Protein AF-A0A2H6B998-F1 (afdb_monomer)

Solvent-accessible surface area (backbone atoms only — not comparable to full-atom values): 20610 Å² total; per-residue (Å²): 111,71,68,60,53,53,51,51,49,53,51,48,51,50,48,50,50,51,50,50,50,49,50,50,45,48,50,32,36,52,25,66,80,46,68,79,71,64,92,59,79,67,43,81,77,55,51,51,23,58,42,34,49,34,35,50,32,19,48,56,44,14,73,77,26,48,59,55,26,72,35,83,89,30,49,46,47,63,36,36,53,64,56,79,66,90,78,82,59,69,59,28,34,14,46,64,38,34,29,26,21,12,24,4,51,52,40,44,52,52,51,52,50,54,51,58,69,49,44,63,41,66,48,50,66,59,60,56,42,70,65,42,77,79,54,94,76,56,73,68,62,48,52,60,48,46,56,54,45,51,53,51,49,52,38,49,47,47,34,49,52,51,50,58,47,17,53,63,24,53,49,68,79,37,62,90,56,33,49,59,29,51,49,35,48,51,48,53,51,64,66,66,77,85,64,79,79,69,74,74,72,96,58,65,62,68,60,50,52,51,51,52,50,50,52,54,47,54,49,54,50,48,71,52,49,36,54,51,49,16,50,53,33,30,52,53,15,52,50,28,45,74,72,71,33,32,71,60,9,31,53,32,7,50,53,12,30,72,51,27,78,86,51,63,63,21,39,57,48,28,20,53,20,28,44,75,69,66,37,51,73,58,16,51,51,37,30,52,51,36,28,73,74,34,74,65,37,39,66,32,25,38,52,38,12,57,57,28,53,38,93,96,50,46,28,68,57,11,38,54,31,19,49,54,16,35,63,37,20,71,73,39,63,67,36,54,52,50,38,54,52,20,51,51,52,40,51,53,45,34,52,55,43,53,52,49,53,57,50,55,74,71,53,90,66,98,79,85,90,83,78,72,67,75,84,39,59,61,36,54,55,52,46,54,55,50,52,64,45,68,76,75,109

Mean predicted aligned error: 12.58 Å

Sequence (393 aa):
MALCAGLGLALAVKAGAVTGVIEQRVDELVSERAPQPAEGASRLVATSSTRSAYWREAVELFRERPLLGWGADSFEIVRLRHRHGPLGARHAHGFFAQQLADLGLAGVLVALAAFAASLPALVAPLRRRAVRASAVGGLRDRLASEDAIAARAALALVVAAFGVQSLLDWTWYVPALALPALFAAGFLAGAREPRRHHRVAGGRAPLLAAACATLATLFSVWTLLEPASALHTSERARAALADAQPHTALRLARRAADHDPLALDPLLVAARAQAALGATTAARRTLVAAVERHPQDPRAWIALARFEAGPGLRPDRALAAVRAALWLDPEGREAKHLYLAARARLRIACALAGGSAASENGARRPTDRAGTSANLRWATRACAHGAAKAARD

Radius of gyration: 31.56 Å; Cα contacts (8 Å, |Δi|>4): 393; chains: 1; bounding box: 101×48×96 Å

pLDDT: mean 79.15, std 18.44, range [35.0, 98.5]

Secondary structure (DSSP, 8-state):
-HHHHHHHHHHHHHHHHHHHHHHHHHHHHH-TTPPPPPSSGGGGG----THHHHHHHHHHHHHHSTTT-S-TT-HHHHGGGT--SS---SS-SSHHHHHHHHHHHHHHHHHHHHHHHHHHHHHHHHHHHHHHTTS---HHHHHHHHHHHHHHHHHHHHHHHHHHHHHHSGGGG-HHHHHHHHHHHHHHHH-----------SSSHHHHHHHHHHHHHHHHHHHHHHHHHHHHHHHHHHHHHHTT-HHHHHHHHHHHHHH-TT-HHHHHHHHHHHHHTT-HHHHHHHHHHHHHH-TT-HHHHHHHHHHHTSTTS-HHHHHHHHHHHHHH-TT-HHHHHHHHHHHHHHHHHHHHHHHHHHHHHH---SS--SSSSGGGHHHHHHHHHHHHHHTT-

Structure (mmCIF, N/CA/C/O backbone):
data_AF-A0A2H6B998-F1
#
_entry.id   AF-A0A2H6B998-F1
#
loop_
_atom_site.group_PDB
_atom_site.id
_atom_site.type_symbol
_atom_site.label_atom_id
_atom_site.label_alt_id
_atom_site.label_comp_id
_atom_site.label_asym_id
_atom_site.label_entity_id
_atom_site.label_seq_id
_atom_site.pdbx_PDB_ins_code
_atom_site.Cartn_x
_atom_site.Cartn_y
_atom_site.Cartn_z
_atom_site.occupancy
_atom_site.B_iso_or_equiv
_atom_site.auth_seq_id
_atom_site.auth_comp_id
_atom_site.auth_asym_id
_atom_site.auth_atom_id
_atom_site.pdbx_PDB_model_num
ATOM 1 N N . MET A 1 1 ? 62.491 -22.373 -10.911 1.00 45.62 1 MET A N 1
ATOM 2 C CA . MET A 1 1 ? 61.306 -23.068 -10.350 1.00 45.62 1 MET A CA 1
ATOM 3 C C . MET A 1 1 ? 60.804 -22.466 -9.034 1.00 45.62 1 MET A C 1
ATOM 5 O O . MET A 1 1 ? 59.608 -22.228 -8.944 1.00 45.62 1 MET A O 1
ATOM 9 N N . ALA A 1 2 ? 61.661 -22.129 -8.059 1.00 41.03 2 ALA A N 1
ATOM 10 C CA . ALA A 1 2 ? 61.227 -21.531 -6.782 1.00 41.03 2 ALA A CA 1
ATOM 11 C C . ALA A 1 2 ? 60.492 -20.173 -6.913 1.00 41.03 2 ALA A C 1
ATOM 13 O O . ALA A 1 2 ? 59.512 -19.937 -6.213 1.00 41.03 2 ALA A O 1
ATOM 14 N N . LEU A 1 3 ? 60.893 -19.313 -7.860 1.00 35.00 3 LEU A N 1
ATOM 15 C CA . LEU A 1 3 ? 60.235 -18.017 -8.096 1.00 35.00 3 LEU A CA 1
ATOM 16 C C . LEU A 1 3 ? 58.812 -18.153 -8.674 1.00 35.00 3 LEU A C 1
ATOM 18 O O . LEU A 1 3 ? 57.919 -17.399 -8.302 1.00 35.00 3 LEU A O 1
ATOM 22 N N . CYS A 1 4 ? 58.581 -19.135 -9.552 1.00 37.38 4 CYS A N 1
ATOM 23 C CA . CYS A 1 4 ? 57.263 -19.395 -10.142 1.00 37.38 4 CYS A CA 1
ATOM 24 C C . CYS A 1 4 ? 56.299 -20.026 -9.127 1.00 37.38 4 CYS A C 1
ATOM 26 O O . CYS A 1 4 ? 55.119 -19.689 -9.118 1.00 37.38 4 CYS A O 1
ATOM 28 N N . ALA A 1 5 ? 56.811 -20.882 -8.235 1.00 41.09 5 ALA A N 1
ATOM 29 C CA . ALA A 1 5 ? 56.039 -21.439 -7.126 1.00 41.09 5 ALA A CA 1
ATOM 30 C C . ALA A 1 5 ? 55.654 -20.358 -6.096 1.00 41.09 5 ALA A C 1
ATOM 32 O O . ALA A 1 5 ? 54.512 -20.323 -5.644 1.00 41.09 5 ALA A O 1
ATOM 33 N N . GLY A 1 6 ? 56.565 -19.424 -5.791 1.00 35.25 6 GLY A N 1
ATOM 34 C CA . GLY A 1 6 ? 56.285 -18.278 -4.918 1.00 35.25 6 GLY A CA 1
ATOM 35 C C . GLY A 1 6 ? 55.263 -17.297 -5.504 1.00 35.25 6 GLY A C 1
ATOM 36 O O . GLY A 1 6 ? 54.385 -16.825 -4.784 1.00 35.25 6 GLY A O 1
ATOM 37 N N . LEU A 1 7 ? 55.314 -17.039 -6.817 1.00 39.91 7 LEU A N 1
ATOM 38 C CA . LEU A 1 7 ? 54.329 -16.194 -7.503 1.00 39.91 7 LEU A CA 1
ATOM 39 C C . LEU A 1 7 ? 52.948 -16.865 -7.562 1.00 39.91 7 LEU A C 1
ATOM 41 O O . LEU A 1 7 ? 51.939 -16.210 -7.314 1.00 39.91 7 LEU A O 1
ATOM 45 N N . GLY A 1 8 ? 52.905 -18.175 -7.831 1.00 39.28 8 GLY A N 1
ATOM 46 C CA . GLY A 1 8 ? 51.674 -18.968 -7.829 1.00 39.28 8 GLY A CA 1
ATOM 47 C C . GLY A 1 8 ? 51.014 -19.026 -6.451 1.00 39.28 8 GLY A C 1
ATOM 48 O O . GLY A 1 8 ? 49.805 -18.835 -6.349 1.00 39.28 8 GLY A O 1
ATOM 49 N N . LEU A 1 9 ? 51.804 -19.184 -5.385 1.00 46.41 9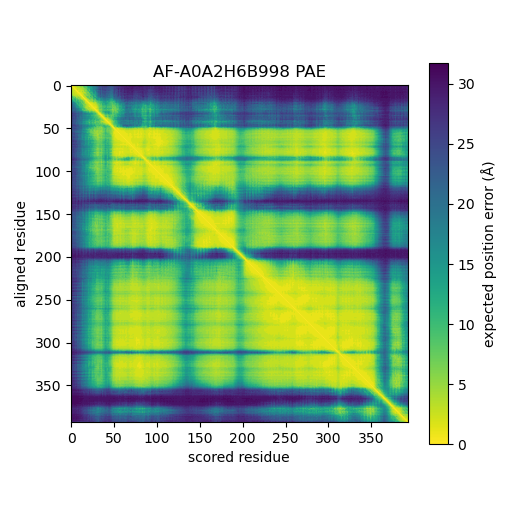 LEU A N 1
ATOM 50 C CA . LEU A 1 9 ? 51.310 -19.143 -4.009 1.00 46.41 9 LEU A CA 1
ATOM 51 C C . LEU A 1 9 ? 50.828 -17.737 -3.621 1.00 46.41 9 LEU A C 1
ATOM 53 O O . LEU A 1 9 ? 49.773 -17.612 -3.016 1.00 46.41 9 LEU A O 1
ATOM 57 N N . ALA A 1 10 ? 51.527 -16.670 -4.020 1.00 46.75 10 ALA A N 1
ATOM 58 C CA . ALA A 1 10 ? 51.095 -15.295 -3.756 1.00 46.75 10 ALA A CA 1
ATOM 59 C C . ALA A 1 10 ? 49.809 -14.912 -4.516 1.00 46.75 10 ALA A C 1
ATOM 61 O O . ALA A 1 10 ? 48.962 -14.206 -3.968 1.00 46.75 10 ALA A O 1
ATOM 62 N N . LEU A 1 11 ? 49.636 -15.389 -5.755 1.00 43.12 11 LEU A N 1
ATOM 63 C CA . LEU A 1 11 ? 48.398 -15.232 -6.526 1.00 43.12 11 LEU A CA 1
ATOM 64 C C . LEU A 1 11 ? 47.255 -16.073 -5.952 1.00 43.12 11 LEU A C 1
ATOM 66 O O . LEU A 1 11 ? 46.142 -15.569 -5.878 1.00 43.12 11 LEU A O 1
ATOM 70 N N . ALA A 1 12 ? 47.518 -17.300 -5.500 1.00 52.69 12 ALA A N 1
ATOM 71 C CA . ALA A 1 12 ? 46.521 -18.150 -4.854 1.00 52.69 12 ALA A CA 1
ATOM 72 C C . ALA A 1 12 ? 46.114 -17.620 -3.469 1.00 52.69 12 ALA A C 1
ATOM 74 O O . ALA A 1 12 ? 44.936 -17.641 -3.137 1.00 52.69 12 ALA A O 1
ATOM 75 N N . VAL A 1 13 ? 47.052 -17.069 -2.691 1.00 57.22 13 VAL A N 1
ATOM 76 C CA . VAL A 1 13 ? 46.778 -16.397 -1.409 1.00 57.22 13 VAL A CA 1
ATOM 77 C C . VAL A 1 13 ? 46.024 -15.086 -1.633 1.00 57.22 13 VAL A C 1
ATOM 79 O O . VAL A 1 13 ? 45.087 -14.805 -0.896 1.00 57.22 13 VAL A O 1
ATOM 82 N N . LYS A 1 14 ? 46.349 -14.305 -2.676 1.00 52.28 14 LYS A N 1
ATOM 83 C CA . LYS A 1 14 ? 45.549 -13.128 -3.063 1.00 52.28 14 LYS A CA 1
ATOM 84 C C . LYS A 1 14 ? 44.164 -13.508 -3.572 1.00 52.28 14 LYS A C 1
ATOM 86 O O . LYS A 1 14 ? 43.210 -12.837 -3.214 1.00 52.28 14 LYS A O 1
ATOM 91 N N . ALA A 1 15 ? 44.040 -14.563 -4.374 1.00 52.25 15 ALA A N 1
ATOM 92 C CA . ALA A 1 15 ? 42.753 -15.060 -4.844 1.00 52.25 15 ALA A CA 1
ATOM 93 C C . ALA A 1 15 ? 41.912 -15.579 -3.674 1.00 52.25 15 ALA A C 1
ATOM 95 O O . ALA A 1 15 ? 40.766 -15.176 -3.566 1.00 52.25 15 ALA A O 1
ATOM 96 N N . GLY A 1 16 ? 42.511 -16.352 -2.761 1.00 52.41 16 GLY A N 1
ATOM 97 C CA . GLY A 1 16 ? 41.908 -16.846 -1.521 1.00 52.41 16 GLY A CA 1
ATOM 98 C C . GLY A 1 16 ? 41.497 -15.731 -0.556 1.00 52.41 16 GLY A C 1
ATOM 99 O O . GLY A 1 16 ? 40.428 -15.790 0.041 1.00 52.41 16 GLY A O 1
ATOM 100 N N . ALA A 1 17 ? 42.307 -14.675 -0.442 1.00 57.59 17 ALA A N 1
ATOM 101 C CA . ALA A 1 17 ? 41.978 -13.484 0.336 1.00 57.59 17 ALA A CA 1
ATOM 102 C C . ALA A 1 17 ? 40.868 -12.653 -0.327 1.00 57.59 17 ALA A C 1
ATOM 104 O O . ALA A 1 17 ? 40.004 -12.130 0.365 1.00 57.59 17 ALA A O 1
ATOM 105 N N . VAL A 1 18 ? 40.850 -12.551 -1.659 1.00 57.03 18 VAL A N 1
ATOM 106 C CA . VAL A 1 18 ? 39.777 -11.880 -2.407 1.00 57.03 18 VAL A CA 1
ATOM 107 C C . VAL A 1 18 ? 38.477 -12.678 -2.320 1.00 57.03 18 VAL A C 1
ATOM 109 O O . VAL A 1 18 ? 37.441 -12.077 -2.064 1.00 57.03 18 VAL A O 1
ATOM 112 N N . THR A 1 19 ? 38.506 -14.005 -2.456 1.00 62.38 19 THR A N 1
ATOM 113 C CA . THR A 1 19 ? 37.322 -14.855 -2.272 1.00 62.38 19 THR A CA 1
ATOM 114 C C . THR A 1 19 ? 36.840 -14.837 -0.831 1.00 62.38 19 THR A C 1
ATOM 116 O O . THR A 1 19 ? 35.649 -14.670 -0.630 1.00 62.38 19 THR A O 1
ATOM 119 N N . GLY A 1 20 ? 37.734 -14.887 0.162 1.00 59.28 20 GLY A N 1
ATOM 120 C CA . GLY A 1 20 ? 37.357 -14.787 1.576 1.00 59.28 20 GLY A CA 1
ATOM 121 C C . GLY A 1 20 ? 36.761 -13.424 1.940 1.00 59.28 20 GLY A C 1
ATOM 122 O O . GLY A 1 20 ? 35.782 -13.355 2.673 1.00 59.28 20 GLY A O 1
ATOM 123 N N . VAL A 1 21 ? 37.281 -12.329 1.370 1.00 64.94 21 VAL A N 1
ATOM 124 C CA . VAL A 1 21 ? 36.669 -10.998 1.506 1.00 64.94 21 VAL A CA 1
ATOM 125 C C . VAL A 1 21 ? 35.313 -10.953 0.803 1.00 64.94 21 VAL A C 1
ATOM 127 O O . VAL A 1 21 ? 34.374 -10.412 1.371 1.00 64.94 21 VAL A O 1
ATOM 130 N N . ILE A 1 22 ? 35.173 -11.519 -0.400 1.00 61.53 22 ILE A N 1
ATOM 131 C CA . ILE A 1 22 ? 33.889 -11.575 -1.116 1.00 61.53 22 ILE A CA 1
ATOM 132 C C . ILE A 1 22 ? 32.864 -12.397 -0.330 1.00 61.53 22 ILE A C 1
ATOM 134 O O . ILE A 1 22 ? 31.753 -11.919 -0.148 1.00 61.53 22 ILE A O 1
ATOM 138 N N . GLU A 1 23 ? 33.227 -13.576 0.172 1.00 64.81 23 GLU A N 1
ATOM 139 C CA . GLU A 1 23 ? 32.370 -14.427 1.006 1.00 64.81 23 GLU A CA 1
ATOM 140 C C . GLU A 1 23 ? 31.960 -13.702 2.284 1.00 64.81 23 GLU A C 1
ATOM 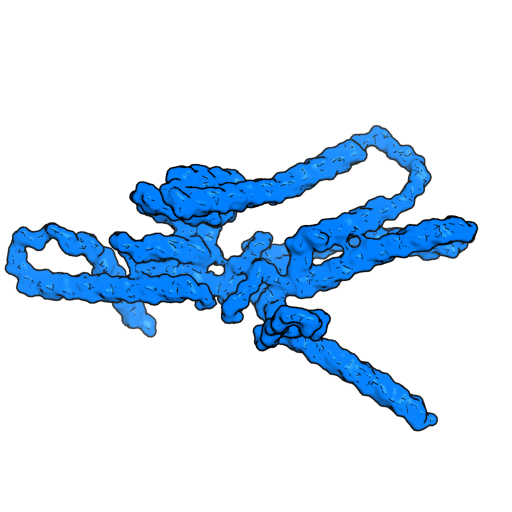142 O O . GLU A 1 23 ? 30.771 -13.581 2.552 1.00 64.81 23 GLU A O 1
ATOM 147 N N . GLN A 1 24 ? 32.908 -13.093 3.000 1.00 61.84 24 GLN A N 1
ATOM 148 C CA . GLN A 1 24 ? 32.601 -12.293 4.183 1.00 61.84 24 GLN A CA 1
ATOM 149 C C . GLN A 1 24 ? 31.682 -11.106 3.852 1.00 61.84 24 GLN A C 1
ATOM 151 O O . GLN A 1 24 ? 30.760 -10.806 4.607 1.00 61.84 24 GLN A O 1
ATOM 156 N N . ARG A 1 25 ? 31.891 -10.421 2.718 1.00 64.12 25 ARG A N 1
ATOM 157 C CA . ARG A 1 25 ? 31.006 -9.329 2.283 1.00 64.12 25 ARG A CA 1
ATOM 158 C C . ARG A 1 25 ? 29.623 -9.837 1.903 1.00 64.12 25 ARG A C 1
ATOM 160 O O . ARG A 1 25 ? 28.651 -9.147 2.192 1.00 64.12 25 ARG A O 1
ATOM 167 N N . VAL A 1 26 ? 29.526 -11.007 1.276 1.00 64.44 26 VAL A N 1
ATOM 168 C CA . VAL A 1 26 ? 28.257 -11.671 0.963 1.00 64.44 26 VAL A CA 1
ATOM 169 C C . VAL A 1 26 ? 27.536 -12.045 2.255 1.00 64.44 26 VAL A C 1
ATOM 171 O O . VAL A 1 26 ? 26.371 -11.689 2.392 1.00 64.44 26 VAL A O 1
ATOM 174 N N . ASP A 1 27 ? 28.224 -12.644 3.227 1.00 63.97 27 ASP A N 1
ATOM 175 C CA . ASP A 1 27 ? 27.679 -12.994 4.542 1.00 63.97 27 ASP A CA 1
ATOM 176 C C . ASP A 1 27 ? 27.204 -11.756 5.316 1.00 63.97 27 ASP A C 1
ATOM 178 O O . ASP A 1 27 ? 26.121 -11.757 5.898 1.00 63.97 27 ASP A O 1
ATOM 182 N N . GLU A 1 28 ? 27.959 -10.656 5.276 1.00 62.53 28 GLU A N 1
ATOM 183 C CA . GLU A 1 28 ? 27.558 -9.366 5.854 1.00 62.53 28 GLU A CA 1
ATOM 184 C C . GLU A 1 28 ? 26.343 -8.748 5.133 1.00 62.53 28 GLU A C 1
ATOM 186 O O . GLU A 1 28 ? 25.472 -8.168 5.790 1.00 62.53 28 GLU A O 1
ATOM 191 N N . LEU A 1 29 ? 26.258 -8.903 3.806 1.00 62.00 29 LEU A N 1
ATOM 192 C CA . LEU A 1 29 ? 25.132 -8.466 2.970 1.00 62.00 29 LEU A CA 1
ATOM 193 C C . LEU A 1 29 ? 23.856 -9.273 3.238 1.00 62.00 29 LEU A C 1
ATOM 195 O O . LEU A 1 29 ? 22.760 -8.719 3.134 1.00 62.00 29 LEU A O 1
ATOM 199 N N . VAL A 1 30 ? 23.987 -10.562 3.568 1.00 63.47 30 VAL A N 1
ATOM 200 C CA . VAL A 1 30 ? 22.850 -11.450 3.850 1.00 63.47 30 VAL A CA 1
ATOM 201 C C . VAL A 1 30 ? 22.595 -11.666 5.345 1.00 63.47 30 VAL A C 1
ATOM 203 O O . VAL A 1 30 ? 21.675 -12.394 5.722 1.00 63.47 30 VAL A O 1
ATOM 206 N N . SER A 1 31 ? 23.341 -11.004 6.229 1.00 57.69 31 SER A N 1
ATOM 207 C CA . SER A 1 31 ? 23.168 -11.139 7.676 1.00 57.69 31 SER A CA 1
ATOM 208 C C . SER A 1 31 ? 21.974 -10.341 8.194 1.00 57.69 31 SER A C 1
ATOM 210 O O . SER A 1 31 ? 21.965 -9.116 8.231 1.00 57.69 31 SER A O 1
ATOM 212 N N . GLU A 1 32 ? 20.982 -11.047 8.725 1.00 60.16 32 GLU A N 1
ATOM 213 C CA . GLU A 1 32 ? 19.778 -10.435 9.298 1.00 60.16 32 GLU A CA 1
ATOM 214 C C . GLU A 1 32 ? 19.996 -9.771 10.668 1.00 60.16 32 GLU A C 1
ATOM 216 O O . GLU A 1 32 ? 19.098 -9.111 11.188 1.00 60.16 32 GLU A O 1
ATOM 221 N N . ARG A 1 33 ? 21.166 -9.978 11.285 1.00 55.25 33 ARG A N 1
ATOM 222 C CA . ARG A 1 33 ? 21.489 -9.513 12.648 1.00 55.25 33 ARG A CA 1
ATOM 223 C C . ARG A 1 33 ? 22.577 -8.447 12.672 1.00 55.25 33 ARG A C 1
ATOM 225 O O . ARG A 1 33 ? 23.018 -8.055 13.752 1.00 55.25 33 ARG A O 1
ATOM 232 N N . ALA A 1 34 ? 23.048 -8.010 11.508 1.00 57.16 34 ALA A N 1
ATOM 233 C CA . ALA A 1 34 ? 24.142 -7.062 11.449 1.00 57.16 34 ALA A CA 1
ATOM 234 C C . ALA A 1 34 ? 23.683 -5.680 11.968 1.00 57.16 34 ALA A C 1
ATOM 236 O O . ALA A 1 34 ? 22.621 -5.197 11.559 1.00 57.16 34 ALA A O 1
ATOM 237 N N . PRO A 1 35 ? 24.451 -5.029 12.866 1.00 57.56 35 PRO A N 1
ATOM 238 C CA . PRO A 1 35 ? 24.143 -3.680 13.319 1.00 57.56 35 PRO A CA 1
ATOM 239 C C . PRO A 1 35 ? 24.050 -2.728 12.126 1.00 57.56 35 PRO A C 1
ATOM 241 O O . PRO A 1 35 ? 24.892 -2.764 11.219 1.00 57.56 35 PRO A O 1
ATOM 244 N N . GLN A 1 36 ? 23.036 -1.862 12.136 1.00 60.09 36 GLN A N 1
ATOM 245 C CA . GLN A 1 36 ? 22.952 -0.784 11.158 1.00 60.09 36 GLN A CA 1
ATOM 246 C C . GLN A 1 36 ? 24.168 0.136 11.340 1.00 60.09 36 GLN A C 1
ATOM 248 O O . GLN A 1 36 ? 24.466 0.517 12.478 1.00 60.09 36 GLN A O 1
ATOM 253 N N . PRO A 1 37 ? 24.886 0.488 10.263 1.00 58.69 37 PRO A N 1
ATOM 254 C CA . PRO A 1 37 ? 26.021 1.394 10.362 1.00 58.69 37 PRO A CA 1
ATOM 255 C C . PRO A 1 37 ? 25.562 2.753 10.892 1.00 58.69 37 PRO A C 1
ATOM 257 O O . PRO A 1 37 ? 24.529 3.269 10.464 1.00 58.69 37 PRO A O 1
ATOM 260 N N . ALA A 1 38 ? 26.341 3.353 11.793 1.00 58.91 38 ALA A N 1
ATOM 261 C CA . ALA A 1 38 ? 26.131 4.745 12.174 1.00 58.91 38 ALA A CA 1
ATOM 262 C C . ALA A 1 38 ? 26.300 5.664 10.947 1.00 58.91 38 ALA A C 1
ATOM 264 O O . ALA A 1 38 ? 27.115 5.388 10.063 1.00 58.91 38 ALA A O 1
ATOM 265 N N . GLU A 1 39 ? 25.534 6.755 10.894 1.00 58.53 39 GLU A N 1
ATOM 266 C CA . GLU A 1 39 ? 25.657 7.758 9.831 1.00 58.53 39 GLU A CA 1
ATOM 267 C C . GLU A 1 39 ? 27.069 8.374 9.826 1.00 58.53 39 GLU A C 1
ATOM 269 O O . GLU A 1 39 ? 27.600 8.733 10.878 1.00 58.53 39 GLU A O 1
ATOM 274 N N . GLY A 1 40 ? 27.693 8.491 8.647 1.00 65.94 40 GLY A N 1
ATOM 275 C CA . GLY A 1 40 ? 29.043 9.046 8.492 1.00 65.94 40 GLY A CA 1
ATOM 276 C C . GLY A 1 40 ? 29.882 8.372 7.402 1.00 65.94 40 GLY A C 1
ATOM 277 O O . GLY A 1 40 ? 29.398 7.533 6.646 1.00 65.94 40 GLY A O 1
ATOM 278 N N . ALA A 1 41 ? 31.170 8.730 7.323 1.00 62.66 41 ALA A N 1
ATOM 279 C CA . ALA A 1 41 ? 32.104 8.209 6.314 1.00 62.66 41 ALA A CA 1
ATOM 280 C C . ALA A 1 41 ? 32.286 6.679 6.381 1.00 62.66 41 ALA A C 1
ATOM 282 O O . ALA A 1 41 ? 32.508 6.035 5.358 1.00 62.66 41 ALA A O 1
ATOM 283 N N . SER A 1 42 ? 32.117 6.086 7.567 1.00 56.75 42 SER A N 1
ATOM 284 C CA . SER A 1 42 ? 32.114 4.633 7.779 1.00 56.75 42 SER A CA 1
ATOM 285 C C . SER A 1 42 ? 30.997 3.916 7.012 1.00 56.75 42 SER A C 1
ATOM 287 O O . SER A 1 42 ? 31.144 2.740 6.691 1.00 56.75 42 SER A O 1
ATOM 289 N N . ARG A 1 43 ? 29.915 4.617 6.646 1.00 62.66 43 ARG A N 1
ATOM 290 C CA . ARG A 1 43 ? 28.818 4.070 5.840 1.00 62.66 43 ARG A CA 1
ATOM 291 C C . ARG A 1 43 ? 29.226 3.768 4.396 1.00 62.66 43 ARG A C 1
ATOM 293 O O . ARG A 1 43 ? 28.652 2.872 3.792 1.00 62.66 43 ARG A O 1
ATOM 300 N N . LEU A 1 44 ? 30.236 4.458 3.856 1.00 57.69 44 LEU A N 1
ATOM 301 C CA . LEU A 1 44 ? 30.732 4.244 2.484 1.00 57.69 44 LEU A CA 1
ATOM 302 C C . LEU A 1 44 ? 31.420 2.884 2.299 1.00 57.69 44 LEU A C 1
ATOM 304 O O . LEU A 1 44 ? 31.531 2.393 1.180 1.00 57.69 44 LEU A O 1
ATOM 308 N N . VAL A 1 45 ? 31.882 2.286 3.397 1.00 60.81 45 VAL A N 1
ATOM 309 C CA . VAL A 1 45 ? 32.560 0.981 3.438 1.00 60.81 45 VAL A CA 1
ATOM 310 C C . VAL A 1 45 ? 31.768 -0.062 4.229 1.00 60.81 45 VAL A C 1
ATOM 312 O O . VAL A 1 45 ? 32.244 -1.181 4.428 1.00 60.81 45 VAL A O 1
ATOM 315 N N . ALA A 1 46 ? 30.556 0.286 4.670 1.00 56.28 46 ALA A N 1
ATOM 316 C CA . ALA A 1 46 ? 29.693 -0.621 5.400 1.00 56.28 46 ALA A CA 1
ATOM 317 C C . ALA A 1 46 ? 28.867 -1.491 4.446 1.00 56.28 46 ALA A C 1
ATOM 319 O O . ALA A 1 46 ? 28.155 -1.001 3.571 1.00 56.28 46 ALA A O 1
ATOM 320 N N . THR A 1 47 ? 28.946 -2.797 4.662 1.00 54.56 47 THR A N 1
ATOM 321 C CA . THR A 1 47 ? 28.245 -3.845 3.904 1.00 54.56 47 THR A CA 1
ATOM 322 C C . THR A 1 47 ? 27.154 -4.528 4.719 1.00 54.56 47 THR A C 1
ATOM 324 O O . THR A 1 47 ? 26.359 -5.266 4.141 1.00 54.56 47 THR A O 1
ATOM 327 N N . SER A 1 48 ? 27.072 -4.258 6.032 1.00 52.16 48 SER A N 1
ATOM 328 C CA . SER A 1 48 ? 26.010 -4.790 6.885 1.00 52.16 48 SER A CA 1
ATOM 329 C C . SER A 1 48 ? 24.641 -4.349 6.382 1.00 52.16 48 SER A C 1
ATOM 331 O O . SER A 1 48 ? 24.400 -3.170 6.104 1.00 52.16 48 SER A O 1
ATOM 333 N N . SER A 1 49 ? 23.732 -5.311 6.235 1.00 64.75 49 SER A N 1
ATOM 334 C CA . SER A 1 49 ? 22.440 -5.045 5.627 1.00 64.75 49 SER A CA 1
ATOM 335 C C . SER A 1 49 ? 21.325 -5.900 6.201 1.00 64.75 49 SER A C 1
ATOM 337 O O . SER A 1 49 ? 21.407 -7.116 6.214 1.00 64.75 49 SER A O 1
ATOM 339 N N . THR A 1 50 ? 20.206 -5.273 6.559 1.00 69.88 50 THR A N 1
ATOM 340 C CA . THR A 1 50 ? 18.965 -5.990 6.895 1.00 69.88 50 THR A CA 1
ATOM 341 C C . THR A 1 50 ? 18.196 -6.471 5.657 1.00 69.88 50 THR A C 1
ATOM 343 O O . THR A 1 50 ? 17.058 -6.915 5.786 1.00 69.88 50 THR A O 1
ATOM 346 N N . ARG A 1 51 ? 18.775 -6.367 4.449 1.00 76.88 51 ARG A N 1
ATOM 347 C CA . ARG A 1 51 ? 18.121 -6.729 3.177 1.00 76.88 51 ARG A CA 1
ATOM 348 C C . ARG A 1 51 ? 17.703 -8.191 3.127 1.00 76.88 51 ARG A C 1
ATOM 350 O O . ARG A 1 51 ? 16.606 -8.476 2.661 1.00 76.88 51 ARG A O 1
ATOM 357 N N . SER A 1 52 ? 18.514 -9.101 3.661 1.00 79.81 52 SER A N 1
ATOM 358 C CA . SER A 1 52 ? 18.159 -10.523 3.731 1.00 79.81 52 SER A CA 1
ATOM 359 C C . SER A 1 52 ? 16.868 -10.784 4.491 1.00 79.81 52 SER A C 1
ATOM 361 O O . SER A 1 52 ? 16.078 -11.619 4.055 1.00 79.81 52 SER A O 1
ATOM 363 N N . ALA A 1 53 ? 16.603 -10.028 5.562 1.00 83.62 53 ALA A N 1
ATOM 364 C CA . ALA A 1 53 ? 15.349 -10.145 6.291 1.00 83.62 53 ALA A CA 1
ATOM 365 C C . ALA A 1 53 ? 14.166 -9.808 5.372 1.00 83.62 53 ALA A C 1
ATOM 367 O O . ALA A 1 53 ? 13.194 -10.558 5.325 1.00 83.62 53 ALA A O 1
ATOM 368 N N . TYR A 1 54 ? 14.285 -8.743 4.575 1.00 87.69 54 TYR A N 1
ATOM 369 C CA . TYR A 1 54 ? 13.259 -8.331 3.619 1.00 87.69 54 TYR A CA 1
ATOM 370 C C . TYR A 1 54 ? 13.117 -9.306 2.444 1.00 87.69 54 TYR A C 1
ATOM 372 O O . TYR A 1 54 ? 11.994 -9.597 2.037 1.00 87.69 54 TYR A O 1
ATOM 380 N N . TRP A 1 55 ? 14.217 -9.867 1.935 1.00 90.19 55 TRP A N 1
ATOM 381 C CA . TRP A 1 55 ? 14.188 -10.890 0.884 1.00 90.19 55 TRP A CA 1
ATOM 382 C C . TRP A 1 55 ? 13.533 -12.180 1.353 1.00 90.19 55 TRP A C 1
ATOM 384 O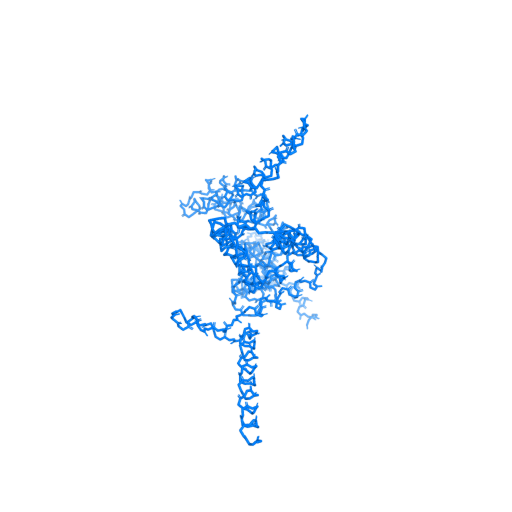 O . TRP A 1 55 ? 12.696 -12.728 0.642 1.00 90.19 55 TRP A O 1
ATOM 394 N N . ARG A 1 56 ? 13.858 -12.652 2.559 1.00 90.31 56 ARG A N 1
ATOM 395 C CA . ARG A 1 56 ? 13.189 -13.811 3.153 1.00 90.31 56 ARG A CA 1
ATOM 396 C C . ARG A 1 56 ? 11.692 -13.562 3.273 1.00 90.31 56 ARG A C 1
ATOM 398 O O . ARG A 1 56 ? 10.902 -14.408 2.875 1.00 90.31 56 ARG A O 1
ATOM 405 N N . GLU A 1 57 ? 11.300 -12.403 3.789 1.00 92.94 57 GLU A N 1
ATOM 406 C CA . GLU A 1 57 ? 9.885 -12.059 3.920 1.00 92.94 57 GLU A CA 1
ATOM 407 C C . GLU A 1 57 ? 9.187 -11.981 2.554 1.00 92.94 57 GLU A C 1
ATOM 409 O O . GLU A 1 57 ? 8.074 -12.478 2.412 1.00 92.94 57 GLU A O 1
ATOM 414 N N . ALA A 1 58 ? 9.858 -11.460 1.522 1.00 94.56 58 ALA A N 1
ATOM 415 C CA . ALA A 1 58 ? 9.364 -11.498 0.147 1.00 94.56 58 ALA A CA 1
ATOM 416 C C . ALA A 1 58 ? 9.187 -12.931 -0.383 1.00 94.56 58 ALA A C 1
ATOM 418 O O . ALA A 1 58 ? 8.204 -13.220 -1.065 1.00 94.56 58 ALA A O 1
ATOM 419 N N . VAL A 1 59 ? 10.107 -13.840 -0.048 1.00 94.56 59 VAL A N 1
ATOM 420 C CA . VAL A 1 59 ? 10.009 -15.261 -0.407 1.00 94.56 59 VAL A CA 1
ATOM 421 C C . VAL A 1 59 ? 8.827 -15.933 0.291 1.00 94.56 59 VAL A C 1
ATOM 423 O O . VAL A 1 59 ? 8.116 -16.695 -0.363 1.00 94.56 59 VAL A O 1
ATOM 426 N N . GLU A 1 60 ? 8.568 -15.648 1.571 1.00 95.81 60 GLU A N 1
ATOM 427 C CA . GLU A 1 60 ? 7.376 -16.177 2.255 1.00 95.81 60 GLU A CA 1
ATOM 428 C C . GLU A 1 60 ? 6.086 -15.683 1.587 1.00 95.81 60 GLU A C 1
ATOM 430 O O . GLU A 1 60 ? 5.204 -16.479 1.267 1.00 95.81 60 GLU A O 1
ATOM 435 N N . LEU A 1 61 ? 6.013 -14.391 1.253 1.00 96.38 61 LEU A N 1
ATOM 436 C CA . LEU A 1 61 ? 4.874 -13.827 0.525 1.00 96.38 61 LEU A CA 1
ATOM 437 C C . LEU A 1 61 ? 4.679 -14.470 -0.854 1.00 96.38 61 LEU A C 1
ATOM 439 O O . LEU A 1 61 ? 3.547 -14.784 -1.233 1.00 96.38 61 LEU A O 1
ATOM 443 N N . PHE A 1 62 ? 5.770 -14.703 -1.587 1.00 96.94 62 PHE A N 1
ATOM 444 C CA . PHE A 1 62 ? 5.747 -15.383 -2.880 1.00 96.94 62 PHE A CA 1
ATOM 445 C C . PHE A 1 62 ? 5.237 -16.824 -2.767 1.00 96.94 62 PHE A C 1
ATOM 447 O O . PHE A 1 62 ? 4.408 -17.240 -3.574 1.00 96.94 62 PHE A O 1
ATOM 454 N N . ARG A 1 63 ? 5.681 -17.585 -1.756 1.00 97.31 63 ARG A N 1
ATOM 455 C CA . ARG A 1 63 ? 5.230 -18.972 -1.534 1.00 97.31 63 ARG A CA 1
ATOM 456 C C . ARG A 1 63 ? 3.723 -19.069 -1.321 1.00 97.31 63 ARG A C 1
ATOM 458 O O . ARG A 1 63 ? 3.117 -20.064 -1.707 1.00 97.31 63 ARG A O 1
ATOM 465 N N . GLU A 1 64 ? 3.114 -18.041 -0.744 1.00 96.69 64 GLU A N 1
ATOM 466 C CA . GLU A 1 64 ? 1.672 -18.003 -0.496 1.00 96.69 64 GLU A CA 1
ATOM 467 C C . GLU A 1 64 ? 0.848 -17.677 -1.741 1.00 96.69 64 GLU A C 1
ATOM 469 O O . GLU A 1 64 ? -0.271 -18.171 -1.886 1.00 96.69 64 GLU A O 1
ATOM 474 N N . ARG A 1 65 ? 1.377 -16.834 -2.638 1.00 97.00 65 ARG A N 1
ATOM 475 C CA . ARG A 1 65 ? 0.693 -16.404 -3.868 1.00 97.00 65 ARG A CA 1
ATOM 476 C C . ARG A 1 65 ? 1.644 -16.393 -5.073 1.00 97.00 65 ARG A C 1
ATOM 478 O O . ARG A 1 65 ? 1.885 -15.338 -5.657 1.00 97.00 65 ARG A O 1
ATOM 485 N N . PRO A 1 66 ? 2.142 -17.558 -5.522 1.00 97.38 66 PRO A N 1
ATOM 486 C CA . PRO A 1 66 ? 3.262 -17.618 -6.464 1.00 97.38 66 PRO A CA 1
ATOM 487 C C . PRO A 1 66 ? 2.937 -17.085 -7.860 1.00 97.38 66 PRO A C 1
ATOM 489 O O . PRO A 1 66 ? 3.823 -16.612 -8.564 1.00 97.38 66 PRO A O 1
ATOM 492 N N . LEU A 1 67 ? 1.679 -17.150 -8.297 1.00 97.31 67 LEU A N 1
ATOM 493 C CA . LEU A 1 67 ? 1.321 -16.750 -9.659 1.00 97.31 67 LEU A CA 1
ATOM 494 C C . LEU A 1 67 ? 1.168 -15.234 -9.807 1.00 97.31 67 LEU A C 1
ATOM 496 O O . LEU A 1 67 ? 1.735 -14.662 -10.735 1.00 97.31 67 LEU A O 1
ATOM 500 N N . LEU A 1 68 ? 0.409 -14.610 -8.901 1.00 96.25 68 LEU A N 1
ATOM 501 C CA . LEU A 1 68 ? -0.046 -13.218 -9.024 1.00 96.25 68 LEU A CA 1
ATOM 502 C C . LEU A 1 68 ? 0.412 -12.307 -7.879 1.00 96.25 68 LEU A C 1
ATOM 504 O O . LEU A 1 68 ? 0.166 -11.108 -7.947 1.00 96.25 68 LEU A O 1
ATOM 508 N N . GLY A 1 69 ? 1.048 -12.852 -6.839 1.00 96.75 69 GLY A N 1
ATOM 509 C CA . GLY A 1 69 ? 1.476 -12.088 -5.670 1.00 96.75 69 GLY A CA 1
ATOM 510 C C . GLY A 1 69 ? 0.320 -11.483 -4.867 1.00 96.75 69 GLY A C 1
ATOM 511 O O . GLY A 1 69 ? -0.828 -11.946 -4.916 1.00 96.75 69 GLY A O 1
ATOM 512 N N . TRP A 1 70 ? 0.648 -10.463 -4.078 1.00 95.88 70 TRP A N 1
ATOM 513 C CA . TRP A 1 70 ? -0.261 -9.774 -3.156 1.00 95.88 70 TRP A CA 1
ATOM 514 C C . TRP A 1 70 ? -0.864 -8.470 -3.699 1.00 95.88 70 TRP A C 1
ATOM 516 O O . TRP A 1 70 ? -1.733 -7.882 -3.055 1.00 95.88 70 TRP A O 1
ATOM 526 N N . GLY A 1 71 ? -0.474 -8.068 -4.906 1.00 93.94 71 GLY A N 1
ATOM 527 C CA . GLY A 1 71 ? -0.796 -6.789 -5.527 1.00 93.94 71 GLY A CA 1
ATOM 528 C C . GLY A 1 71 ? 0.424 -5.869 -5.583 1.00 93.94 71 GLY A C 1
ATOM 529 O O . GLY A 1 71 ? 1.317 -5.942 -4.738 1.00 93.94 71 GLY A O 1
ATOM 530 N N . ALA A 1 72 ? 0.456 -4.993 -6.589 1.00 91.19 72 ALA A N 1
ATOM 531 C CA . ALA A 1 72 ? 1.510 -3.991 -6.730 1.00 91.19 72 ALA A CA 1
ATOM 532 C C . ALA A 1 72 ? 1.583 -3.091 -5.487 1.00 91.19 72 ALA A C 1
ATOM 534 O O . ALA A 1 72 ? 0.547 -2.623 -5.017 1.00 91.19 72 ALA A O 1
ATOM 535 N N . ASP A 1 73 ? 2.799 -2.842 -4.995 1.00 88.94 73 ASP A N 1
ATOM 536 C CA . ASP A 1 73 ? 3.076 -1.976 -3.841 1.00 88.94 73 ASP A CA 1
ATOM 537 C C . ASP A 1 73 ? 2.425 -2.453 -2.526 1.00 88.94 73 ASP A C 1
ATOM 539 O O . ASP A 1 73 ? 2.133 -1.674 -1.621 1.00 88.94 73 ASP A O 1
ATOM 543 N N . SER A 1 74 ? 2.185 -3.763 -2.399 1.00 93.19 74 SER A N 1
ATOM 544 C CA . SER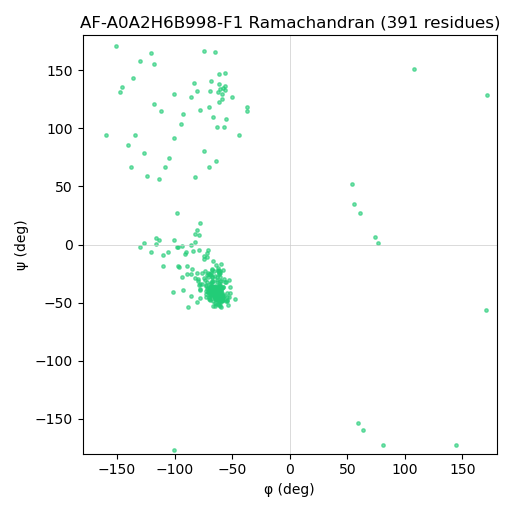 A 1 74 ? 1.568 -4.348 -1.200 1.00 93.19 74 SER A CA 1
ATOM 545 C C . SER A 1 74 ? 2.586 -4.747 -0.131 1.00 93.19 74 SER A C 1
ATOM 547 O O . SER A 1 74 ? 2.210 -4.908 1.037 1.00 93.19 74 SER A O 1
ATOM 549 N N . PHE A 1 75 ? 3.865 -4.887 -0.505 1.00 94.69 75 PHE A N 1
ATOM 550 C CA . PHE A 1 75 ? 4.929 -5.409 0.353 1.00 94.69 75 PHE A CA 1
ATOM 551 C C . PHE A 1 75 ? 4.976 -4.784 1.753 1.00 94.69 75 PHE A C 1
ATOM 553 O O . PHE A 1 75 ? 5.039 -5.533 2.725 1.00 94.69 75 PHE A O 1
ATOM 560 N N . GLU A 1 76 ? 4.898 -3.450 1.882 1.00 93.94 76 GLU A N 1
ATOM 561 C CA . GLU A 1 76 ? 4.925 -2.738 3.177 1.00 93.94 76 GLU A CA 1
ATOM 562 C C . GLU A 1 76 ? 3.893 -3.287 4.172 1.00 93.94 76 GLU A C 1
ATOM 564 O O . GLU A 1 76 ? 4.154 -3.361 5.374 1.00 93.94 76 GLU A O 1
ATOM 569 N N . ILE A 1 77 ? 2.726 -3.682 3.662 1.00 94.38 77 ILE A N 1
ATOM 570 C CA . ILE A 1 77 ? 1.571 -4.096 4.451 1.00 94.38 77 ILE A CA 1
ATOM 571 C C . ILE A 1 77 ? 1.646 -5.591 4.751 1.00 94.38 77 ILE A C 1
ATOM 573 O O . ILE A 1 77 ? 1.575 -6.003 5.908 1.00 94.38 77 ILE A O 1
ATOM 577 N N . VAL A 1 78 ? 1.803 -6.419 3.717 1.00 95.56 78 VAL A N 1
ATOM 578 C CA . VAL A 1 78 ? 1.684 -7.877 3.870 1.00 95.56 78 VAL A CA 1
ATOM 579 C C . VAL A 1 78 ? 2.914 -8.507 4.524 1.00 95.56 78 VAL A C 1
ATOM 581 O O . VAL A 1 78 ? 2.791 -9.536 5.189 1.00 95.56 78 VAL A O 1
ATOM 584 N N . ARG A 1 79 ? 4.089 -7.863 4.436 1.00 94.31 79 ARG A N 1
ATOM 585 C CA . ARG A 1 79 ? 5.309 -8.328 5.117 1.00 94.31 79 ARG A CA 1
ATOM 586 C C . ARG A 1 79 ? 5.169 -8.366 6.636 1.00 94.31 79 ARG A C 1
ATOM 588 O O . ARG A 1 79 ? 5.888 -9.108 7.295 1.00 94.31 79 ARG A O 1
ATOM 595 N N . LEU A 1 80 ? 4.275 -7.552 7.210 1.00 94.69 80 LEU A N 1
ATOM 596 C CA . LEU A 1 80 ? 4.211 -7.333 8.658 1.00 94.69 80 LEU A CA 1
ATOM 597 C C . LEU A 1 80 ? 3.927 -8.621 9.435 1.00 94.69 80 LEU A C 1
ATOM 599 O O . LEU A 1 80 ? 4.352 -8.741 10.581 1.00 94.69 80 LEU A O 1
ATOM 603 N N . ARG A 1 81 ? 3.294 -9.609 8.798 1.00 93.50 81 ARG A N 1
ATOM 604 C CA . ARG A 1 81 ? 3.046 -10.919 9.404 1.00 93.50 81 ARG A CA 1
ATOM 605 C C . ARG A 1 81 ? 4.319 -11.750 9.568 1.00 93.50 81 ARG A C 1
ATOM 607 O O . ARG A 1 81 ? 4.394 -12.586 10.462 1.00 93.50 81 ARG A O 1
ATOM 614 N N . HIS A 1 82 ? 5.302 -11.516 8.704 1.00 92.19 82 HIS A N 1
ATOM 615 C CA . HIS A 1 82 ? 6.545 -12.285 8.602 1.00 92.19 82 HIS A CA 1
ATOM 616 C C . HIS A 1 82 ? 7.758 -11.545 9.167 1.00 92.19 82 HIS A C 1
ATOM 618 O O . HIS A 1 82 ? 8.853 -12.112 9.252 1.00 92.19 82 HIS A O 1
ATOM 624 N N . ARG A 1 83 ? 7.590 -10.276 9.557 1.00 89.50 83 ARG A N 1
ATOM 625 C CA . ARG A 1 83 ? 8.683 -9.475 10.102 1.00 89.50 83 ARG A CA 1
ATOM 626 C C . ARG A 1 83 ? 9.115 -9.986 11.467 1.00 89.50 83 ARG A C 1
ATOM 628 O O . ARG A 1 83 ? 8.296 -10.303 12.326 1.00 89.50 83 ARG A O 1
ATOM 635 N N . HIS A 1 84 ? 10.423 -9.971 11.678 1.00 84.62 84 HIS A N 1
ATOM 636 C CA . HIS A 1 84 ? 11.029 -10.264 12.967 1.00 84.62 84 HIS A CA 1
ATOM 637 C C . HIS A 1 84 ? 11.651 -8.980 13.515 1.00 84.62 84 HIS A C 1
ATOM 639 O O . HIS A 1 84 ? 12.583 -8.422 12.936 1.00 84.62 84 HIS A O 1
ATOM 645 N N . GLY A 1 85 ? 11.115 -8.497 14.633 1.00 76.56 85 GLY A N 1
ATOM 646 C CA . GLY A 1 85 ? 11.558 -7.256 15.261 1.00 76.56 85 GLY A CA 1
ATOM 647 C C . GLY A 1 85 ? 10.984 -5.979 14.627 1.00 76.56 85 GLY A C 1
ATOM 648 O O . GLY A 1 85 ? 10.092 -6.020 13.778 1.00 76.56 85 GLY A O 1
ATOM 649 N N . PRO A 1 86 ? 11.469 -4.803 15.062 1.00 70.75 86 PRO A N 1
ATOM 650 C CA . PRO A 1 86 ? 10.842 -3.515 14.764 1.00 70.75 86 PRO A CA 1
ATOM 651 C C . PRO A 1 86 ? 11.217 -2.937 13.390 1.00 70.75 86 PRO A C 1
ATOM 653 O O . PRO A 1 86 ? 10.913 -1.774 13.127 1.00 70.75 86 PRO A O 1
ATOM 656 N N . LEU A 1 87 ? 11.900 -3.704 12.532 1.00 71.19 87 LEU A N 1
ATOM 657 C CA . LEU A 1 87 ? 12.369 -3.229 11.233 1.00 71.19 87 LEU A CA 1
ATOM 658 C C . LEU A 1 87 ? 11.183 -2.813 10.351 1.00 71.19 87 LEU A C 1
ATOM 660 O O . LEU A 1 87 ? 10.260 -3.592 10.089 1.00 71.19 87 LEU A O 1
ATOM 664 N N . GLY A 1 88 ? 11.217 -1.558 9.908 1.00 76.56 88 GLY A N 1
ATOM 665 C CA . GLY A 1 88 ? 10.278 -0.999 8.946 1.00 76.56 88 GLY A CA 1
ATOM 666 C C . GLY A 1 88 ? 10.912 -0.956 7.563 1.00 76.56 88 GLY A C 1
ATOM 667 O O . GLY A 1 88 ? 12.014 -0.434 7.410 1.00 76.56 88 GLY A O 1
ATOM 668 N N . ALA A 1 89 ? 10.205 -1.473 6.563 1.00 85.50 89 ALA A N 1
ATOM 669 C CA . ALA A 1 89 ? 10.589 -1.358 5.165 1.00 85.50 89 ALA A CA 1
ATOM 670 C C . ALA A 1 89 ? 9.345 -1.253 4.296 1.00 85.50 89 ALA A C 1
ATOM 672 O O . ALA A 1 89 ? 8.393 -2.009 4.482 1.00 85.50 89 ALA A O 1
ATOM 673 N N . ARG A 1 90 ? 9.380 -0.323 3.341 1.00 88.88 90 ARG A N 1
ATOM 674 C CA . ARG A 1 90 ? 8.321 -0.182 2.335 1.00 88.88 90 ARG A CA 1
ATOM 675 C C . ARG A 1 90 ? 8.488 -1.151 1.172 1.00 88.88 90 ARG A C 1
ATOM 677 O O . ARG A 1 90 ? 7.513 -1.594 0.582 1.00 88.88 90 ARG A O 1
ATOM 684 N N . HIS A 1 91 ? 9.733 -1.516 0.889 1.00 92.25 91 HIS A N 1
ATOM 685 C CA . HIS A 1 91 ? 10.106 -2.338 -0.252 1.00 92.25 91 HIS A CA 1
ATOM 686 C C . HIS A 1 91 ? 11.006 -3.488 0.193 1.00 92.25 91 HIS A C 1
ATOM 688 O O . HIS A 1 91 ? 11.682 -3.397 1.216 1.00 92.25 91 HIS A O 1
ATOM 694 N N . ALA A 1 92 ? 11.059 -4.552 -0.600 1.00 90.06 92 ALA A N 1
ATOM 695 C CA . ALA A 1 92 ? 11.872 -5.734 -0.348 1.00 90.06 92 ALA A CA 1
ATOM 696 C C . ALA A 1 92 ? 13.378 -5.487 -0.536 1.00 90.06 92 ALA A C 1
ATOM 698 O O . ALA A 1 92 ? 14.170 -6.380 -0.267 1.00 90.06 92 ALA A O 1
ATOM 699 N N . HIS A 1 93 ? 13.784 -4.290 -0.982 1.00 89.38 93 HIS A N 1
ATOM 700 C CA . HIS A 1 93 ? 15.173 -3.942 -1.302 1.00 89.38 93 HIS A CA 1
ATOM 701 C C . HIS A 1 93 ? 15.810 -4.914 -2.309 1.00 89.38 93 HIS A C 1
ATOM 703 O O . HIS A 1 93 ? 16.873 -5.474 -2.073 1.00 89.38 93 HIS A O 1
ATOM 709 N N . GLY A 1 94 ? 15.142 -5.139 -3.433 1.00 89.50 94 GLY A N 1
ATOM 710 C CA . GLY A 1 94 ? 15.669 -5.911 -4.553 1.00 89.50 94 GLY A CA 1
ATOM 711 C C . GLY A 1 94 ? 14.566 -6.154 -5.568 1.00 89.50 94 GLY A C 1
ATOM 712 O O . GLY A 1 94 ? 13.482 -6.605 -5.196 1.00 89.50 94 GLY A O 1
ATOM 713 N N . PHE A 1 95 ? 14.820 -5.835 -6.837 1.00 91.31 95 PHE A N 1
ATOM 714 C CA . PHE A 1 95 ? 13.788 -5.829 -7.875 1.00 91.31 95 PHE A CA 1
ATOM 715 C C . PHE A 1 95 ? 13.021 -7.153 -7.948 1.00 91.31 95 PHE A C 1
ATOM 717 O O . PHE A 1 95 ? 11.802 -7.162 -7.843 1.00 91.31 95 PHE A O 1
ATOM 724 N N . PHE A 1 96 ? 13.709 -8.293 -8.053 1.00 91.44 96 PHE A N 1
ATOM 725 C CA . PHE A 1 96 ? 13.020 -9.582 -8.164 1.00 91.44 96 PHE A CA 1
ATOM 726 C C . PHE A 1 96 ? 12.310 -9.999 -6.878 1.00 91.44 96 PHE A C 1
ATOM 728 O O . PHE A 1 96 ? 11.207 -10.527 -6.960 1.00 91.44 96 PHE A O 1
ATOM 735 N N . ALA A 1 97 ? 12.893 -9.728 -5.708 1.00 93.19 97 ALA A N 1
ATOM 736 C CA . ALA A 1 97 ? 12.227 -9.991 -4.435 1.00 93.19 97 ALA A CA 1
ATOM 737 C C . ALA A 1 97 ? 10.905 -9.209 -4.350 1.00 93.19 97 ALA A C 1
ATOM 739 O O . ALA A 1 97 ? 9.864 -9.785 -4.039 1.00 93.19 97 ALA A O 1
ATOM 740 N N . GLN A 1 98 ? 10.928 -7.929 -4.730 1.00 94.94 98 GLN A N 1
ATOM 741 C CA . GLN A 1 98 ? 9.731 -7.097 -4.799 1.00 94.94 98 GLN A CA 1
ATOM 742 C C . GLN A 1 98 ? 8.711 -7.654 -5.800 1.00 94.94 98 GLN A C 1
ATOM 744 O O . GLN A 1 98 ? 7.563 -7.880 -5.432 1.00 94.94 98 GLN A O 1
ATOM 749 N N . GLN A 1 99 ? 9.127 -7.924 -7.044 1.00 95.19 99 GLN A N 1
ATOM 750 C CA . GLN A 1 99 ? 8.223 -8.414 -8.089 1.00 95.19 99 GLN A CA 1
ATOM 751 C C . GLN A 1 99 ? 7.577 -9.751 -7.713 1.00 95.19 99 GLN A C 1
ATOM 753 O O . GLN A 1 99 ? 6.401 -9.953 -7.998 1.00 95.19 99 GLN A O 1
ATOM 758 N N . LEU A 1 100 ? 8.317 -10.651 -7.061 1.00 95.50 100 LEU A N 1
ATOM 759 C CA . LEU A 1 100 ? 7.793 -11.936 -6.598 1.00 95.50 100 LEU A CA 1
ATOM 760 C C . LEU A 1 100 ? 6.755 -11.766 -5.481 1.00 95.50 100 LEU A C 1
ATOM 762 O O . LEU A 1 100 ? 5.724 -12.434 -5.518 1.00 95.50 100 LEU A O 1
ATOM 766 N N . ALA A 1 101 ? 6.995 -10.873 -4.519 1.00 96.62 101 ALA A N 1
ATOM 767 C CA . ALA A 1 101 ? 6.045 -10.616 -3.438 1.00 96.62 101 ALA A CA 1
ATOM 768 C C . ALA A 1 101 ? 4.769 -9.918 -3.941 1.00 96.62 101 ALA A C 1
ATOM 770 O O . ALA A 1 101 ? 3.655 -10.344 -3.624 1.00 96.62 101 ALA A O 1
ATOM 771 N N . ASP A 1 102 ? 4.927 -8.878 -4.759 1.00 96.25 102 ASP A N 1
ATOM 772 C CA . ASP A 1 102 ? 3.818 -8.048 -5.224 1.00 96.25 102 ASP A CA 1
ATOM 773 C C . ASP A 1 102 ? 3.025 -8.714 -6.353 1.00 96.25 102 ASP A C 1
ATOM 775 O O . ASP A 1 102 ? 1.799 -8.723 -6.328 1.00 96.25 102 ASP A O 1
ATOM 779 N N . LEU A 1 103 ? 3.704 -9.276 -7.354 1.00 97.19 103 LEU A N 1
ATOM 780 C CA . LEU A 1 103 ? 3.089 -9.691 -8.622 1.00 97.19 103 LEU A CA 1
ATOM 781 C C . LEU A 1 103 ? 3.362 -11.156 -8.996 1.00 97.19 103 LEU A C 1
ATOM 783 O O . LEU A 1 103 ? 2.924 -11.614 -10.056 1.00 97.19 103 LEU A O 1
ATOM 787 N N . GLY A 1 104 ? 4.086 -11.897 -8.155 1.00 97.19 104 GLY A N 1
ATOM 788 C CA . GLY A 1 104 ? 4.433 -13.293 -8.394 1.00 97.19 104 GLY A CA 1
ATOM 789 C C . GLY A 1 104 ? 5.227 -13.513 -9.685 1.00 97.19 104 GLY A C 1
ATOM 790 O O . GLY A 1 104 ? 5.918 -12.631 -10.205 1.00 97.19 104 GLY A O 1
ATOM 791 N N . LEU A 1 105 ? 5.108 -14.722 -10.232 1.00 97.69 105 LEU A N 1
ATOM 792 C CA . LEU A 1 105 ? 5.727 -15.093 -11.502 1.00 97.69 105 LEU A CA 1
ATOM 793 C C . LEU A 1 105 ? 5.217 -14.236 -12.662 1.00 97.69 105 LEU A C 1
ATOM 795 O O . LEU A 1 105 ? 5.999 -13.927 -13.557 1.00 97.69 105 LEU A O 1
ATOM 799 N N . ALA A 1 106 ? 3.948 -13.816 -12.651 1.00 96.88 106 ALA A N 1
ATOM 800 C CA . ALA A 1 106 ? 3.401 -12.968 -13.707 1.00 96.88 106 ALA A CA 1
ATOM 801 C C . ALA A 1 106 ? 4.178 -11.647 -13.827 1.00 96.88 106 ALA A C 1
ATOM 803 O O . ALA A 1 106 ? 4.609 -11.283 -14.923 1.00 96.88 106 ALA A O 1
ATOM 804 N N . GLY A 1 107 ? 4.434 -10.965 -12.706 1.00 93.50 107 GLY A N 1
ATOM 805 C CA . GLY A 1 107 ? 5.213 -9.725 -12.701 1.00 93.50 107 GLY A CA 1
ATOM 806 C C . GLY A 1 107 ? 6.659 -9.915 -13.149 1.00 93.50 107 GLY A C 1
ATOM 807 O O . GLY A 1 107 ? 7.185 -9.088 -13.898 1.00 93.50 107 GLY A O 1
ATOM 808 N N . VAL A 1 108 ? 7.297 -11.015 -12.739 1.00 93.94 108 VAL A N 1
ATOM 809 C CA . VAL A 1 108 ? 8.661 -11.352 -13.178 1.00 93.94 108 VAL A CA 1
ATOM 810 C C . VAL A 1 108 ? 8.701 -11.624 -14.680 1.00 93.94 108 VAL A C 1
ATOM 812 O O . VAL A 1 108 ? 9.559 -11.083 -15.371 1.00 93.94 108 VAL A O 1
ATOM 815 N N . LEU A 1 109 ? 7.760 -12.405 -15.213 1.00 95.38 109 LEU A N 1
ATOM 816 C CA . LEU A 1 109 ? 7.693 -12.718 -16.641 1.00 95.38 109 LEU A CA 1
ATOM 817 C C . LEU A 1 109 ? 7.450 -11.467 -17.489 1.00 95.38 109 LEU A C 1
ATOM 819 O O . LEU A 1 109 ? 8.104 -11.301 -18.515 1.00 95.38 109 LEU A O 1
ATOM 823 N N . VAL A 1 110 ? 6.570 -10.563 -17.049 1.00 93.00 110 VAL A N 1
ATOM 824 C CA . VAL A 1 110 ? 6.347 -9.274 -17.725 1.00 93.00 11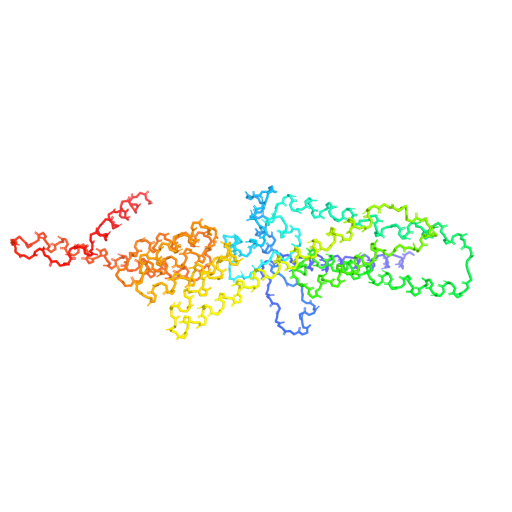0 VAL A CA 1
ATOM 825 C C . VAL A 1 110 ? 7.617 -8.425 -17.711 1.00 93.00 110 VAL A C 1
ATOM 827 O O . VAL A 1 110 ? 8.001 -7.889 -18.750 1.00 93.00 110 VAL A O 1
ATOM 830 N N . ALA A 1 111 ? 8.310 -8.339 -16.572 1.00 88.44 111 ALA A N 1
ATOM 831 C CA . ALA A 1 111 ? 9.565 -7.599 -16.471 1.00 88.44 111 ALA A CA 1
ATOM 832 C C . ALA A 1 111 ? 10.658 -8.190 -17.378 1.00 88.44 111 ALA A C 1
ATOM 834 O O . ALA A 1 111 ? 11.331 -7.453 -18.101 1.00 88.44 111 ALA A O 1
ATOM 835 N N . LEU A 1 112 ? 10.801 -9.518 -17.399 1.00 88.88 112 LEU A N 1
ATOM 836 C CA . LEU A 1 112 ? 11.748 -10.217 -18.269 1.00 88.88 112 LEU A CA 1
ATOM 837 C C . LEU A 1 112 ? 11.393 -10.058 -19.750 1.00 88.88 112 LEU A C 1
ATOM 839 O O . LEU A 1 112 ? 12.290 -9.864 -20.565 1.00 88.88 112 LEU A O 1
ATOM 843 N N . ALA A 1 113 ? 10.108 -10.089 -20.109 1.00 87.38 113 ALA A N 1
ATOM 844 C CA . ALA A 1 113 ? 9.653 -9.856 -21.475 1.00 87.38 113 ALA A CA 1
ATOM 845 C C . ALA A 1 113 ? 9.935 -8.415 -21.926 1.00 87.38 113 ALA A C 1
ATOM 847 O O . ALA A 1 113 ? 10.444 -8.208 -23.027 1.00 87.38 113 ALA A O 1
ATOM 848 N N . ALA A 1 114 ? 9.674 -7.423 -21.067 1.00 82.38 114 ALA A N 1
ATOM 849 C CA . ALA A 1 114 ? 10.003 -6.024 -21.333 1.00 82.38 114 ALA A CA 1
ATOM 850 C C . ALA A 1 114 ? 11.519 -5.827 -21.498 1.00 82.38 114 ALA A C 1
ATOM 852 O O . ALA A 1 114 ? 11.969 -5.179 -22.448 1.00 82.38 114 ALA A O 1
ATOM 853 N N . PHE A 1 115 ? 12.316 -6.453 -20.629 1.00 81.12 115 PHE A N 1
ATOM 854 C CA . PHE A 1 115 ? 13.770 -6.455 -20.745 1.00 81.12 115 PHE A CA 1
ATOM 855 C C . PHE A 1 115 ? 14.234 -7.106 -22.056 1.00 81.12 115 PHE A C 1
ATOM 857 O O . PHE A 1 115 ? 14.978 -6.490 -22.819 1.00 81.12 115 PHE A O 1
ATOM 864 N N . ALA A 1 116 ? 13.739 -8.301 -22.383 1.00 78.62 116 ALA A N 1
ATOM 865 C CA . ALA A 1 116 ? 14.075 -9.012 -23.613 1.00 78.62 116 ALA A CA 1
ATOM 866 C C . ALA A 1 116 ? 13.695 -8.213 -24.871 1.00 78.62 116 ALA A C 1
ATOM 868 O O . ALA A 1 116 ? 14.477 -8.152 -25.819 1.00 78.62 116 ALA A O 1
ATOM 869 N N . ALA A 1 117 ? 12.543 -7.536 -24.865 1.00 74.06 117 ALA A N 1
ATOM 870 C CA . ALA A 1 117 ? 12.113 -6.661 -25.955 1.00 74.06 117 ALA A CA 1
ATOM 871 C C . ALA A 1 117 ? 13.032 -5.438 -26.141 1.00 74.06 117 ALA A C 1
ATOM 873 O O . ALA A 1 117 ? 13.155 -4.925 -27.256 1.00 74.06 117 ALA A O 1
ATOM 874 N N . SER A 1 118 ? 13.710 -4.986 -25.080 1.00 68.12 118 SER A N 1
ATOM 875 C CA . SER A 1 118 ? 14.661 -3.868 -25.138 1.00 68.12 118 SER A CA 1
ATOM 876 C C . SER A 1 118 ? 16.051 -4.263 -25.666 1.00 68.12 118 SER A C 1
ATOM 878 O O . SER A 1 118 ? 16.747 -3.428 -26.252 1.00 68.12 118 SER A O 1
ATOM 880 N N . LEU A 1 119 ? 16.445 -5.541 -25.546 1.00 70.94 119 LEU A N 1
ATOM 881 C CA . LEU A 1 119 ? 17.779 -6.022 -25.931 1.00 70.94 119 LEU A CA 1
ATOM 882 C C . LEU A 1 119 ? 18.155 -5.705 -27.388 1.00 70.94 119 LEU A C 1
ATOM 884 O O . LEU A 1 119 ? 19.238 -5.155 -27.590 1.00 70.94 119 LEU A O 1
ATOM 888 N N . PRO A 1 120 ? 17.320 -5.957 -28.421 1.00 67.06 120 PRO A N 1
ATOM 889 C CA . PRO A 1 120 ? 17.686 -5.678 -29.812 1.00 67.06 120 PRO A CA 1
ATOM 890 C C . PRO A 1 120 ? 18.087 -4.222 -30.060 1.00 67.06 120 PRO A C 1
ATOM 892 O O . PRO A 1 120 ? 18.947 -3.957 -30.902 1.00 67.06 120 PRO A O 1
ATOM 895 N N . ALA A 1 121 ? 17.488 -3.283 -29.326 1.00 63.81 121 ALA A N 1
ATOM 896 C CA . ALA A 1 121 ? 17.808 -1.868 -29.424 1.00 63.81 121 ALA A CA 1
ATOM 897 C C . ALA A 1 121 ? 19.188 -1.551 -28.812 1.00 63.81 121 ALA A C 1
ATOM 899 O O . ALA A 1 121 ? 19.915 -0.717 -29.348 1.00 63.81 121 ALA A O 1
ATOM 900 N N . LEU A 1 122 ? 19.587 -2.290 -27.772 1.00 63.72 122 LEU A N 1
ATOM 901 C CA . LEU A 1 122 ? 20.887 -2.176 -27.112 1.00 63.72 122 LEU A CA 1
ATOM 902 C C . LEU A 1 122 ? 22.030 -2.849 -27.903 1.00 63.72 122 LEU A C 1
ATOM 904 O O . LEU A 1 122 ? 23.128 -2.302 -27.975 1.00 63.72 122 LEU A O 1
ATOM 908 N N . VAL A 1 123 ? 21.790 -4.007 -28.543 1.00 64.94 123 VAL A N 1
ATOM 909 C CA . VAL A 1 123 ? 22.841 -4.767 -29.269 1.00 64.94 123 VAL A CA 1
ATOM 910 C C . VAL A 1 123 ? 23.008 -4.376 -30.742 1.00 64.94 123 VAL A C 1
ATOM 912 O O . VAL A 1 123 ? 24.086 -4.564 -31.317 1.00 64.94 123 VAL A O 1
ATOM 915 N N . ALA A 1 124 ? 21.972 -3.836 -31.395 1.00 60.88 124 ALA A N 1
ATOM 916 C CA . ALA A 1 124 ? 22.032 -3.469 -32.815 1.00 60.88 124 ALA A CA 1
ATOM 917 C C . ALA A 1 124 ? 23.143 -2.457 -33.182 1.00 60.88 124 ALA A C 1
ATOM 919 O O . ALA A 1 124 ? 23.724 -2.613 -34.263 1.00 60.88 124 ALA A O 1
ATOM 920 N N . PRO A 1 125 ? 23.479 -1.452 -32.349 1.00 57.81 125 PRO A N 1
ATOM 921 C CA . PRO A 1 125 ? 24.597 -0.545 -32.613 1.00 57.81 125 PRO A CA 1
ATOM 922 C C . PRO A 1 125 ? 25.960 -1.255 -32.590 1.00 57.81 125 PRO A C 1
ATOM 924 O O . PRO A 1 125 ? 26.817 -0.958 -33.421 1.00 57.81 125 PRO A O 1
ATOM 927 N N . LEU A 1 126 ? 26.141 -2.232 -31.692 1.00 61.56 126 LEU A N 1
ATOM 928 C CA . LEU A 1 126 ? 27.392 -2.985 -31.534 1.00 61.56 126 LEU A CA 1
ATOM 929 C C . LEU A 1 126 ? 27.650 -3.915 -32.732 1.00 61.56 126 LEU A C 1
ATOM 931 O O . LEU A 1 126 ? 28.743 -3.903 -33.299 1.00 61.56 126 LEU A O 1
ATOM 935 N N . ARG A 1 127 ? 26.628 -4.650 -33.201 1.00 57.81 127 ARG A N 1
ATOM 936 C CA . ARG A 1 127 ? 26.762 -5.551 -34.370 1.00 57.81 127 ARG A CA 1
ATOM 937 C C . ARG A 1 127 ? 27.047 -4.803 -35.674 1.00 57.81 127 ARG A C 1
ATOM 939 O O . ARG A 1 127 ? 27.827 -5.277 -36.492 1.00 57.81 127 ARG A O 1
ATOM 946 N N . ARG A 1 128 ? 26.440 -3.629 -35.885 1.00 55.25 128 ARG A N 1
ATOM 947 C CA . ARG A 1 128 ? 26.644 -2.831 -37.114 1.00 55.25 128 ARG A CA 1
ATOM 948 C C . ARG A 1 128 ? 28.037 -2.202 -37.185 1.00 55.25 128 ARG A C 1
ATOM 950 O O . ARG A 1 128 ? 28.526 -1.941 -38.281 1.00 55.25 128 ARG A O 1
ATOM 957 N N . ARG A 1 129 ? 28.683 -1.984 -36.036 1.00 52.88 129 ARG A N 1
ATOM 958 C CA . ARG A 1 129 ? 30.030 -1.412 -35.950 1.00 52.88 129 ARG A CA 1
ATOM 959 C C . ARG A 1 129 ? 31.124 -2.428 -36.268 1.00 52.88 129 ARG A C 1
ATOM 961 O O . ARG A 1 129 ? 32.042 -2.078 -36.999 1.00 52.88 129 ARG A O 1
ATOM 968 N N . ALA A 1 130 ? 30.982 -3.678 -35.820 1.00 55.72 130 ALA A N 1
ATOM 969 C CA . ALA A 1 130 ? 31.885 -4.769 -36.207 1.00 55.72 130 ALA A CA 1
ATOM 970 C C . ALA A 1 130 ? 31.967 -4.939 -37.737 1.00 55.72 130 ALA A C 1
ATOM 972 O O . ALA A 1 130 ? 33.024 -5.242 -38.271 1.00 55.72 130 ALA A O 1
ATOM 973 N N . VAL A 1 131 ? 30.866 -4.657 -38.442 1.00 55.50 131 VAL A N 1
ATOM 974 C CA . VAL A 1 131 ? 30.789 -4.713 -39.911 1.00 55.50 131 VAL A CA 1
ATOM 975 C C . VAL A 1 131 ? 31.395 -3.473 -40.592 1.00 55.50 131 VAL A C 1
ATOM 977 O O . VAL A 1 131 ? 31.899 -3.572 -41.704 1.00 55.50 131 VAL A O 1
ATOM 980 N N . ARG A 1 132 ? 31.361 -2.293 -39.953 1.00 51.62 132 ARG A N 1
ATOM 981 C CA . ARG A 1 132 ? 31.859 -1.029 -40.536 1.00 51.62 132 ARG A CA 1
ATOM 982 C C . ARG A 1 132 ? 33.280 -0.642 -40.147 1.00 51.62 132 ARG A C 1
ATOM 984 O O . ARG A 1 132 ? 33.874 0.145 -40.869 1.00 51.62 132 ARG A O 1
ATOM 991 N N . ALA A 1 133 ? 33.842 -1.182 -39.067 1.00 51.75 133 ALA A N 1
ATOM 992 C CA . ALA A 1 133 ? 35.263 -1.005 -38.747 1.00 51.75 133 ALA A CA 1
ATOM 993 C C . ALA A 1 133 ? 36.186 -1.546 -39.864 1.00 51.75 133 ALA A C 1
ATOM 995 O O . ALA A 1 133 ? 37.347 -1.163 -39.946 1.00 51.75 133 ALA A O 1
ATOM 996 N N . SER A 1 134 ? 35.645 -2.373 -40.763 1.00 51.97 134 SER A N 1
ATOM 997 C CA . SER A 1 134 ? 36.280 -2.834 -42.000 1.00 51.97 134 SER A CA 1
ATOM 998 C C . SER A 1 134 ? 36.248 -1.814 -43.156 1.00 51.97 134 SER A C 1
ATOM 1000 O O . SER A 1 134 ? 36.819 -2.091 -44.206 1.00 51.97 134 SER A O 1
ATOM 1002 N N . ALA A 1 135 ? 35.593 -0.654 -43.006 1.00 54.91 135 ALA A N 1
ATOM 1003 C CA . ALA A 1 135 ? 35.478 0.382 -44.036 1.00 54.91 135 ALA A CA 1
ATOM 1004 C C . ALA A 1 135 ? 36.139 1.697 -43.576 1.00 54.91 135 ALA A C 1
ATOM 1006 O O . ALA A 1 135 ? 35.787 2.277 -42.549 1.00 54.91 135 ALA A O 1
ATOM 1007 N N . VAL A 1 136 ? 37.129 2.153 -44.344 1.00 50.59 136 VAL A N 1
ATOM 1008 C CA . VAL A 1 136 ? 38.046 3.257 -44.022 1.00 50.59 136 VAL A CA 1
ATOM 1009 C C . VAL A 1 136 ? 37.333 4.620 -44.049 1.00 50.59 136 VAL A C 1
ATOM 1011 O O . VAL A 1 136 ? 36.866 5.051 -45.097 1.00 50.59 136 VAL A O 1
ATOM 1014 N N . GLY A 1 137 ? 37.298 5.320 -42.908 1.00 55.31 137 GLY A N 1
ATOM 1015 C CA . GLY A 1 137 ? 36.899 6.735 -42.783 1.00 55.31 137 GLY A CA 1
ATOM 1016 C C . GLY A 1 137 ? 38.043 7.625 -42.261 1.00 55.31 137 GLY A C 1
ATOM 1017 O O . GLY A 1 137 ? 38.967 7.124 -41.606 1.00 55.31 137 GLY A O 1
ATOM 1018 N N . GLY A 1 138 ? 38.008 8.929 -42.570 1.00 56.44 138 GLY A N 1
ATOM 1019 C CA . GLY A 1 138 ? 39.054 9.920 -42.244 1.00 56.44 138 GLY A CA 1
ATOM 1020 C C . GLY A 1 138 ? 39.112 10.352 -40.765 1.00 56.44 138 GLY A C 1
ATOM 1021 O O . GLY A 1 138 ? 38.195 10.089 -39.997 1.00 56.44 138 GLY A O 1
ATOM 1022 N N . LEU A 1 139 ? 40.195 11.030 -40.349 1.00 51.19 139 LEU A N 1
ATOM 1023 C CA . LEU A 1 139 ? 40.507 11.354 -38.938 1.00 51.19 139 LEU A CA 1
ATOM 1024 C C . LEU A 1 139 ? 39.431 12.199 -38.217 1.00 51.19 139 LEU A C 1
ATOM 1026 O O . LEU A 1 139 ? 39.141 11.951 -37.051 1.00 51.19 139 LEU A O 1
ATOM 1030 N N . ARG A 1 140 ? 38.803 13.164 -38.904 1.00 50.03 140 ARG A N 1
ATOM 1031 C CA . ARG A 1 140 ? 37.706 13.985 -38.346 1.00 50.03 140 ARG A CA 1
ATOM 1032 C C . ARG A 1 140 ? 36.428 13.179 -38.098 1.00 50.03 140 ARG A C 1
ATOM 1034 O O . ARG A 1 140 ? 35.806 13.345 -37.054 1.00 50.03 140 ARG A O 1
ATOM 1041 N N . ASP A 1 141 ? 36.087 12.274 -39.014 1.00 57.69 141 ASP A N 1
ATOM 1042 C CA . ASP A 1 141 ? 34.964 11.349 -38.832 1.00 57.69 141 ASP A CA 1
ATOM 1043 C C . ASP A 1 141 ? 35.254 10.347 -37.713 1.00 57.69 141 ASP A C 1
ATOM 1045 O O . ASP A 1 141 ? 34.343 9.967 -36.982 1.00 57.69 141 ASP A O 1
ATOM 1049 N N . ARG A 1 142 ? 36.524 9.957 -37.524 1.00 55.94 142 ARG A N 1
ATOM 1050 C CA . ARG A 1 142 ? 36.942 9.116 -36.394 1.00 55.94 142 ARG A CA 1
ATOM 1051 C C . ARG A 1 142 ? 36.737 9.826 -35.060 1.00 55.94 142 ARG A C 1
ATOM 1053 O O . ARG A 1 142 ? 36.038 9.263 -34.229 1.00 55.94 142 ARG A O 1
ATOM 1060 N N . LEU A 1 143 ? 37.224 11.057 -34.891 1.00 52.66 143 LEU A N 1
ATOM 1061 C CA . LEU A 1 143 ? 37.076 11.824 -33.642 1.00 52.66 143 LEU A CA 1
ATOM 1062 C C . LEU A 1 143 ? 35.604 12.123 -33.303 1.00 52.66 143 LEU A C 1
ATOM 1064 O O . LEU A 1 143 ? 35.155 11.836 -32.198 1.00 52.66 143 LEU A O 1
ATOM 1068 N N . ALA A 1 144 ? 34.805 12.581 -34.276 1.00 58.19 144 ALA A N 1
ATOM 1069 C CA . ALA A 1 144 ? 33.363 12.771 -34.080 1.00 58.19 144 ALA A CA 1
ATOM 1070 C C . ALA A 1 144 ? 32.633 11.445 -33.779 1.00 58.19 144 ALA A C 1
ATOM 1072 O O . ALA A 1 144 ? 31.638 11.415 -33.050 1.00 58.19 144 ALA A O 1
ATOM 1073 N N . SER A 1 145 ? 33.131 10.324 -34.316 1.00 64.88 145 SER A N 1
ATOM 1074 C CA . SER A 1 145 ? 32.622 8.998 -33.969 1.00 64.88 145 SER A CA 1
ATOM 1075 C C . SER A 1 145 ? 33.056 8.535 -32.578 1.00 64.88 145 SER A C 1
ATOM 1077 O O . SER A 1 145 ? 32.299 7.789 -31.964 1.00 64.88 145 SER A O 1
ATOM 1079 N N . GLU A 1 146 ? 34.226 8.947 -32.088 1.00 67.94 146 GLU A N 1
ATOM 1080 C CA . GLU A 1 146 ? 34.779 8.587 -30.777 1.00 67.94 146 GLU A CA 1
ATOM 1081 C C . GLU A 1 146 ? 34.040 9.300 -29.645 1.00 67.94 146 GLU A C 1
ATOM 1083 O O . GLU A 1 146 ? 33.592 8.626 -28.718 1.00 67.94 146 GLU A O 1
ATOM 1088 N N . ASP A 1 147 ? 33.765 10.601 -29.770 1.00 73.62 147 ASP A N 1
ATOM 1089 C CA . ASP A 1 147 ? 32.937 11.334 -28.799 1.00 73.62 147 ASP A CA 1
ATOM 1090 C C . ASP A 1 147 ? 31.516 10.754 -28.725 1.00 73.62 147 ASP A C 1
ATOM 1092 O O . ASP A 1 147 ? 30.954 10.542 -27.647 1.00 73.62 147 ASP A O 1
ATOM 1096 N N . ALA A 1 148 ? 30.942 10.399 -29.879 1.00 73.38 148 ALA A N 1
ATOM 1097 C CA . ALA A 1 148 ? 29.638 9.747 -29.945 1.00 73.38 148 ALA A CA 1
ATOM 1098 C C . ALA A 1 148 ? 29.648 8.321 -29.357 1.00 73.38 148 ALA A C 1
ATOM 1100 O O . ALA A 1 148 ? 28.633 7.879 -28.810 1.00 73.38 148 ALA A O 1
ATOM 1101 N N . ILE A 1 149 ? 30.764 7.582 -29.453 1.00 73.12 149 ILE A N 1
ATOM 1102 C CA . ILE A 1 149 ? 30.937 6.301 -28.746 1.00 73.12 149 ILE A CA 1
ATOM 1103 C C . ILE A 1 149 ? 30.979 6.546 -27.253 1.00 73.12 149 ILE A C 1
ATOM 1105 O O . ILE A 1 149 ? 30.239 5.886 -26.531 1.00 73.12 149 ILE A O 1
ATOM 1109 N N . ALA A 1 150 ? 31.846 7.452 -26.802 1.00 79.06 150 ALA A N 1
ATOM 1110 C CA . ALA A 1 150 ? 32.073 7.715 -25.392 1.00 79.06 150 ALA A CA 1
ATOM 1111 C C . ALA A 1 150 ? 30.765 8.138 -24.717 1.00 79.06 150 ALA A C 1
ATOM 1113 O O . ALA A 1 150 ? 30.395 7.570 -23.692 1.00 79.06 150 ALA A O 1
ATOM 1114 N N . ALA A 1 151 ? 29.992 9.023 -25.354 1.00 82.12 151 ALA A N 1
ATOM 1115 C CA . ALA A 1 151 ? 28.673 9.426 -24.875 1.00 82.12 151 ALA A CA 1
ATOM 1116 C C . ALA A 1 151 ? 27.685 8.246 -24.788 1.00 82.12 151 ALA A C 1
ATOM 1118 O O . ALA A 1 151 ? 27.006 8.074 -23.777 1.00 82.12 151 ALA A O 1
ATOM 1119 N N . ARG A 1 152 ? 27.612 7.386 -25.814 1.00 81.06 152 ARG A N 1
ATOM 1120 C CA . ARG A 1 152 ? 26.732 6.199 -25.789 1.00 81.06 152 ARG A CA 1
ATOM 1121 C C . ARG A 1 152 ? 27.176 5.164 -24.759 1.00 81.06 152 ARG A C 1
ATOM 1123 O O . ARG A 1 152 ? 26.327 4.558 -24.115 1.00 81.06 152 ARG A O 1
ATOM 1130 N N . ALA A 1 153 ? 28.481 4.963 -24.604 1.00 80.94 153 ALA A N 1
ATOM 1131 C CA . ALA A 1 153 ? 29.055 4.069 -23.609 1.00 80.94 153 ALA A CA 1
ATOM 1132 C C . ALA A 1 153 ? 28.769 4.578 -22.191 1.00 80.94 153 ALA A C 1
ATOM 1134 O O . ALA A 1 153 ? 28.348 3.795 -21.345 1.00 80.94 153 ALA A O 1
ATOM 1135 N N . ALA A 1 154 ? 28.898 5.886 -21.955 1.00 86.25 154 ALA A N 1
ATOM 1136 C CA . ALA A 1 154 ? 28.536 6.514 -20.690 1.00 86.25 154 ALA A CA 1
ATOM 1137 C C . ALA A 1 154 ? 27.043 6.329 -20.374 1.00 86.25 154 ALA A C 1
ATOM 1139 O O . ALA A 1 154 ? 26.699 5.885 -19.282 1.00 86.25 154 ALA A O 1
ATOM 1140 N N . LEU A 1 155 ? 26.148 6.575 -21.338 1.00 86.88 155 LEU A N 1
ATOM 1141 C CA . LEU A 1 155 ? 24.711 6.330 -21.160 1.00 86.88 155 LEU A CA 1
ATOM 1142 C C . LEU A 1 155 ? 24.404 4.847 -20.901 1.00 86.88 155 LEU A C 1
ATOM 1144 O O . LEU A 1 155 ? 23.572 4.533 -20.053 1.00 86.88 155 LEU A O 1
ATOM 1148 N N . ALA A 1 156 ? 25.083 3.926 -21.591 1.00 83.88 156 ALA A N 1
ATOM 1149 C CA . ALA A 1 156 ? 24.909 2.492 -21.368 1.00 83.88 156 ALA A CA 1
ATOM 1150 C C . ALA A 1 156 ? 25.389 2.079 -19.969 1.00 83.88 156 ALA A C 1
ATOM 1152 O O . ALA A 1 156 ? 24.738 1.265 -19.315 1.00 83.88 156 ALA A O 1
ATOM 1153 N N . LEU A 1 157 ? 26.482 2.678 -19.485 1.00 86.12 157 LEU A N 1
ATOM 1154 C CA . LEU A 1 157 ? 26.983 2.472 -18.131 1.00 86.12 157 LEU A CA 1
ATOM 1155 C C . LEU A 1 157 ? 25.992 2.980 -17.079 1.00 86.12 157 LEU A C 1
ATOM 1157 O O . LEU A 1 157 ? 25.780 2.290 -16.090 1.00 86.12 157 LEU A O 1
ATOM 1161 N N . VAL A 1 158 ? 25.337 4.126 -17.304 1.00 89.69 158 VAL A N 1
ATOM 1162 C CA . VAL A 1 158 ? 24.268 4.627 -16.418 1.00 89.69 158 VAL A CA 1
ATOM 1163 C C . VAL A 1 158 ? 23.129 3.611 -16.311 1.00 89.69 158 VAL A C 1
ATOM 1165 O O . VAL A 1 158 ? 22.713 3.273 -15.205 1.00 89.69 158 VAL A O 1
ATOM 1168 N N . VAL A 1 159 ? 22.658 3.076 -17.443 1.00 88.00 159 VAL A N 1
ATOM 1169 C CA . VAL A 1 159 ? 21.595 2.056 -17.467 1.00 88.00 159 VAL A CA 1
ATOM 1170 C C . VAL A 1 159 ? 22.037 0.782 -16.743 1.00 88.00 159 VAL A C 1
ATOM 1172 O O . VAL A 1 159 ? 21.284 0.245 -15.932 1.00 88.00 159 VAL A O 1
ATOM 1175 N N . ALA A 1 160 ? 23.258 0.310 -17.004 1.00 85.50 160 ALA A N 1
ATOM 1176 C CA . ALA A 1 160 ? 23.798 -0.893 -16.379 1.00 85.50 160 ALA A CA 1
ATOM 1177 C C . ALA A 1 160 ? 23.971 -0.723 -14.862 1.00 85.50 160 ALA A C 1
ATOM 1179 O O . ALA A 1 160 ? 23.527 -1.579 -14.100 1.00 85.50 160 ALA A O 1
ATOM 1180 N N . ALA A 1 161 ? 24.556 0.392 -14.420 1.00 88.81 161 ALA A N 1
ATOM 1181 C CA . ALA A 1 161 ? 24.750 0.703 -13.008 1.00 88.81 161 ALA A CA 1
ATOM 1182 C C . ALA A 1 161 ? 23.410 0.804 -12.269 1.00 88.81 161 ALA A C 1
ATOM 1184 O O . ALA A 1 161 ? 23.245 0.206 -11.208 1.00 88.81 161 ALA A O 1
ATOM 1185 N N . PHE A 1 162 ? 22.427 1.490 -12.858 1.00 91.25 162 PHE A N 1
ATOM 1186 C CA . PHE A 1 162 ? 21.078 1.572 -12.305 1.00 91.25 162 PHE A CA 1
ATOM 1187 C C . PHE A 1 162 ? 20.395 0.200 -12.223 1.00 91.25 162 PHE A C 1
ATOM 1189 O O . PHE A 1 162 ? 19.771 -0.114 -11.209 1.00 91.25 162 PHE A O 1
ATOM 1196 N N . GLY A 1 163 ? 20.539 -0.633 -13.259 1.00 88.50 163 GLY A N 1
ATOM 1197 C CA . GLY A 1 163 ? 20.011 -1.995 -13.278 1.00 88.50 163 GLY A CA 1
ATOM 1198 C C . GLY A 1 163 ? 20.611 -2.854 -12.168 1.00 88.50 163 GLY A C 1
ATOM 1199 O O . GLY A 1 163 ? 19.869 -3.404 -11.360 1.00 88.50 163 GLY A O 1
ATOM 1200 N N . VAL A 1 164 ? 21.943 -2.908 -12.073 1.00 87.56 164 VAL A N 1
ATOM 1201 C CA . VAL A 1 164 ? 22.658 -3.662 -11.026 1.00 87.56 164 VAL A CA 1
ATOM 1202 C C . VAL A 1 164 ? 22.257 -3.183 -9.634 1.00 87.56 164 VAL A C 1
ATOM 1204 O O . VAL A 1 164 ? 21.926 -4.002 -8.780 1.00 87.56 164 VAL A O 1
ATOM 1207 N N . GLN A 1 165 ? 22.208 -1.869 -9.413 1.00 89.25 165 GLN A N 1
ATOM 1208 C CA . GLN A 1 165 ? 21.783 -1.316 -8.131 1.00 89.25 165 GLN A CA 1
ATOM 1209 C C . GLN A 1 165 ? 20.328 -1.690 -7.803 1.00 89.25 165 GLN A C 1
ATOM 1211 O O . GLN A 1 165 ? 20.030 -2.057 -6.670 1.00 89.25 165 GLN A O 1
ATOM 1216 N N . SER A 1 166 ? 19.426 -1.663 -8.788 1.00 90.75 166 SER A N 1
ATOM 1217 C CA . SER A 1 166 ? 18.012 -2.024 -8.600 1.00 90.75 166 SER A CA 1
ATOM 1218 C C . SER A 1 166 ? 17.803 -3.516 -8.318 1.00 90.75 166 SER A C 1
ATOM 1220 O O . SER A 1 166 ? 16.817 -3.895 -7.691 1.00 90.75 166 SER A O 1
ATOM 1222 N N . LEU A 1 167 ? 18.720 -4.392 -8.741 1.00 87.81 167 LEU A N 1
ATOM 1223 C CA . LEU A 1 167 ? 18.680 -5.805 -8.346 1.00 87.81 167 LEU A CA 1
ATOM 1224 C C . LEU A 1 167 ? 18.939 -5.986 -6.847 1.00 87.81 167 LEU A C 1
ATOM 1226 O O . LEU A 1 167 ? 18.385 -6.901 -6.243 1.00 87.81 167 LEU A O 1
ATOM 1230 N N . LEU A 1 168 ? 19.752 -5.106 -6.264 1.00 84.25 168 LEU A N 1
ATOM 1231 C CA . LEU A 1 168 ? 20.185 -5.166 -4.870 1.00 84.25 168 LEU A CA 1
ATOM 1232 C C . LEU A 1 168 ? 19.358 -4.282 -3.933 1.00 84.25 168 LEU A C 1
ATOM 1234 O O . LEU A 1 168 ? 19.442 -4.447 -2.720 1.00 84.25 168 LEU A O 1
ATOM 1238 N N . ASP A 1 169 ? 18.626 -3.302 -4.464 1.00 88.31 169 ASP A N 1
ATOM 1239 C CA . ASP A 1 169 ? 17.943 -2.295 -3.659 1.00 88.31 169 ASP A CA 1
ATOM 1240 C C . ASP A 1 169 ? 16.670 -1.751 -4.331 1.00 88.31 169 ASP A C 1
ATOM 1242 O O . ASP A 1 169 ? 16.397 -1.996 -5.503 1.00 88.31 169 ASP A O 1
ATOM 1246 N N . TRP A 1 170 ? 15.872 -0.967 -3.603 1.00 88.94 170 TRP A N 1
ATOM 1247 C CA . TRP A 1 170 ? 14.612 -0.375 -4.092 1.00 88.94 170 TRP A CA 1
ATOM 1248 C C . TRP A 1 170 ? 14.814 0.849 -5.001 1.00 88.94 170 TRP A C 1
ATOM 1250 O O . TRP A 1 170 ? 13.890 1.627 -5.211 1.00 88.94 170 TRP A O 1
ATOM 1260 N N . THR A 1 171 ? 16.008 1.031 -5.568 1.00 90.81 171 THR A N 1
ATOM 1261 C CA . THR A 1 171 ? 16.400 2.191 -6.391 1.00 90.81 171 THR A CA 1
ATOM 1262 C C . THR A 1 171 ? 15.431 2.467 -7.542 1.00 90.81 171 THR A C 1
ATOM 1264 O O . THR A 1 171 ? 15.216 3.626 -7.892 1.00 90.81 171 THR A O 1
ATOM 1267 N N . TRP A 1 172 ? 14.782 1.428 -8.072 1.00 89.56 172 TRP A N 1
ATOM 1268 C CA . TRP A 1 172 ? 13.741 1.552 -9.092 1.00 89.56 172 TRP A CA 1
ATOM 1269 C C . TRP A 1 172 ? 12.554 2.438 -8.671 1.00 89.56 172 TRP A C 1
ATOM 1271 O O . TRP A 1 172 ? 11.950 3.101 -9.510 1.00 89.56 172 TRP A O 1
ATOM 1281 N N . TYR A 1 173 ? 12.249 2.505 -7.374 1.00 88.81 173 TYR A N 1
ATOM 1282 C CA . TYR A 1 173 ? 11.181 3.335 -6.811 1.00 88.81 173 TYR A CA 1
ATOM 1283 C C . TYR A 1 173 ? 11.621 4.773 -6.506 1.00 88.81 173 TYR A C 1
ATOM 1285 O O . TYR A 1 173 ? 10.808 5.565 -6.040 1.00 88.81 173 TYR A O 1
ATOM 1293 N N . VAL A 1 174 ? 12.884 5.141 -6.762 1.00 90.81 174 VAL A N 1
ATOM 1294 C CA . VAL A 1 174 ? 13.383 6.514 -6.596 1.00 90.81 174 VAL A CA 1
ATOM 1295 C C . VAL A 1 174 ? 13.296 7.237 -7.944 1.00 90.81 174 VAL A C 1
ATOM 1297 O O . VAL A 1 174 ? 14.164 7.026 -8.797 1.00 90.81 174 VAL A O 1
ATOM 1300 N N . PRO A 1 175 ? 12.321 8.142 -8.170 1.00 89.31 175 PRO A N 1
ATOM 1301 C CA . PRO A 1 175 ? 12.112 8.740 -9.492 1.00 89.31 175 PRO A CA 1
ATOM 1302 C C . PRO A 1 175 ? 13.328 9.522 -9.994 1.00 89.31 175 PRO A C 1
ATOM 1304 O O . PRO A 1 175 ? 13.651 9.476 -11.178 1.00 89.31 175 PRO A O 1
ATOM 1307 N N . ALA A 1 176 ? 14.051 10.182 -9.084 1.00 88.56 176 ALA A N 1
ATOM 1308 C CA . ALA A 1 176 ? 15.267 10.929 -9.400 1.00 88.56 176 ALA A CA 1
ATOM 1309 C C . ALA A 1 176 ? 16.400 10.054 -9.973 1.00 88.56 176 ALA A C 1
ATOM 1311 O O . ALA A 1 176 ? 17.275 10.576 -10.655 1.00 88.56 176 ALA A O 1
ATOM 1312 N N . LEU A 1 177 ? 16.383 8.740 -9.720 1.00 92.38 177 LEU A N 1
ATOM 1313 C CA . LEU A 1 177 ? 17.359 7.780 -10.246 1.00 92.38 177 LEU A CA 1
ATOM 1314 C C . LEU A 1 177 ? 16.793 7.003 -11.439 1.00 92.38 177 LEU A C 1
ATOM 1316 O O . LEU A 1 177 ? 17.486 6.808 -12.438 1.00 92.38 177 LEU A O 1
ATOM 1320 N N . ALA A 1 178 ? 15.519 6.612 -11.361 1.00 91.44 178 ALA A N 1
ATOM 1321 C CA . ALA A 1 178 ? 14.855 5.849 -12.407 1.00 91.44 178 ALA A CA 1
ATOM 1322 C C . ALA A 1 178 ? 14.654 6.658 -13.694 1.00 91.44 178 ALA A C 1
ATOM 1324 O O . ALA A 1 178 ? 14.942 6.155 -14.778 1.00 91.44 178 ALA A O 1
ATOM 1325 N N . LEU A 1 179 ? 14.212 7.918 -13.607 1.00 90.19 179 LEU A N 1
ATOM 1326 C CA . LEU A 1 179 ? 13.912 8.725 -14.795 1.00 90.19 179 LEU A CA 1
ATOM 1327 C C . LEU A 1 179 ? 15.150 8.984 -15.675 1.00 90.19 179 LEU A C 1
ATOM 1329 O O . LEU A 1 179 ? 15.050 8.745 -16.881 1.00 90.19 179 LEU A O 1
ATOM 1333 N N . PRO A 1 180 ? 16.323 9.393 -15.143 1.00 92.12 180 PRO A N 1
ATOM 1334 C CA . PRO A 1 180 ? 17.528 9.535 -15.963 1.00 92.12 180 PRO A CA 1
ATOM 1335 C C . PRO A 1 180 ? 17.971 8.223 -16.617 1.00 92.12 180 PRO A C 1
ATOM 1337 O O . PRO A 1 180 ? 18.346 8.221 -17.789 1.00 92.12 180 PRO A O 1
ATOM 1340 N N . ALA A 1 181 ? 17.897 7.100 -15.895 1.00 90.62 181 ALA A N 1
ATOM 1341 C CA . ALA A 1 181 ? 18.255 5.792 -16.438 1.00 90.62 181 ALA A CA 1
ATOM 1342 C C . ALA A 1 181 ? 17.292 5.349 -17.552 1.00 90.62 181 ALA A C 1
ATOM 1344 O O . ALA A 1 181 ? 17.733 4.883 -18.602 1.00 90.62 181 ALA A O 1
ATOM 1345 N N . LEU A 1 182 ? 15.983 5.553 -17.370 1.00 88.38 182 LEU A N 1
ATOM 1346 C CA . LEU A 1 182 ? 14.967 5.276 -18.388 1.00 88.38 182 LEU A CA 1
ATOM 1347 C C . LEU A 1 182 ? 15.122 6.187 -19.610 1.00 88.38 182 LEU A C 1
ATOM 1349 O O . LEU A 1 182 ? 14.990 5.718 -20.740 1.00 88.38 182 LEU A O 1
ATOM 1353 N N . PHE A 1 183 ? 15.459 7.463 -19.410 1.00 88.56 183 PHE A N 1
ATOM 1354 C CA . PHE A 1 183 ? 15.759 8.385 -20.502 1.00 88.56 183 PHE A CA 1
ATOM 1355 C C . PHE A 1 183 ? 17.002 7.944 -21.281 1.00 88.56 183 PHE A C 1
ATOM 1357 O O . PHE A 1 183 ? 16.962 7.885 -22.508 1.00 88.56 183 PHE A O 1
ATOM 1364 N N . ALA A 1 184 ? 18.081 7.567 -20.589 1.00 88.25 184 ALA A N 1
ATOM 1365 C CA . ALA A 1 184 ? 19.286 7.027 -21.214 1.00 88.25 184 ALA A CA 1
ATOM 1366 C C . ALA A 1 184 ? 18.980 5.750 -22.014 1.00 88.25 184 ALA A C 1
ATOM 1368 O O . ALA A 1 184 ? 19.390 5.636 -23.170 1.00 88.25 184 ALA A O 1
ATOM 1369 N N . ALA A 1 185 ? 18.201 4.823 -21.447 1.00 84.44 185 ALA A N 1
ATOM 1370 C CA . ALA A 1 185 ? 17.770 3.604 -22.126 1.00 84.44 185 ALA A CA 1
ATOM 1371 C C . ALA A 1 185 ? 16.913 3.907 -23.368 1.00 84.44 185 ALA A C 1
ATOM 1373 O O . ALA A 1 185 ? 17.165 3.361 -24.444 1.00 84.44 185 ALA A O 1
ATOM 1374 N N . GLY A 1 186 ? 15.941 4.815 -23.246 1.00 80.81 186 GLY A N 1
ATOM 1375 C CA . GLY A 1 186 ? 15.085 5.253 -24.349 1.00 80.81 186 GLY A CA 1
ATOM 1376 C C . GLY A 1 186 ? 15.872 5.949 -25.460 1.00 80.81 186 GLY A C 1
ATOM 1377 O O . GLY A 1 186 ? 15.678 5.646 -26.638 1.00 80.81 186 GLY A O 1
ATOM 1378 N N . PHE A 1 187 ? 16.820 6.817 -25.098 1.00 83.50 187 PHE A N 1
ATOM 1379 C CA . PHE A 1 187 ? 17.721 7.470 -26.042 1.00 83.50 187 PHE A CA 1
ATOM 1380 C C . PHE A 1 187 ? 18.580 6.446 -26.786 1.00 83.50 187 PHE A C 1
ATOM 1382 O O . PHE A 1 187 ? 18.624 6.470 -28.013 1.00 83.50 187 PHE A O 1
ATOM 1389 N N . LEU A 1 188 ? 19.213 5.506 -26.077 1.00 78.88 188 LEU A N 1
ATOM 1390 C CA . LEU A 1 188 ? 20.013 4.441 -26.690 1.00 78.88 188 LEU A CA 1
ATOM 1391 C C . LEU A 1 188 ? 19.177 3.564 -27.629 1.00 78.88 188 LEU A C 1
ATOM 1393 O O . LEU A 1 188 ? 19.641 3.217 -28.715 1.00 78.88 188 LEU A O 1
ATOM 1397 N N . ALA A 1 189 ? 17.934 3.257 -27.251 1.00 75.88 189 ALA A N 1
ATOM 1398 C CA . ALA A 1 189 ? 17.025 2.475 -28.078 1.00 75.88 189 ALA A CA 1
ATOM 1399 C C . ALA A 1 189 ? 16.552 3.231 -29.336 1.00 75.88 189 ALA A C 1
ATOM 1401 O O . ALA A 1 189 ? 16.348 2.628 -30.398 1.00 75.88 189 ALA A O 1
ATOM 1402 N N . GLY A 1 190 ? 16.382 4.552 -29.221 1.00 72.38 190 GLY A N 1
ATOM 1403 C CA . GLY A 1 190 ? 15.951 5.451 -30.290 1.00 72.38 190 GLY A CA 1
ATOM 1404 C C . GLY A 1 190 ? 17.076 5.956 -31.197 1.00 72.38 190 GLY A C 1
ATOM 1405 O O . GLY A 1 190 ? 16.797 6.337 -32.335 1.00 72.38 190 GLY A O 1
ATOM 1406 N N . ALA A 1 191 ? 18.333 5.922 -30.738 1.00 66.44 191 ALA A N 1
ATOM 1407 C CA . ALA A 1 191 ? 19.526 6.402 -31.438 1.00 66.44 191 ALA A CA 1
ATOM 1408 C C . ALA A 1 191 ? 19.898 5.507 -32.635 1.00 66.44 191 ALA A C 1
ATOM 1410 O O . ALA A 1 191 ? 20.928 4.832 -32.675 1.00 66.44 191 ALA A O 1
ATOM 1411 N N . ARG A 1 192 ? 19.037 5.502 -33.651 1.00 60.16 192 ARG A N 1
ATOM 1412 C CA . ARG A 1 192 ? 19.311 4.938 -34.970 1.00 60.16 192 ARG A CA 1
ATOM 1413 C C . ARG A 1 192 ? 20.063 5.987 -35.782 1.00 60.16 192 ARG A C 1
ATOM 1415 O O . ARG A 1 192 ? 19.716 7.163 -35.745 1.00 60.16 192 ARG A O 1
ATOM 1422 N N . GLU A 1 193 ? 21.078 5.570 -36.536 1.00 53.91 193 GLU A N 1
ATOM 1423 C CA . GLU A 1 193 ? 21.643 6.448 -37.564 1.00 53.91 193 GLU A CA 1
ATOM 1424 C C . GLU A 1 193 ? 20.544 6.894 -38.534 1.00 53.91 193 GLU A C 1
ATOM 1426 O O . GLU A 1 193 ? 19.628 6.099 -38.798 1.00 53.91 193 GLU A O 1
ATOM 1431 N N . PRO A 1 194 ? 20.634 8.115 -39.095 1.00 46.00 194 PRO A N 1
ATOM 1432 C CA . PRO A 1 194 ? 19.754 8.534 -40.169 1.00 46.00 194 PRO A CA 1
ATOM 1433 C C . PRO A 1 194 ? 19.894 7.527 -41.312 1.00 46.00 194 PRO A C 1
ATOM 1435 O O . PRO A 1 194 ? 20.862 7.522 -42.072 1.00 46.00 194 PRO A O 1
ATOM 1438 N N . ARG A 1 195 ? 18.928 6.611 -41.417 1.00 47.78 195 ARG A N 1
ATOM 1439 C CA . ARG A 1 195 ? 18.766 5.797 -42.616 1.00 47.78 195 ARG A CA 1
ATOM 1440 C C . ARG A 1 195 ? 18.557 6.796 -43.744 1.00 47.78 195 ARG A C 1
ATOM 1442 O O . ARG A 1 195 ? 17.661 7.631 -43.621 1.00 47.78 195 ARG A O 1
ATOM 1449 N N . ARG A 1 196 ? 19.372 6.715 -44.810 1.00 47.06 196 ARG A N 1
ATOM 1450 C CA . ARG A 1 196 ? 19.098 7.396 -46.088 1.00 47.06 196 ARG A CA 1
ATOM 1451 C C . ARG A 1 196 ? 17.597 7.316 -46.311 1.00 47.06 196 ARG A C 1
ATOM 1453 O O . ARG A 1 196 ? 17.079 6.202 -46.298 1.00 47.06 196 ARG A O 1
ATOM 1460 N N . HIS A 1 197 ? 16.937 8.471 -46.381 1.00 44.03 197 HIS A N 1
ATOM 1461 C CA . HIS A 1 197 ? 15.486 8.608 -46.363 1.00 44.03 197 HIS A CA 1
ATOM 1462 C C . HIS A 1 197 ? 14.822 7.563 -47.272 1.00 44.03 197 HIS A C 1
ATOM 1464 O O . HIS A 1 197 ? 14.647 7.782 -48.468 1.00 44.03 197 HIS A O 1
ATOM 1470 N N . HIS A 1 198 ? 14.414 6.419 -46.719 1.00 48.75 198 HIS A N 1
ATOM 1471 C CA . HIS A 1 198 ? 13.295 5.707 -47.298 1.00 48.75 198 HIS A CA 1
ATOM 1472 C C . HIS A 1 198 ? 12.135 6.644 -47.034 1.00 48.75 198 HIS A C 1
ATOM 1474 O O . HIS A 1 198 ? 11.813 6.894 -45.870 1.00 48.75 198 HIS A O 1
ATOM 1480 N N . ARG A 1 199 ? 11.619 7.258 -48.109 1.00 50.78 199 ARG A N 1
ATOM 1481 C CA . ARG A 1 199 ? 10.394 8.056 -48.084 1.00 50.78 199 ARG A CA 1
ATOM 1482 C C . ARG A 1 199 ? 9.446 7.345 -47.131 1.00 50.78 199 ARG A C 1
ATOM 1484 O O . ARG A 1 199 ? 9.111 6.186 -47.377 1.00 50.78 199 ARG A O 1
ATOM 1491 N N . VAL A 1 200 ? 9.114 7.989 -46.012 1.00 53.69 200 VAL A N 1
ATOM 1492 C CA . VAL A 1 200 ? 8.064 7.493 -45.127 1.00 53.69 200 VAL A CA 1
ATOM 1493 C C . VAL A 1 200 ? 6.863 7.366 -46.047 1.00 53.69 200 VAL A C 1
ATOM 1495 O O . VAL A 1 200 ? 6.385 8.375 -46.562 1.00 53.69 200 VAL A O 1
ATOM 1498 N N . ALA A 1 201 ? 6.480 6.133 -46.380 1.00 51.84 201 ALA A N 1
ATOM 1499 C CA . ALA A 1 201 ? 5.292 5.894 -47.177 1.00 51.84 201 ALA A CA 1
ATOM 1500 C C . ALA A 1 201 ? 4.165 6.685 -46.505 1.00 51.84 201 ALA A C 1
ATOM 1502 O O . ALA A 1 201 ? 4.024 6.597 -45.283 1.00 51.84 201 ALA A O 1
ATOM 1503 N N . GLY A 1 202 ? 3.458 7.522 -47.271 1.00 51.25 202 GLY A N 1
ATOM 1504 C CA . GLY A 1 202 ? 2.419 8.434 -46.787 1.00 51.25 202 GLY A CA 1
ATOM 1505 C C . GLY A 1 202 ? 1.227 7.683 -46.195 1.00 51.25 202 GLY A C 1
ATOM 1506 O O . GLY A 1 202 ? 0.168 7.603 -46.803 1.00 51.25 202 GLY A O 1
ATOM 1507 N N . GLY A 1 203 ? 1.420 7.084 -45.024 1.00 63.69 203 GLY A N 1
ATOM 1508 C CA . GLY A 1 203 ? 0.455 6.269 -44.306 1.00 63.69 203 GLY A CA 1
ATOM 1509 C C . GLY A 1 203 ? 0.156 6.853 -42.931 1.00 63.69 203 GLY A C 1
ATOM 1510 O O . GLY A 1 203 ? 0.887 7.689 -42.410 1.00 63.69 203 GLY A O 1
ATOM 1511 N N . ARG A 1 204 ? -0.925 6.380 -42.310 1.00 73.12 204 ARG A N 1
ATOM 1512 C CA . ARG A 1 204 ? -1.388 6.834 -40.985 1.00 73.12 204 ARG A CA 1
ATOM 1513 C C . ARG A 1 204 ? -0.492 6.370 -39.823 1.00 73.12 204 ARG A C 1
ATOM 1515 O O . ARG A 1 204 ? -0.687 6.810 -38.699 1.00 73.12 204 ARG A O 1
ATOM 1522 N N . ALA A 1 205 ? 0.498 5.512 -40.077 1.00 75.31 205 ALA A N 1
ATOM 1523 C CA . ALA A 1 205 ? 1.369 4.908 -39.065 1.00 75.31 205 ALA A CA 1
ATOM 1524 C C . ALA A 1 205 ? 2.104 5.906 -38.133 1.00 75.31 205 ALA A C 1
ATOM 1526 O O . ALA A 1 205 ? 2.027 5.711 -36.922 1.00 75.31 205 ALA A O 1
ATOM 1527 N N . PRO A 1 206 ? 2.775 6.977 -38.613 1.00 76.94 206 PRO A N 1
ATOM 1528 C CA . PRO A 1 206 ? 3.393 7.974 -37.731 1.00 76.94 206 PRO A CA 1
ATOM 1529 C C . PRO A 1 206 ? 2.371 8.762 -36.899 1.00 76.94 206 PRO A C 1
ATOM 1531 O O . PRO A 1 206 ? 2.641 9.054 -35.739 1.00 76.94 206 PRO A O 1
ATOM 1534 N N . LEU A 1 207 ? 1.189 9.057 -37.454 1.00 81.50 207 LEU A N 1
ATOM 1535 C CA . LEU A 1 207 ? 0.107 9.724 -36.720 1.00 81.50 207 LEU A CA 1
ATOM 1536 C C . LEU A 1 207 ? -0.463 8.820 -35.622 1.00 81.50 207 LEU A C 1
ATOM 1538 O O . LEU A 1 207 ? -0.678 9.279 -34.507 1.00 81.50 207 LEU A O 1
ATOM 1542 N N . LEU A 1 208 ? -0.651 7.530 -35.913 1.00 84.50 208 LEU A N 1
ATOM 1543 C CA . LEU A 1 208 ? -1.088 6.538 -34.928 1.00 84.50 208 LEU A CA 1
ATOM 1544 C C . LEU A 1 208 ? -0.045 6.351 -33.821 1.00 84.50 208 LEU A C 1
ATOM 1546 O O . LEU A 1 208 ? -0.405 6.339 -32.651 1.00 84.50 208 LEU A O 1
ATOM 1550 N N . ALA A 1 209 ? 1.243 6.273 -34.165 1.00 80.25 209 ALA A N 1
ATOM 1551 C CA . ALA A 1 209 ? 2.316 6.177 -33.178 1.00 80.25 209 ALA A CA 1
ATOM 1552 C C . ALA A 1 209 ? 2.377 7.417 -32.269 1.00 80.25 209 ALA A C 1
ATOM 1554 O O . ALA A 1 209 ? 2.503 7.275 -31.054 1.00 80.25 209 ALA A O 1
ATOM 1555 N N . ALA A 1 210 ? 2.236 8.618 -32.842 1.00 83.44 210 ALA A N 1
ATOM 1556 C CA . ALA A 1 210 ? 2.165 9.859 -32.077 1.00 83.44 210 ALA A CA 1
ATOM 1557 C C . ALA A 1 210 ? 0.931 9.888 -31.161 1.00 83.44 210 ALA A C 1
ATOM 1559 O O . ALA A 1 210 ? 1.069 10.156 -29.973 1.00 83.44 210 ALA A O 1
ATOM 1560 N N . ALA A 1 211 ? -0.251 9.529 -31.675 1.00 88.31 211 ALA A N 1
ATOM 1561 C CA . ALA A 1 211 ? -1.478 9.457 -30.885 1.00 88.31 211 ALA A CA 1
ATOM 1562 C C . ALA A 1 211 ? -1.362 8.453 -29.726 1.00 88.31 211 ALA A C 1
ATOM 1564 O O . ALA A 1 211 ? -1.700 8.787 -28.592 1.00 88.31 211 ALA A O 1
ATOM 1565 N N . CYS A 1 212 ? -0.826 7.252 -29.972 1.00 87.31 212 CYS A N 1
ATOM 1566 C CA . CYS A 1 212 ? -0.576 6.260 -28.926 1.00 87.31 212 CYS A CA 1
ATOM 1567 C C . CYS A 1 212 ? 0.409 6.776 -27.869 1.00 87.31 212 CYS A C 1
ATOM 1569 O O . CYS A 1 212 ? 0.167 6.588 -26.680 1.00 87.31 212 CYS A O 1
ATOM 1571 N N . ALA A 1 213 ? 1.489 7.450 -28.275 1.00 84.62 213 ALA A N 1
ATOM 1572 C CA . ALA A 1 213 ? 2.458 8.028 -27.344 1.00 84.62 213 ALA A CA 1
ATOM 1573 C C . ALA A 1 213 ? 1.847 9.154 -26.495 1.00 84.62 213 ALA A C 1
ATOM 1575 O O . ALA A 1 213 ? 2.061 9.198 -25.283 1.00 84.62 213 ALA A O 1
ATOM 1576 N N . THR A 1 214 ? 1.047 10.037 -27.099 1.00 89.56 214 THR A N 1
ATOM 1577 C CA . THR A 1 214 ? 0.312 11.083 -26.376 1.00 89.56 214 THR A CA 1
ATOM 1578 C C . THR A 1 214 ? -0.675 10.477 -25.386 1.00 89.56 214 THR A C 1
ATOM 1580 O O . THR A 1 214 ? -0.658 10.860 -24.221 1.00 89.56 214 THR A O 1
ATOM 1583 N N . LEU A 1 215 ? -1.483 9.496 -25.798 1.00 92.88 215 LEU A N 1
ATOM 1584 C CA . LEU A 1 215 ? -2.431 8.822 -24.907 1.00 92.88 215 LEU A CA 1
ATOM 1585 C C . LEU A 1 215 ? -1.719 8.096 -23.759 1.00 92.88 215 LEU A C 1
ATOM 1587 O O . LEU A 1 215 ? -2.133 8.239 -22.614 1.00 92.88 215 LEU A O 1
ATOM 1591 N N . ALA A 1 216 ? -0.619 7.388 -24.031 1.00 88.12 216 ALA A N 1
ATOM 1592 C CA . ALA A 1 216 ? 0.190 6.742 -22.997 1.00 88.12 216 ALA A CA 1
ATOM 1593 C C . ALA A 1 216 ? 0.793 7.758 -22.012 1.00 88.12 216 ALA A C 1
ATOM 1595 O O . ALA A 1 216 ? 0.850 7.500 -20.810 1.00 88.12 216 ALA A O 1
ATOM 1596 N N . THR A 1 217 ? 1.197 8.931 -22.506 1.00 87.69 217 THR A N 1
ATOM 1597 C CA . THR A 1 217 ? 1.738 10.017 -21.676 1.00 87.69 217 THR A CA 1
ATOM 1598 C C . THR A 1 217 ? 0.644 10.622 -20.802 1.00 87.69 217 THR A C 1
ATOM 1600 O O . THR A 1 217 ? 0.834 10.747 -19.597 1.00 87.69 217 THR A O 1
ATOM 1603 N N . LEU A 1 218 ? -0.520 10.943 -21.377 1.00 91.88 218 LEU A N 1
ATOM 1604 C CA . LEU A 1 218 ? -1.675 11.463 -20.639 1.00 91.88 218 LEU A CA 1
ATOM 1605 C C . LEU A 1 218 ? -2.157 10.470 -19.581 1.00 91.88 218 LEU A C 1
ATOM 1607 O O . LEU A 1 218 ? -2.405 10.864 -18.446 1.00 91.88 218 LEU A O 1
ATOM 1611 N N . PHE A 1 219 ? -2.222 9.184 -19.928 1.00 91.00 219 PHE A N 1
ATOM 1612 C CA . PHE A 1 219 ? -2.542 8.121 -18.984 1.00 91.00 219 PHE A CA 1
ATOM 1613 C C . PHE A 1 219 ? -1.510 8.042 -17.851 1.00 91.00 219 PHE A C 1
ATOM 1615 O O . PHE A 1 219 ? -1.895 8.056 -16.689 1.00 91.00 219 PHE A O 1
ATOM 1622 N N . SER A 1 220 ? -0.209 8.056 -18.159 1.00 85.00 220 SER A N 1
ATOM 1623 C CA . SER A 1 220 ? 0.852 8.049 -17.136 1.00 85.00 220 SER A CA 1
ATOM 1624 C C . SER A 1 220 ? 0.757 9.262 -16.204 1.00 85.00 220 SER A C 1
ATOM 1626 O O . SER A 1 220 ? 0.846 9.124 -14.986 1.00 85.00 220 SER A O 1
ATOM 1628 N N . VAL A 1 221 ? 0.511 10.455 -16.754 1.00 89.00 221 VAL A N 1
ATOM 1629 C CA . VAL A 1 221 ? 0.298 11.673 -15.961 1.00 89.00 221 VAL A CA 1
ATOM 1630 C C . VAL A 1 221 ? -0.929 11.520 -15.061 1.00 89.00 221 VAL A C 1
ATOM 1632 O O . VAL A 1 221 ? -0.848 11.808 -13.870 1.00 89.00 221 VAL A O 1
ATOM 1635 N N . TRP A 1 222 ? -2.041 11.010 -15.590 1.00 89.69 222 TRP A N 1
ATOM 1636 C CA . TRP A 1 222 ? -3.255 10.763 -14.812 1.00 89.69 222 TRP A CA 1
ATOM 1637 C C . TRP A 1 222 ? -3.025 9.768 -13.662 1.00 89.69 222 TRP A C 1
ATOM 1639 O O . TRP A 1 222 ? -3.415 10.061 -12.532 1.00 89.69 222 TRP A O 1
ATOM 1649 N N . THR A 1 223 ? -2.293 8.669 -13.900 1.00 86.00 223 THR A N 1
ATOM 1650 C CA . THR A 1 223 ? -1.944 7.690 -12.847 1.00 86.00 223 THR A CA 1
ATOM 1651 C C . THR A 1 223 ? -1.090 8.272 -11.719 1.00 86.00 223 THR A C 1
ATOM 1653 O O . THR A 1 223 ? -1.063 7.711 -10.629 1.00 86.00 223 THR A O 1
ATOM 1656 N N . LEU A 1 224 ? -0.412 9.400 -11.952 1.00 85.56 224 LEU A N 1
ATOM 1657 C CA . LEU A 1 224 ? 0.364 10.108 -10.932 1.00 85.56 224 LEU A CA 1
ATOM 1658 C C . LEU A 1 224 ? -0.464 11.192 -10.230 1.00 85.56 224 LEU A C 1
ATOM 1660 O O . LEU A 1 224 ? -0.337 11.382 -9.021 1.00 85.56 224 LEU A O 1
ATOM 1664 N N . LEU A 1 225 ? -1.304 11.913 -10.978 1.00 89.38 225 LEU A N 1
ATOM 1665 C CA . LEU A 1 225 ? -2.054 13.057 -10.460 1.00 89.38 225 LEU A CA 1
ATOM 1666 C C . LEU A 1 225 ? -3.204 12.657 -9.532 1.00 89.38 225 LEU A C 1
ATOM 1668 O O . LEU A 1 225 ? -3.404 13.341 -8.526 1.00 89.38 225 LEU A O 1
ATOM 1672 N N . GLU A 1 226 ? -3.946 11.586 -9.829 1.00 89.56 226 GLU A N 1
ATOM 1673 C CA . GLU A 1 226 ? -5.083 11.179 -8.985 1.00 89.56 226 GLU A CA 1
ATOM 1674 C C . GLU A 1 226 ? -4.638 10.748 -7.575 1.00 89.56 226 GLU A C 1
ATOM 1676 O O . GLU A 1 226 ? -5.087 11.372 -6.606 1.00 89.56 226 GLU A O 1
ATOM 1681 N N . PRO A 1 227 ? -3.683 9.804 -7.402 1.00 87.06 227 PRO A N 1
ATOM 1682 C CA . PRO A 1 227 ? -3.225 9.413 -6.066 1.00 87.06 227 PRO A CA 1
ATOM 1683 C C . PRO A 1 227 ? -2.573 10.572 -5.302 1.00 87.06 227 PRO A C 1
ATOM 1685 O O . PRO A 1 227 ? -2.789 10.733 -4.099 1.00 87.06 227 PRO A O 1
ATOM 1688 N N . ALA A 1 228 ? -1.818 11.437 -5.992 1.00 90.69 228 ALA A N 1
ATOM 1689 C CA . ALA A 1 228 ? -1.227 12.626 -5.378 1.00 90.69 228 ALA A CA 1
ATOM 1690 C C . ALA A 1 228 ? -2.301 13.608 -4.874 1.00 90.69 228 ALA A C 1
ATOM 1692 O O . ALA A 1 228 ? -2.175 14.167 -3.780 1.00 90.69 228 ALA A O 1
ATOM 1693 N N . SER A 1 229 ? -3.383 13.785 -5.637 1.00 92.69 229 SER A N 1
ATOM 1694 C CA . SER A 1 229 ? -4.519 14.630 -5.255 1.00 92.69 229 SER A CA 1
ATOM 1695 C C . SER A 1 229 ? -5.285 14.046 -4.069 1.00 92.69 229 SER A C 1
ATOM 1697 O O . SER A 1 229 ? -5.631 14.783 -3.136 1.00 92.69 229 SER A O 1
ATOM 1699 N N . ALA A 1 230 ? -5.502 12.728 -4.053 1.00 93.75 230 ALA A N 1
ATOM 1700 C CA . ALA A 1 230 ? -6.121 12.018 -2.936 1.00 93.75 230 ALA A CA 1
ATOM 1701 C C . ALA A 1 230 ? -5.288 12.138 -1.650 1.00 93.75 230 ALA A C 1
ATOM 1703 O O . ALA A 1 230 ? -5.829 12.466 -0.586 1.00 93.75 230 ALA A O 1
ATOM 1704 N N . LEU A 1 231 ? -3.966 11.954 -1.746 1.00 93.00 231 LEU A N 1
ATOM 1705 C CA . LEU A 1 231 ? -3.040 12.095 -0.623 1.00 93.00 231 LEU A CA 1
ATOM 1706 C C . LEU A 1 231 ? -3.050 13.525 -0.074 1.00 93.00 231 LEU A C 1
ATOM 1708 O O . LEU A 1 231 ? -3.277 13.728 1.119 1.00 93.00 231 LEU A O 1
ATOM 1712 N N . HIS A 1 232 ? -2.886 14.526 -0.942 1.00 95.56 232 HIS A N 1
ATOM 1713 C CA . HIS A 1 232 ? -2.902 15.931 -0.538 1.00 95.56 232 HIS A CA 1
ATOM 1714 C C . HIS A 1 232 ? -4.236 16.329 0.115 1.00 95.56 232 HIS A C 1
ATOM 1716 O O . HIS A 1 232 ? -4.267 17.020 1.137 1.00 95.56 232 HIS A O 1
ATOM 1722 N N . THR A 1 233 ? -5.358 15.855 -0.431 1.00 97.19 233 THR A N 1
ATOM 1723 C CA . THR A 1 233 ? -6.689 16.113 0.137 1.00 97.19 233 THR A CA 1
ATOM 1724 C C . THR A 1 233 ? -6.873 15.412 1.488 1.00 97.19 233 THR A C 1
ATOM 1726 O O . THR A 1 233 ? -7.468 15.992 2.401 1.00 97.19 233 THR A O 1
ATOM 1729 N N . SER A 1 234 ? -6.313 14.211 1.658 1.00 96.31 234 SER A N 1
ATOM 1730 C CA . SER A 1 234 ? -6.304 13.482 2.934 1.00 96.31 234 SER A CA 1
ATOM 1731 C C . SER A 1 234 ? -5.489 14.206 4.006 1.00 96.31 234 SER A C 1
ATOM 1733 O O . SER A 1 234 ? -5.956 14.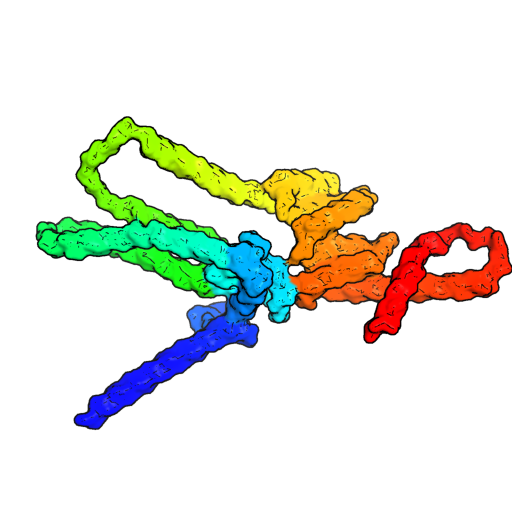322 5.139 1.00 96.31 234 SER A O 1
ATOM 1735 N N . GLU A 1 235 ? -4.323 14.764 3.661 1.00 96.75 235 GLU A N 1
ATOM 1736 C CA . GLU A 1 235 ? -3.533 15.595 4.584 1.00 96.75 235 GLU A CA 1
ATOM 1737 C C . GLU A 1 235 ? -4.330 16.807 5.068 1.00 96.75 235 GLU A C 1
ATOM 1739 O O . GLU A 1 235 ? -4.436 17.052 6.270 1.00 96.75 235 GLU A O 1
ATOM 1744 N N . ARG A 1 236 ? -4.994 17.516 4.148 1.00 98.06 236 ARG A N 1
ATOM 1745 C CA . ARG A 1 236 ? -5.873 18.642 4.501 1.00 98.06 236 ARG A CA 1
ATOM 1746 C C . ARG A 1 236 ? -7.043 18.213 5.384 1.00 98.06 236 ARG A C 1
ATOM 1748 O O . ARG A 1 236 ? -7.447 18.963 6.268 1.00 98.06 236 ARG A O 1
ATOM 1755 N N . ALA A 1 237 ? -7.589 17.018 5.167 1.00 97.88 237 ALA A N 1
ATOM 1756 C CA . ALA A 1 237 ? -8.640 16.465 6.013 1.00 97.88 237 ALA A CA 1
ATOM 1757 C C . ALA A 1 237 ? -8.133 16.155 7.436 1.00 97.88 237 ALA A C 1
ATOM 1759 O O . ALA A 1 237 ? -8.848 16.417 8.405 1.00 97.88 237 ALA A O 1
ATOM 1760 N N . ARG A 1 238 ? -6.897 15.650 7.584 1.00 97.56 238 ARG A N 1
ATOM 1761 C CA . ARG A 1 238 ? -6.255 15.444 8.896 1.00 97.56 238 ARG A CA 1
ATOM 1762 C C . ARG A 1 238 ? -5.954 16.770 9.595 1.00 97.56 238 ARG A C 1
ATOM 1764 O O . ARG A 1 238 ? -6.244 16.879 10.782 1.00 97.56 238 ARG A O 1
ATOM 1771 N N . ALA A 1 239 ? -5.459 17.769 8.865 1.00 97.94 239 ALA A N 1
ATOM 1772 C CA . ALA A 1 239 ? -5.242 19.117 9.391 1.00 97.94 239 ALA A CA 1
ATOM 1773 C C . ALA A 1 239 ? -6.555 19.737 9.899 1.00 97.94 239 ALA A C 1
ATOM 1775 O O . ALA A 1 239 ? -6.638 20.149 11.049 1.00 97.94 239 ALA A O 1
ATOM 1776 N N . ALA A 1 240 ? -7.634 19.660 9.112 1.00 98.12 240 ALA A N 1
ATOM 1777 C CA . ALA A 1 240 ? -8.949 20.134 9.541 1.00 98.12 240 ALA A CA 1
ATOM 1778 C C . ALA A 1 240 ? -9.484 19.401 10.790 1.00 98.12 240 ALA A C 1
ATOM 1780 O O . ALA A 1 240 ? -10.198 20.005 11.586 1.00 98.12 240 ALA A O 1
ATOM 1781 N N . LEU A 1 241 ? -9.158 18.115 10.997 1.00 96.69 241 LEU A N 1
ATOM 1782 C CA . LEU A 1 241 ? -9.472 17.437 12.265 1.00 96.69 241 LEU A CA 1
ATOM 1783 C C . LEU A 1 241 ? -8.652 17.980 13.433 1.00 96.69 241 LEU A C 1
ATOM 1785 O O . LEU A 1 241 ? -9.203 18.118 14.523 1.00 96.69 241 LEU A O 1
ATOM 1789 N N . ALA A 1 242 ? -7.363 18.245 13.216 1.00 97.19 242 ALA A N 1
ATOM 1790 C CA . ALA A 1 242 ? -6.480 18.805 14.234 1.00 97.19 242 ALA A CA 1
ATOM 1791 C C . ALA A 1 242 ? -6.961 20.195 14.685 1.00 97.19 242 ALA A C 1
ATOM 1793 O O . ALA A 1 242 ? -6.968 20.476 15.879 1.00 97.19 242 ALA A O 1
ATOM 1794 N N . ASP A 1 243 ? -7.487 20.989 13.751 1.00 97.94 243 ASP A N 1
ATOM 1795 C CA . ASP A 1 243 ? -8.062 22.319 13.993 1.00 97.94 243 ASP A CA 1
ATOM 1796 C C . ASP A 1 243 ? -9.505 22.279 14.538 1.00 97.94 243 ASP A C 1
ATOM 1798 O O . ASP A 1 243 ? -10.210 23.289 14.533 1.00 97.94 243 ASP A O 1
ATOM 1802 N N . ALA A 1 244 ? -9.985 21.107 14.972 1.00 97.44 244 ALA A N 1
ATOM 1803 C CA . ALA A 1 244 ? -11.344 20.891 15.472 1.00 97.44 244 ALA A CA 1
ATOM 1804 C C . ALA A 1 244 ? -12.460 21.305 14.483 1.00 97.44 244 ALA A C 1
ATOM 1806 O O . ALA A 1 244 ? -13.546 21.723 14.888 1.00 97.44 244 ALA A O 1
ATOM 1807 N N . GLN A 1 245 ? -12.238 21.123 13.175 1.00 98.31 245 GLN A N 1
ATOM 1808 C CA . GLN A 1 245 ? -13.211 21.376 12.101 1.00 98.31 245 GLN A CA 1
ATOM 1809 C C . GLN A 1 245 ? -13.735 20.069 11.466 1.00 98.31 245 GLN A C 1
ATOM 1811 O O . GLN A 1 245 ? -13.501 19.793 10.279 1.00 98.31 245 GLN A O 1
ATOM 1816 N N . PRO A 1 246 ? -14.494 19.234 12.200 1.00 98.06 246 PRO A N 1
ATOM 1817 C CA . PRO A 1 246 ? -14.835 17.887 11.749 1.00 98.06 246 PRO A CA 1
ATOM 1818 C C . PRO A 1 246 ? -15.771 17.850 10.526 1.00 98.06 246 PRO A C 1
ATOM 1820 O O . PRO A 1 246 ? -15.680 16.927 9.718 1.00 98.06 246 PRO A O 1
ATOM 1823 N N . HIS A 1 247 ? -16.622 18.862 10.309 1.00 98.44 247 HIS A N 1
ATOM 1824 C CA . HIS A 1 247 ? -17.424 18.961 9.079 1.00 98.44 247 HIS A CA 1
ATOM 1825 C C . HIS A 1 247 ? -16.556 19.166 7.829 1.00 98.44 247 HIS A C 1
ATOM 1827 O O . HIS A 1 247 ? -16.781 18.524 6.799 1.00 98.44 247 HIS A O 1
ATOM 1833 N N . THR A 1 248 ? -15.551 20.043 7.917 1.00 98.50 248 THR A N 1
ATOM 1834 C CA . THR A 1 248 ? -14.593 20.283 6.830 1.00 98.50 248 THR A CA 1
ATOM 1835 C C . THR A 1 248 ? -13.752 19.041 6.581 1.00 98.50 248 THR A C 1
ATOM 1837 O O . THR A 1 248 ? -13.628 18.617 5.432 1.00 98.50 248 THR A O 1
ATOM 1840 N N . ALA A 1 249 ? -13.262 18.405 7.645 1.00 98.50 249 ALA A N 1
ATOM 1841 C CA . ALA A 1 249 ? -12.517 17.161 7.536 1.00 98.50 249 ALA A CA 1
ATOM 1842 C C . ALA A 1 249 ? -13.317 16.046 6.854 1.00 98.50 249 ALA A C 1
ATOM 1844 O O . ALA A 1 249 ? -12.797 15.388 5.959 1.00 98.50 249 ALA A O 1
ATOM 1845 N N . LEU A 1 250 ? -14.591 15.855 7.217 1.00 98.50 250 LEU A N 1
ATOM 1846 C CA . LEU A 1 250 ? -15.433 14.828 6.601 1.00 98.50 250 LEU A CA 1
ATOM 1847 C C . LEU A 1 250 ? -15.653 15.083 5.103 1.00 98.50 250 LEU A C 1
ATOM 1849 O O . LEU A 1 250 ? -15.607 14.145 4.307 1.00 98.50 250 LEU A O 1
ATOM 1853 N N . ARG A 1 251 ? -15.881 16.341 4.704 1.00 98.44 251 ARG A N 1
ATOM 1854 C CA . ARG A 1 251 ? -16.038 16.718 3.290 1.00 98.44 251 ARG A CA 1
ATOM 1855 C C . ARG A 1 251 ? -14.756 16.461 2.497 1.00 98.44 251 ARG A C 1
ATOM 1857 O O . ARG A 1 251 ? -14.824 15.892 1.413 1.00 98.44 251 ARG A O 1
ATOM 1864 N N . LEU A 1 252 ? -13.604 16.856 3.042 1.00 98.38 252 LEU A N 1
ATOM 1865 C CA . LEU A 1 252 ? -12.304 16.628 2.409 1.00 98.38 252 LEU A CA 1
ATOM 1866 C C . LEU A 1 252 ? -11.976 15.133 2.324 1.00 98.38 252 LEU A C 1
ATOM 1868 O O . LEU A 1 252 ? -11.561 14.671 1.271 1.00 98.38 252 LEU A O 1
ATOM 1872 N N . ALA A 1 253 ? -12.238 14.361 3.379 1.00 98.06 253 ALA A N 1
ATOM 1873 C CA . ALA A 1 253 ? -12.018 12.918 3.382 1.00 98.06 253 ALA A CA 1
ATOM 1874 C C . ALA A 1 253 ? -12.870 12.195 2.326 1.00 98.06 253 ALA A C 1
ATOM 1876 O O . ALA A 1 253 ? -12.368 11.321 1.631 1.00 98.06 253 ALA A O 1
ATOM 1877 N N . ARG A 1 254 ? -14.139 12.586 2.144 1.00 97.19 254 ARG A N 1
ATOM 1878 C CA . ARG A 1 254 ? -14.980 12.043 1.061 1.00 97.19 254 ARG A CA 1
ATOM 1879 C C . ARG A 1 254 ? -14.423 12.382 -0.317 1.00 97.19 254 ARG A C 1
ATOM 1881 O O . ARG A 1 254 ? -14.256 11.484 -1.124 1.00 97.19 254 ARG A O 1
ATOM 1888 N N . ARG A 1 255 ? -14.035 13.641 -0.532 1.00 97.62 255 ARG A N 1
ATOM 1889 C CA . ARG A 1 255 ? -13.407 14.064 -1.790 1.00 97.62 255 ARG A CA 1
ATOM 1890 C C . ARG A 1 255 ? -12.105 13.307 -2.071 1.00 97.62 255 ARG A C 1
ATOM 1892 O O . ARG A 1 255 ? -11.831 12.973 -3.213 1.00 97.62 255 ARG A O 1
ATOM 1899 N N . ALA A 1 256 ? -11.308 13.024 -1.043 1.00 97.06 256 ALA A N 1
ATOM 1900 C CA . ALA A 1 256 ? -10.110 12.204 -1.190 1.00 97.06 256 ALA A CA 1
ATOM 1901 C C . ALA A 1 256 ? -10.447 10.761 -1.605 1.00 97.06 256 ALA A C 1
ATOM 1903 O O . ALA A 1 256 ? -9.755 10.208 -2.450 1.00 97.06 256 ALA A O 1
ATOM 1904 N N . ALA A 1 257 ? -11.526 10.183 -1.064 1.00 95.38 257 ALA A N 1
ATOM 1905 C CA . ALA A 1 257 ? -12.016 8.862 -1.463 1.00 95.38 257 ALA A CA 1
ATOM 1906 C C . ALA A 1 257 ? -12.608 8.835 -2.886 1.00 95.38 257 ALA A C 1
ATOM 1908 O O . ALA A 1 257 ? -12.619 7.780 -3.510 1.00 95.38 257 ALA A O 1
ATOM 1909 N N . ASP A 1 258 ? -13.097 9.970 -3.397 1.00 94.94 258 ASP A N 1
ATOM 1910 C CA . ASP A 1 258 ? -13.552 10.086 -4.789 1.00 94.94 258 ASP A CA 1
ATOM 1911 C C . ASP A 1 258 ? -12.367 10.090 -5.774 1.00 94.94 258 ASP A C 1
ATOM 1913 O O . ASP A 1 258 ? -12.481 9.539 -6.866 1.00 94.94 258 ASP A O 1
ATOM 1917 N N . HIS A 1 259 ? -11.228 10.681 -5.383 1.00 93.69 259 HIS A N 1
ATOM 1918 C CA . HIS A 1 259 ? -9.981 10.655 -6.162 1.00 93.69 259 HIS A CA 1
ATOM 1919 C C . HIS A 1 259 ? -9.297 9.281 -6.128 1.00 93.69 259 HIS A C 1
ATOM 1921 O O . HIS A 1 259 ? -8.829 8.793 -7.153 1.00 93.69 259 HIS A O 1
ATOM 1927 N N . ASP A 1 260 ? -9.256 8.643 -4.955 1.00 92.62 260 ASP A N 1
ATOM 1928 C CA . ASP A 1 260 ? -8.710 7.296 -4.790 1.00 92.62 260 ASP A CA 1
ATOM 1929 C C . ASP A 1 260 ? -9.648 6.425 -3.932 1.00 92.62 260 ASP A C 1
ATOM 1931 O O . ASP A 1 260 ? -9.566 6.435 -2.695 1.00 92.62 260 ASP A O 1
ATOM 1935 N N . PRO A 1 261 ? -10.546 5.645 -4.565 1.00 91.19 261 PRO A N 1
ATOM 1936 C CA . PRO A 1 261 ? -11.478 4.776 -3.851 1.00 91.19 261 PRO A CA 1
ATOM 1937 C C . PRO A 1 261 ? -10.806 3.551 -3.214 1.00 91.19 261 PRO A C 1
ATOM 1939 O O . PRO A 1 261 ? -11.458 2.846 -2.433 1.00 91.19 261 PRO A O 1
ATOM 1942 N N . LEU A 1 262 ? -9.535 3.289 -3.544 1.00 90.50 262 LEU A N 1
ATOM 1943 C CA . LEU A 1 262 ? -8.724 2.195 -3.014 1.00 90.50 262 LEU A CA 1
ATOM 1944 C C . LEU A 1 262 ? -7.819 2.650 -1.859 1.00 90.50 262 LEU A C 1
ATOM 1946 O O . LEU A 1 262 ? -7.138 1.820 -1.261 1.00 90.50 262 LEU A O 1
ATOM 1950 N N . ALA A 1 263 ? -7.816 3.933 -1.498 1.00 92.00 263 ALA A N 1
ATOM 1951 C CA . ALA A 1 263 ? -7.050 4.421 -0.361 1.00 92.00 263 ALA A CA 1
ATOM 1952 C C . ALA A 1 263 ? -7.767 4.159 0.977 1.00 92.00 263 ALA A C 1
ATOM 1954 O O . ALA A 1 263 ? -8.928 4.524 1.186 1.00 92.00 263 ALA A O 1
ATOM 1955 N N . LEU A 1 264 ? -7.028 3.609 1.947 1.00 95.12 264 LEU A N 1
ATOM 1956 C CA . LEU A 1 264 ? -7.517 3.393 3.314 1.00 95.12 264 LEU A CA 1
ATOM 1957 C C . LEU A 1 264 ? -7.667 4.709 4.098 1.00 95.12 264 LEU A C 1
ATOM 1959 O O . LEU A 1 264 ? -8.629 4.900 4.847 1.00 95.12 264 LEU A O 1
ATOM 1963 N N . ASP A 1 265 ? -6.706 5.620 3.951 1.00 95.38 265 ASP A N 1
ATOM 1964 C CA . ASP A 1 265 ? -6.607 6.838 4.761 1.00 95.38 265 ASP A CA 1
ATOM 1965 C C . ASP A 1 265 ? -7.856 7.737 4.717 1.00 95.38 265 ASP A C 1
ATOM 1967 O O . ASP A 1 265 ? -8.315 8.142 5.794 1.00 95.38 265 ASP A O 1
ATOM 1971 N N . PRO A 1 266 ? -8.476 8.004 3.548 1.00 97.12 266 PRO A N 1
ATOM 1972 C CA . PRO A 1 266 ? -9.745 8.721 3.473 1.00 97.12 266 PRO A CA 1
ATOM 1973 C C . PRO A 1 266 ? -10.838 8.133 4.377 1.00 97.12 266 PRO A C 1
ATOM 1975 O O . PRO A 1 266 ? -11.536 8.877 5.072 1.00 97.12 266 PRO A O 1
ATOM 1978 N N . LEU A 1 267 ? -10.958 6.802 4.446 1.00 97.69 267 LEU A N 1
ATOM 1979 C CA . LEU A 1 267 ? -11.948 6.126 5.293 1.00 97.69 267 LEU A CA 1
ATOM 1980 C C . LEU A 1 267 ? -11.639 6.316 6.783 1.00 97.69 267 LEU A C 1
ATOM 1982 O O . LEU A 1 267 ? -12.543 6.596 7.575 1.00 97.69 267 LEU A O 1
ATOM 1986 N N . LEU A 1 268 ? -10.364 6.214 7.173 1.00 97.81 268 LEU A N 1
ATOM 1987 C CA . LEU A 1 268 ? -9.944 6.397 8.566 1.00 97.81 268 LEU A CA 1
ATOM 1988 C C . LEU A 1 268 ? -10.182 7.832 9.051 1.00 97.81 268 LEU A C 1
ATOM 1990 O O . LEU A 1 268 ? -10.643 8.042 10.178 1.00 97.81 268 LEU A O 1
ATOM 1994 N N . VAL A 1 269 ? -9.893 8.824 8.207 1.00 97.75 269 VAL A N 1
ATOM 1995 C CA . VAL A 1 269 ? -10.130 10.240 8.514 1.00 97.75 269 VAL A CA 1
ATOM 1996 C C . VAL A 1 269 ? -11.628 10.543 8.560 1.00 97.75 269 VAL A C 1
ATOM 1998 O O . VAL A 1 269 ? -12.088 11.173 9.515 1.00 97.75 269 VAL A O 1
ATOM 2001 N N . ALA A 1 270 ? -12.411 10.030 7.605 1.00 98.12 270 ALA A N 1
ATOM 2002 C CA . ALA A 1 270 ? -13.866 10.176 7.601 1.00 98.12 270 ALA A CA 1
ATOM 2003 C C . ALA A 1 270 ? -14.506 9.591 8.870 1.00 98.12 270 ALA A C 1
ATOM 2005 O O . ALA A 1 270 ? -15.359 10.238 9.478 1.00 98.12 270 ALA A O 1
ATOM 2006 N N . ALA A 1 271 ? -14.067 8.410 9.316 1.00 98.06 271 ALA A N 1
ATOM 2007 C CA . ALA A 1 271 ? -14.561 7.792 10.543 1.00 98.06 271 ALA A CA 1
ATOM 2008 C C . ALA A 1 271 ? -14.242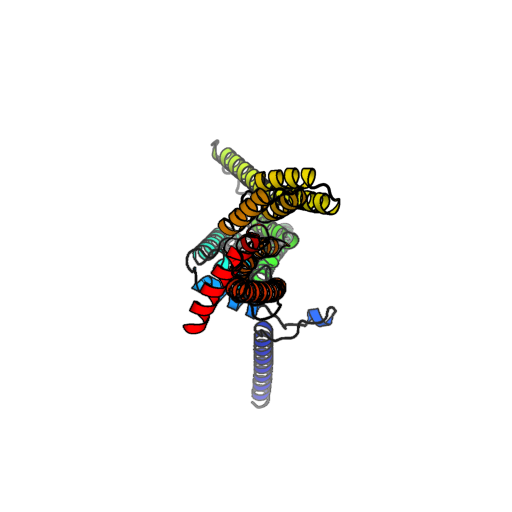 8.619 11.799 1.00 98.06 271 ALA A C 1
ATOM 2010 O O . ALA A 1 271 ? -15.106 8.786 12.661 1.00 98.06 271 ALA A O 1
ATOM 2011 N N . ARG A 1 272 ? -13.027 9.177 11.901 1.00 97.06 272 ARG A N 1
ATOM 2012 C CA . ARG A 1 272 ? -12.651 10.071 13.012 1.00 97.06 272 ARG A CA 1
ATOM 2013 C C . ARG A 1 272 ? -13.481 11.352 13.011 1.00 97.06 272 ARG A C 1
ATOM 2015 O O . ARG A 1 272 ? -13.969 11.752 14.064 1.00 97.06 272 ARG A O 1
ATOM 2022 N N . ALA A 1 273 ? -13.699 11.950 11.842 1.00 98.19 273 ALA A N 1
ATOM 2023 C CA . ALA A 1 273 ? -14.553 13.124 11.698 1.00 98.19 273 ALA A CA 1
ATOM 2024 C C . ALA A 1 273 ? -16.011 12.831 12.086 1.00 98.19 273 ALA A C 1
ATOM 2026 O O . ALA A 1 273 ? -16.622 13.600 12.820 1.00 98.19 273 ALA A O 1
ATOM 2027 N N . GLN A 1 274 ? -16.556 11.685 11.668 1.00 97.81 274 GLN A N 1
ATOM 2028 C CA . GLN A 1 274 ? -17.891 11.233 12.074 1.00 97.81 274 GLN A CA 1
ATOM 2029 C C . GLN A 1 274 ? -17.992 11.028 13.590 1.00 97.81 274 GLN A C 1
ATOM 2031 O O . GLN A 1 274 ? -18.987 11.428 14.187 1.00 97.81 274 GLN A O 1
ATOM 2036 N N . ALA A 1 275 ? -16.969 10.441 14.218 1.00 95.44 275 ALA A N 1
ATOM 2037 C CA . ALA A 1 275 ? -16.931 10.263 15.667 1.00 95.44 275 ALA A CA 1
ATOM 2038 C C . ALA A 1 275 ? -16.903 11.612 16.407 1.00 95.44 275 ALA A C 1
ATOM 2040 O O . ALA A 1 275 ? -17.650 11.789 17.365 1.00 95.44 275 ALA A O 1
ATOM 2041 N N . ALA A 1 276 ? -16.114 12.579 15.925 1.00 95.94 276 ALA A N 1
ATOM 2042 C CA . ALA A 1 276 ? -16.062 13.935 16.479 1.00 95.94 276 ALA A CA 1
ATOM 2043 C C . ALA A 1 276 ? -17.398 14.694 16.347 1.00 95.94 276 ALA A C 1
ATOM 2045 O O . ALA A 1 276 ? -17.714 15.529 17.185 1.00 95.94 276 ALA A O 1
ATOM 2046 N N . LEU A 1 277 ? -18.206 14.371 15.332 1.00 97.50 277 LEU A N 1
ATOM 2047 C CA . LEU A 1 277 ? -19.567 14.895 15.149 1.00 97.50 277 LEU A CA 1
ATOM 2048 C C . LEU A 1 277 ? -20.633 14.156 15.983 1.00 97.50 277 LEU A C 1
ATOM 2050 O O . LEU A 1 277 ? -21.820 14.425 15.825 1.00 97.50 277 LEU A O 1
ATOM 2054 N N . GLY A 1 278 ? -20.251 13.174 16.806 1.00 94.94 278 GLY A N 1
ATOM 2055 C CA . GLY A 1 278 ? -21.193 12.332 17.555 1.00 94.94 278 GLY A CA 1
ATOM 2056 C C . GLY A 1 278 ? -21.935 11.292 16.702 1.00 94.94 278 GLY A C 1
ATOM 2057 O O . GLY A 1 278 ? -22.797 10.571 17.202 1.00 94.94 278 GLY A O 1
ATOM 2058 N N . ALA A 1 279 ? -21.592 11.148 15.418 1.00 96.12 279 ALA A N 1
ATOM 2059 C CA . ALA A 1 279 ? -22.215 10.202 14.496 1.00 96.12 279 ALA A CA 1
ATOM 2060 C C . ALA A 1 279 ? -21.629 8.780 14.644 1.00 96.12 279 ALA A C 1
ATOM 2062 O O . ALA A 1 279 ? -21.133 8.187 13.682 1.00 96.12 279 ALA A O 1
ATOM 2063 N N . THR A 1 280 ? -21.702 8.204 15.849 1.00 93.69 280 THR A N 1
ATOM 2064 C CA . THR A 1 280 ? -21.064 6.927 16.235 1.00 93.69 280 THR A CA 1
ATOM 2065 C C . THR A 1 280 ? -21.440 5.758 15.312 1.00 93.69 280 THR A C 1
ATOM 2067 O O . THR A 1 280 ? -20.576 4.989 14.893 1.00 93.69 280 THR A O 1
ATOM 2070 N N . THR A 1 281 ? -22.710 5.633 14.911 1.00 94.94 281 THR A N 1
ATOM 2071 C CA . THR A 1 281 ? -23.152 4.568 13.987 1.00 94.94 281 THR A CA 1
ATOM 2072 C C . THR A 1 281 ? -22.558 4.730 12.587 1.00 94.94 281 THR A C 1
ATOM 2074 O O . THR A 1 281 ? -22.233 3.740 11.930 1.00 94.94 281 THR A O 1
ATOM 2077 N N . ALA A 1 282 ? -22.399 5.968 12.108 1.00 97.25 282 ALA A N 1
ATOM 2078 C CA . ALA A 1 282 ? -21.755 6.237 10.826 1.00 97.25 282 ALA A CA 1
ATOM 2079 C C . ALA A 1 282 ? -20.250 5.944 10.899 1.00 97.25 282 ALA A C 1
ATOM 2081 O O . ALA A 1 282 ? -19.754 5.202 10.057 1.00 97.25 282 ALA A O 1
ATOM 2082 N N . ALA A 1 283 ? -19.573 6.419 11.952 1.00 97.19 283 ALA A N 1
ATOM 2083 C CA . ALA A 1 283 ? -18.155 6.154 12.203 1.00 97.19 283 ALA A CA 1
ATOM 2084 C C . ALA A 1 283 ? -17.850 4.653 12.213 1.00 97.19 283 ALA A C 1
ATOM 2086 O O . ALA A 1 283 ? -16.953 4.187 11.509 1.00 97.19 283 ALA A O 1
ATOM 2087 N N . ARG A 1 284 ? -18.661 3.873 12.938 1.00 96.44 284 ARG A N 1
ATOM 2088 C CA . ARG A 1 284 ? -18.521 2.418 12.989 1.00 96.44 284 ARG A CA 1
ATOM 2089 C C . ARG A 1 284 ? -18.698 1.766 11.620 1.00 96.44 284 ARG A C 1
ATOM 2091 O O . ARG A 1 284 ? -17.896 0.912 11.262 1.00 96.44 284 ARG A O 1
ATOM 2098 N N . ARG A 1 285 ? -19.737 2.142 10.862 1.00 97.81 285 ARG A N 1
ATOM 2099 C CA . ARG A 1 285 ? -19.974 1.594 9.513 1.00 97.81 285 ARG A CA 1
ATOM 2100 C C . ARG A 1 285 ? -18.802 1.883 8.580 1.00 97.81 285 ARG A C 1
ATOM 2102 O O . ARG A 1 285 ? -18.371 0.978 7.878 1.00 97.81 285 ARG A O 1
ATOM 2109 N N . THR A 1 286 ? -18.254 3.096 8.623 1.00 98.31 286 THR A N 1
ATOM 2110 C CA . THR A 1 286 ? -17.074 3.468 7.832 1.00 98.31 286 THR A CA 1
ATOM 2111 C C . THR A 1 286 ? -15.851 2.625 8.208 1.00 98.31 286 THR A C 1
ATOM 2113 O O . THR A 1 286 ? -15.146 2.158 7.322 1.00 98.31 286 THR A O 1
ATOM 2116 N N . LEU A 1 287 ? -15.613 2.370 9.500 1.00 98.19 287 LEU A N 1
ATOM 2117 C CA . LEU A 1 287 ? -14.493 1.530 9.955 1.00 98.19 287 LEU A CA 1
ATOM 2118 C C . LEU A 1 287 ? -14.666 0.051 9.598 1.00 98.19 287 LEU A C 1
ATOM 2120 O O . LEU A 1 287 ? -13.690 -0.609 9.261 1.00 98.19 287 LEU A O 1
ATOM 2124 N N . VAL A 1 288 ? -15.894 -0.468 9.647 1.00 97.81 288 VAL A N 1
ATOM 2125 C CA . VAL A 1 288 ? -16.189 -1.828 9.171 1.00 97.81 288 VAL A CA 1
ATOM 2126 C C . VAL A 1 288 ? -15.929 -1.924 7.667 1.00 97.81 288 VAL A C 1
ATOM 2128 O O . VAL A 1 288 ? -15.203 -2.816 7.248 1.00 97.81 288 VAL A O 1
ATOM 2131 N N . ALA A 1 289 ? -16.404 -0.956 6.878 1.00 97.81 289 ALA A N 1
ATOM 2132 C CA . ALA A 1 289 ? -16.117 -0.902 5.445 1.00 97.81 289 ALA A CA 1
ATOM 2133 C C . ALA A 1 289 ? -14.609 -0.783 5.154 1.00 97.81 289 ALA A C 1
ATOM 2135 O O . ALA A 1 289 ? -14.121 -1.368 4.192 1.00 97.81 289 ALA A O 1
ATOM 2136 N N . ALA A 1 290 ? -13.853 -0.062 5.990 1.00 98.19 290 ALA A N 1
ATOM 2137 C CA . ALA A 1 290 ? -12.398 0.017 5.874 1.00 98.19 290 ALA A CA 1
ATOM 2138 C C . ALA A 1 290 ? -11.731 -1.351 6.085 1.00 98.19 290 ALA A C 1
ATOM 2140 O O . ALA A 1 290 ? -10.845 -1.718 5.322 1.00 98.19 290 ALA A O 1
ATOM 2141 N N . VAL A 1 291 ? -12.183 -2.129 7.071 1.00 98.06 291 VAL A N 1
ATOM 2142 C CA . VAL A 1 291 ? -11.699 -3.499 7.303 1.00 98.06 291 VAL A CA 1
ATOM 2143 C C . VAL A 1 291 ? -12.086 -4.442 6.161 1.00 98.06 291 VAL A C 1
ATOM 2145 O O . VAL A 1 291 ? -11.266 -5.246 5.733 1.00 98.06 291 VAL A O 1
ATOM 2148 N N . GLU A 1 292 ? -13.308 -4.336 5.640 1.00 96.94 292 GLU A N 1
ATOM 2149 C CA . GLU A 1 292 ? -13.779 -5.165 4.523 1.00 96.94 292 GLU A CA 1
ATOM 2150 C C . GLU A 1 292 ? -12.996 -4.897 3.230 1.00 96.94 292 GLU A C 1
ATOM 2152 O O . GLU A 1 292 ? -12.691 -5.832 2.492 1.00 96.94 292 GLU A O 1
ATOM 2157 N N . ARG A 1 293 ? -12.637 -3.633 2.967 1.00 96.12 293 ARG A N 1
ATOM 2158 C CA . ARG A 1 293 ? -11.845 -3.234 1.791 1.00 96.12 293 ARG A CA 1
ATOM 2159 C C . ARG A 1 293 ? -10.347 -3.481 1.959 1.00 96.12 293 ARG A C 1
ATOM 2161 O O . ARG A 1 293 ? -9.672 -3.775 0.978 1.00 96.12 293 ARG A O 1
ATOM 2168 N N . HIS A 1 294 ? -9.834 -3.388 3.186 1.00 95.94 294 HIS A N 1
ATOM 2169 C CA . HIS A 1 294 ? -8.411 -3.534 3.504 1.00 95.94 294 HIS A CA 1
ATOM 2170 C C . HIS A 1 294 ? -8.172 -4.629 4.553 1.00 95.94 294 HIS A C 1
ATOM 2172 O O . HIS A 1 294 ? -7.594 -4.360 5.609 1.00 95.94 294 HIS A O 1
ATOM 2178 N N . PRO A 1 295 ? -8.579 -5.886 4.290 1.00 96.19 295 PRO A N 1
ATOM 2179 C CA . PRO A 1 295 ? -8.532 -6.943 5.297 1.00 96.19 295 PRO A CA 1
ATOM 2180 C C . PRO A 1 295 ? -7.107 -7.314 5.716 1.00 96.19 295 PRO A C 1
ATOM 2182 O O . PRO A 1 295 ? -6.928 -7.839 6.811 1.00 96.19 295 PRO A O 1
ATOM 2185 N N . GLN A 1 296 ? -6.113 -7.036 4.865 1.00 95.31 296 GLN A N 1
ATOM 2186 C CA . GLN A 1 296 ? -4.694 -7.296 5.125 1.00 95.31 296 GLN A CA 1
ATOM 2187 C C . GLN A 1 296 ? -3.968 -6.116 5.786 1.00 95.31 296 GLN A C 1
ATOM 2189 O O . GLN A 1 296 ? -2.821 -6.274 6.190 1.00 95.31 296 GLN A O 1
ATOM 2194 N N . ASP A 1 297 ? -4.605 -4.945 5.914 1.00 96.19 297 ASP A N 1
ATOM 2195 C CA . ASP A 1 297 ? -3.968 -3.777 6.523 1.00 96.19 297 ASP A CA 1
ATOM 2196 C C . ASP A 1 297 ? -4.275 -3.713 8.030 1.00 96.19 297 ASP A C 1
ATOM 2198 O O . ASP A 1 297 ? -5.423 -3.455 8.423 1.00 96.19 297 ASP A O 1
ATOM 2202 N N . PRO A 1 298 ? -3.275 -3.902 8.915 1.00 96.81 298 PRO A N 1
ATOM 2203 C CA . PRO A 1 298 ? -3.501 -3.856 10.355 1.00 96.81 298 PRO A CA 1
ATOM 2204 C C . PRO A 1 298 ? -4.020 -2.492 10.823 1.00 96.81 298 PRO A C 1
ATOM 2206 O O . PRO A 1 298 ? -4.712 -2.432 11.841 1.00 96.81 298 PRO A O 1
ATOM 2209 N N . ARG A 1 299 ? -3.769 -1.393 10.094 1.00 97.00 299 ARG A N 1
ATOM 2210 C CA . ARG A 1 299 ? -4.255 -0.051 10.456 1.00 97.00 299 ARG A CA 1
ATOM 2211 C C . ARG A 1 299 ? -5.780 0.026 10.448 1.00 97.00 299 ARG A C 1
ATOM 2213 O O . ARG A 1 299 ? -6.346 0.692 11.317 1.00 97.00 299 ARG A O 1
ATOM 2220 N N . ALA A 1 300 ? -6.450 -0.668 9.524 1.00 98.00 300 ALA A N 1
ATOM 2221 C CA . ALA A 1 300 ? -7.913 -0.714 9.468 1.00 98.00 300 ALA A CA 1
ATOM 2222 C C . ALA A 1 300 ? -8.490 -1.396 10.721 1.00 98.00 300 ALA A C 1
ATOM 2224 O O . ALA A 1 300 ? -9.375 -0.857 11.393 1.00 98.00 300 ALA A O 1
ATOM 2225 N N . TRP A 1 301 ? -7.912 -2.540 11.094 1.00 98.19 301 TRP A N 1
ATOM 2226 C CA . TRP A 1 301 ? -8.287 -3.297 12.288 1.00 98.19 301 TRP A CA 1
ATOM 2227 C C . TRP A 1 301 ? -7.991 -2.545 13.586 1.00 98.19 301 TRP A C 1
ATOM 2229 O O . TRP A 1 301 ? -8.839 -2.504 14.479 1.00 98.19 301 TRP A O 1
ATOM 2239 N N . ILE A 1 302 ? -6.823 -1.904 13.685 1.00 97.88 302 ILE A N 1
ATOM 2240 C CA . ILE A 1 302 ? -6.440 -1.062 14.825 1.00 97.88 302 ILE A CA 1
ATOM 2241 C C . ILE A 1 302 ? -7.413 0.109 14.972 1.00 97.88 302 ILE A C 1
ATOM 2243 O O . ILE A 1 302 ? -7.876 0.383 16.078 1.00 97.88 302 ILE A O 1
ATOM 2247 N N . ALA A 1 303 ? -7.770 0.784 13.876 1.00 97.25 303 ALA A N 1
ATOM 2248 C CA . ALA A 1 303 ? -8.710 1.897 13.915 1.00 97.25 303 ALA A CA 1
ATOM 2249 C C . ALA A 1 303 ? -10.103 1.460 14.397 1.00 97.25 303 ALA A C 1
ATOM 2251 O O . ALA A 1 303 ? -10.681 2.125 15.262 1.00 97.25 303 ALA A O 1
ATOM 2252 N N . LEU A 1 304 ? -10.614 0.324 13.905 1.00 97.38 304 LEU A N 1
ATOM 2253 C CA . LEU A 1 304 ? -11.875 -0.257 14.376 1.00 97.38 304 LEU A CA 1
ATOM 2254 C C . LEU A 1 304 ? -11.797 -0.652 15.857 1.00 97.38 304 LEU A C 1
ATOM 2256 O O . LEU A 1 304 ? -12.690 -0.316 16.634 1.00 97.38 304 LEU A O 1
ATOM 2260 N N . ALA A 1 305 ? -10.721 -1.322 16.267 1.00 96.44 305 ALA A N 1
ATOM 2261 C CA . ALA A 1 305 ? -10.521 -1.740 17.648 1.00 96.44 305 ALA A CA 1
ATOM 2262 C C . ALA A 1 305 ? -10.429 -0.539 18.602 1.00 96.44 305 ALA A C 1
ATOM 2264 O O . ALA A 1 305 ? -11.026 -0.556 19.677 1.00 96.44 305 ALA A O 1
ATOM 2265 N N . ARG A 1 306 ? -9.719 0.523 18.203 1.00 94.94 306 ARG A N 1
ATOM 2266 C CA . ARG A 1 306 ? -9.573 1.754 18.988 1.00 94.94 306 ARG A CA 1
ATOM 2267 C C . ARG A 1 306 ? -10.918 2.448 19.156 1.00 94.94 306 ARG A C 1
ATOM 2269 O O . ARG A 1 306 ? -11.230 2.899 20.254 1.00 94.94 306 ARG A O 1
ATOM 2276 N N . PHE A 1 307 ? -11.712 2.494 18.088 1.00 94.56 307 PHE A N 1
ATOM 2277 C CA . PHE A 1 307 ? -13.072 3.008 18.142 1.00 94.56 307 PHE A CA 1
ATOM 2278 C C . PHE A 1 307 ? -13.921 2.193 19.122 1.00 94.56 307 PHE A C 1
ATOM 2280 O O . PHE A 1 307 ? -14.433 2.759 20.075 1.00 94.56 307 PHE A O 1
ATOM 2287 N N . GLU A 1 308 ? -13.988 0.866 18.982 1.00 93.06 308 GLU A N 1
ATOM 2288 C CA . GLU A 1 308 ? -14.781 -0.021 19.857 1.00 93.06 308 GLU A CA 1
ATOM 2289 C C . GLU A 1 308 ? -14.305 -0.035 21.326 1.00 93.06 308 GLU A C 1
ATOM 2291 O O . GLU A 1 308 ? -15.048 -0.457 22.212 1.00 93.06 308 GLU A O 1
ATOM 2296 N N . ALA A 1 309 ? -13.080 0.421 21.606 1.00 89.69 309 ALA A N 1
ATOM 2297 C CA . ALA A 1 309 ? -12.521 0.502 22.953 1.00 89.69 309 ALA A CA 1
ATOM 2298 C C . ALA A 1 309 ? -12.910 1.780 23.724 1.00 89.69 309 ALA A C 1
ATOM 2300 O O . ALA A 1 309 ? -12.534 1.896 24.895 1.00 89.69 309 ALA A O 1
ATOM 2301 N N . GLY A 1 310 ? -13.604 2.741 23.103 1.00 83.31 310 GLY A N 1
ATOM 2302 C CA . GLY A 1 310 ? -13.996 4.000 23.748 1.00 83.31 310 GLY A CA 1
ATOM 2303 C C . GLY A 1 310 ? -14.992 3.838 24.916 1.00 83.31 310 GLY A C 1
ATOM 2304 O O . GLY A 1 310 ? -15.590 2.774 25.092 1.00 83.31 310 GLY A O 1
ATOM 2305 N N . PRO A 1 311 ? -15.185 4.879 25.750 1.00 70.50 311 PRO A N 1
ATOM 2306 C CA . PRO A 1 311 ? -16.156 4.855 26.847 1.00 70.50 311 PRO A CA 1
ATOM 2307 C C . PRO A 1 311 ? -17.576 4.532 26.355 1.00 70.50 311 PRO A C 1
ATOM 2309 O O . PRO A 1 311 ? -18.030 5.090 25.361 1.00 70.50 311 PRO A O 1
ATOM 2312 N N . GLY A 1 312 ? -18.275 3.615 27.033 1.00 68.81 312 GLY A N 1
ATOM 2313 C CA . GLY A 1 312 ? -19.617 3.161 26.632 1.00 68.81 312 GLY A CA 1
ATOM 2314 C C . GLY A 1 312 ?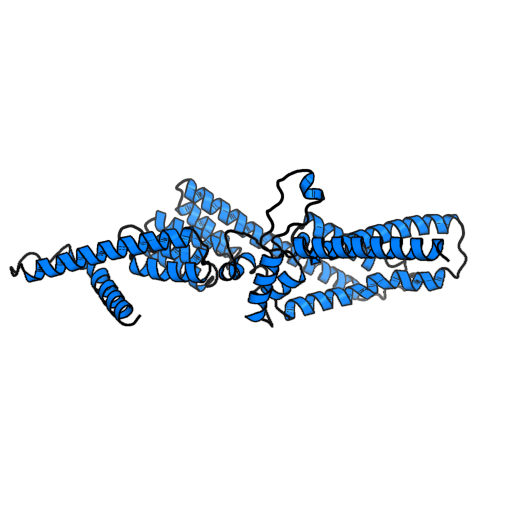 -19.652 2.185 25.446 1.00 68.81 312 GLY A C 1
ATOM 2315 O O . GLY A 1 312 ? -20.734 1.758 25.043 1.00 68.81 312 GLY A O 1
ATOM 2316 N N . LEU A 1 313 ? -18.492 1.809 24.895 1.00 73.69 313 LEU A N 1
ATOM 2317 C CA . LEU A 1 313 ? -18.377 0.871 23.776 1.00 73.69 313 LEU A CA 1
ATOM 2318 C C . LEU A 1 313 ? -17.986 -0.539 24.248 1.00 73.69 313 LEU A C 1
ATOM 2320 O O . LEU A 1 313 ? -17.967 -0.842 25.441 1.00 73.69 313 LEU A O 1
ATOM 2324 N N . ARG A 1 314 ? -17.795 -1.446 23.287 1.00 82.88 314 ARG A N 1
ATOM 2325 C CA . ARG A 1 314 ? -17.789 -2.903 23.456 1.00 82.88 314 ARG A CA 1
ATOM 2326 C C . ARG A 1 314 ? -16.350 -3.443 23.498 1.00 82.88 314 ARG A C 1
ATOM 2328 O O . ARG A 1 314 ? -15.809 -3.788 22.444 1.00 82.88 314 ARG A O 1
ATOM 2335 N N . PRO A 1 315 ? -15.712 -3.578 24.683 1.00 86.38 315 PRO A N 1
ATOM 2336 C CA . PRO A 1 315 ? -14.334 -4.065 24.785 1.00 86.38 315 PRO A CA 1
ATOM 2337 C C . PRO A 1 315 ? -14.169 -5.501 24.270 1.00 86.38 315 PRO A C 1
ATOM 2339 O O . PRO A 1 315 ? -13.077 -5.870 23.848 1.00 86.38 315 PRO A O 1
ATOM 2342 N N . ASP A 1 316 ? -15.239 -6.300 24.242 1.00 87.62 316 ASP A N 1
ATOM 2343 C CA . ASP A 1 316 ? -15.266 -7.612 23.589 1.00 87.62 316 ASP A CA 1
ATOM 2344 C C . ASP A 1 316 ? -15.049 -7.510 22.069 1.00 87.62 316 ASP A C 1
ATOM 2346 O O . ASP A 1 316 ? -14.266 -8.276 21.504 1.00 87.62 316 ASP A O 1
ATOM 2350 N N . ARG A 1 317 ? -15.670 -6.523 21.409 1.00 92.31 317 ARG A N 1
ATOM 2351 C CA . ARG A 1 317 ? -15.468 -6.254 19.976 1.00 92.31 317 ARG A CA 1
ATOM 2352 C C . ARG A 1 317 ? -14.091 -5.670 19.696 1.00 92.31 317 ARG A C 1
ATOM 2354 O O . ARG A 1 317 ? -13.445 -6.090 18.739 1.00 92.31 317 ARG A O 1
ATOM 2361 N N . ALA A 1 318 ? -13.621 -4.759 20.549 1.00 93.62 318 ALA A N 1
ATOM 2362 C CA . ALA A 1 318 ? -12.261 -4.232 20.459 1.00 93.62 318 ALA A CA 1
ATOM 2363 C C . ALA A 1 318 ? -11.219 -5.358 20.544 1.00 93.62 318 ALA A C 1
ATOM 2365 O O . ALA A 1 318 ? -10.285 -5.399 19.746 1.00 93.62 318 ALA A O 1
ATOM 2366 N N . LEU A 1 319 ? -11.420 -6.315 21.461 1.00 94.25 319 LEU A N 1
ATOM 2367 C CA . LEU A 1 319 ? -10.548 -7.476 21.620 1.00 94.25 319 LEU A CA 1
ATOM 2368 C C . LEU A 1 319 ? -10.565 -8.398 20.389 1.00 94.25 319 LEU A C 1
ATOM 2370 O O . LEU A 1 319 ? -9.529 -8.953 20.029 1.00 94.25 319 LEU A O 1
ATOM 2374 N N . ALA A 1 320 ? -11.715 -8.563 19.733 1.00 93.25 320 ALA A N 1
ATOM 2375 C CA . ALA A 1 320 ? -11.804 -9.324 18.488 1.00 93.25 320 ALA A CA 1
ATOM 2376 C C . ALA A 1 320 ? -11.040 -8.633 17.343 1.00 93.25 320 ALA A C 1
ATOM 2378 O O . ALA A 1 320 ? -10.212 -9.268 16.693 1.00 93.25 320 ALA A O 1
ATOM 2379 N N . ALA A 1 321 ? -11.257 -7.330 17.144 1.00 96.06 321 ALA A N 1
ATOM 2380 C CA . ALA A 1 321 ? -10.606 -6.568 16.079 1.00 96.06 321 ALA A CA 1
ATOM 2381 C C . ALA A 1 321 ? -9.081 -6.463 16.272 1.00 96.06 321 ALA A C 1
ATOM 2383 O O . ALA A 1 321 ? -8.320 -6.645 15.326 1.00 96.06 321 ALA A O 1
ATOM 2384 N N . VAL A 1 322 ? -8.604 -6.249 17.503 1.00 97.06 322 VAL A N 1
ATOM 2385 C CA . VAL A 1 322 ? -7.159 -6.145 17.764 1.00 97.06 322 VAL A CA 1
ATOM 2386 C C . VAL A 1 322 ? -6.432 -7.489 17.643 1.00 97.06 322 VAL A C 1
ATOM 2388 O O . VAL A 1 322 ? -5.251 -7.511 17.315 1.00 97.06 322 VAL A O 1
ATOM 2391 N N . ARG A 1 323 ? -7.115 -8.626 17.851 1.00 96.88 323 ARG A N 1
ATOM 2392 C CA . ARG A 1 323 ? -6.532 -9.951 17.569 1.00 96.88 323 ARG A CA 1
ATOM 2393 C C . ARG A 1 323 ? -6.251 -10.138 16.082 1.00 96.88 323 ARG A C 1
ATOM 2395 O O . ARG A 1 323 ? -5.210 -10.686 15.751 1.00 96.88 323 ARG A O 1
ATOM 2402 N N . ALA A 1 324 ? -7.139 -9.659 15.209 1.00 97.00 324 ALA A N 1
ATOM 2403 C CA . ALA A 1 324 ? -6.888 -9.663 13.770 1.00 97.00 324 ALA A CA 1
ATOM 2404 C C . ALA A 1 324 ? -5.690 -8.766 13.416 1.00 97.00 324 ALA A C 1
ATOM 2406 O O . ALA A 1 324 ? -4.804 -9.197 12.686 1.00 97.00 324 ALA A O 1
ATOM 2407 N N . ALA A 1 325 ? -5.594 -7.574 14.018 1.00 97.56 325 ALA A N 1
ATOM 2408 C CA . ALA A 1 325 ? -4.422 -6.712 13.848 1.00 97.56 325 ALA A CA 1
ATOM 2409 C C . ALA A 1 325 ? -3.112 -7.389 14.293 1.00 97.56 325 ALA A C 1
ATOM 2411 O O . ALA A 1 325 ? -2.124 -7.309 13.578 1.00 97.56 325 ALA A O 1
ATOM 2412 N N . LEU A 1 326 ? -3.104 -8.079 15.440 1.00 96.94 326 LEU A N 1
ATOM 2413 C CA . LEU A 1 326 ? -1.932 -8.812 15.941 1.00 96.94 326 LEU A CA 1
ATOM 2414 C C . LEU A 1 326 ? -1.591 -10.054 15.115 1.00 96.94 326 LEU A C 1
ATOM 2416 O O . LEU A 1 326 ? -0.446 -10.488 15.122 1.00 96.94 326 LEU A O 1
ATOM 2420 N N . TRP A 1 327 ? -2.569 -10.642 14.429 1.00 96.31 327 TRP A N 1
ATOM 2421 C CA . TRP A 1 327 ? -2.308 -11.721 13.482 1.00 96.31 327 TRP A CA 1
ATOM 2422 C C . TRP A 1 327 ? -1.615 -11.198 12.217 1.00 96.31 327 TRP A C 1
ATOM 2424 O O . TRP A 1 327 ? -0.722 -11.859 11.700 1.00 96.31 327 TRP A O 1
ATOM 2434 N N . LEU A 1 328 ? -1.999 -10.008 11.744 1.00 96.25 328 LEU A N 1
ATOM 2435 C CA . LEU A 1 328 ? -1.379 -9.341 10.592 1.00 96.25 328 LEU A CA 1
ATOM 2436 C C . LEU A 1 328 ? -0.022 -8.714 10.922 1.00 96.25 328 LEU A C 1
ATOM 2438 O O . LEU A 1 328 ? 0.847 -8.663 10.064 1.00 96.25 328 LEU A O 1
ATOM 2442 N N . ASP A 1 329 ? 0.148 -8.215 12.143 1.00 95.94 329 ASP A N 1
ATOM 2443 C CA . ASP A 1 329 ? 1.381 -7.599 12.622 1.00 95.94 329 ASP A CA 1
ATOM 2444 C C . ASP A 1 329 ? 1.655 -8.001 14.083 1.00 95.94 329 ASP A C 1
ATOM 2446 O O . ASP A 1 329 ? 1.305 -7.264 15.019 1.00 95.94 329 ASP A O 1
ATOM 2450 N N . PRO A 1 330 ? 2.310 -9.157 14.302 1.00 94.38 330 PRO A N 1
ATOM 2451 C CA . PRO A 1 330 ? 2.659 -9.633 15.637 1.00 94.38 330 PRO A CA 1
ATOM 2452 C C . PRO A 1 330 ? 3.586 -8.686 16.400 1.00 94.38 330 PRO A C 1
ATOM 2454 O O . PRO A 1 330 ? 3.599 -8.703 17.631 1.00 94.38 330 PRO A O 1
ATOM 2457 N N . GLU A 1 331 ? 4.337 -7.830 15.700 1.00 92.06 331 GLU A N 1
ATOM 2458 C CA . GLU A 1 331 ? 5.258 -6.860 16.300 1.00 92.06 331 GLU A CA 1
ATOM 2459 C C . GLU A 1 331 ? 4.643 -5.472 16.528 1.00 92.06 331 GLU A C 1
ATOM 2461 O O . GLU A 1 331 ? 5.271 -4.588 17.120 1.00 92.06 331 GLU A O 1
ATOM 2466 N N . GLY A 1 332 ? 3.376 -5.286 16.152 1.00 91.88 332 GLY A N 1
ATOM 2467 C CA . GLY A 1 332 ? 2.655 -4.024 16.264 1.00 91.88 332 GLY A CA 1
ATOM 2468 C C . GLY A 1 332 ? 2.487 -3.553 17.709 1.00 91.88 332 GLY A C 1
ATOM 2469 O O . GLY A 1 332 ? 1.582 -3.991 18.422 1.00 91.88 332 GLY A O 1
ATOM 2470 N N . ARG A 1 333 ? 3.319 -2.597 18.148 1.00 93.12 333 ARG A N 1
ATOM 2471 C CA . ARG A 1 333 ? 3.263 -2.036 19.516 1.00 93.12 333 ARG A CA 1
ATOM 2472 C C . ARG A 1 333 ? 1.881 -1.502 19.868 1.00 93.12 333 ARG A C 1
ATOM 2474 O O . ARG A 1 333 ? 1.366 -1.790 20.945 1.00 93.12 333 ARG A O 1
ATOM 2481 N N . GLU A 1 334 ? 1.266 -0.751 18.959 1.00 93.44 334 GLU A N 1
ATOM 2482 C CA . GLU A 1 334 ? -0.050 -0.171 19.211 1.00 93.44 334 GLU A CA 1
ATOM 2483 C C . GLU A 1 334 ? -1.120 -1.252 19.423 1.00 93.44 334 GLU A C 1
ATOM 2485 O O . GLU A 1 334 ? -1.884 -1.190 20.387 1.00 93.44 334 GLU A O 1
ATOM 2490 N N . ALA A 1 335 ? -1.129 -2.283 18.575 1.00 95.44 335 ALA A N 1
ATOM 2491 C CA . ALA A 1 335 ? -2.046 -3.407 18.709 1.00 95.44 335 ALA A CA 1
ATOM 2492 C C . ALA A 1 335 ? -1.816 -4.167 20.029 1.00 95.44 335 ALA A C 1
ATOM 2494 O O . ALA A 1 335 ? -2.781 -4.495 20.721 1.00 95.44 335 ALA A O 1
ATOM 2495 N N . LYS A 1 336 ? -0.555 -4.365 20.450 1.00 95.81 336 LYS A N 1
ATOM 2496 C CA . LYS A 1 336 ? -0.214 -4.964 21.756 1.00 95.81 336 LYS A CA 1
ATOM 2497 C C . LYS A 1 336 ? -0.793 -4.141 22.917 1.00 95.81 336 LYS A C 1
ATOM 2499 O O . LYS A 1 336 ? -1.468 -4.696 23.787 1.00 95.81 336 LYS A O 1
ATOM 2504 N N . HIS A 1 337 ? -0.600 -2.820 22.914 1.00 94.81 337 HIS A N 1
ATOM 2505 C CA . HIS A 1 337 ? -1.161 -1.932 23.941 1.00 94.81 337 HIS A CA 1
ATOM 2506 C C . HIS A 1 337 ? -2.692 -1.971 23.970 1.00 94.81 337 HIS A C 1
ATOM 2508 O O . HIS A 1 337 ? -3.294 -2.104 25.039 1.00 94.81 337 HIS A O 1
ATOM 2514 N N . LEU A 1 338 ? -3.326 -1.900 22.801 1.00 94.56 338 LEU A N 1
ATOM 2515 C CA . LEU A 1 338 ? -4.777 -1.918 22.679 1.00 94.56 338 LEU A CA 1
ATOM 2516 C C . LEU A 1 338 ? -5.375 -3.260 23.126 1.00 94.56 338 LEU A C 1
ATOM 2518 O O . LEU A 1 338 ? -6.409 -3.274 23.793 1.00 94.56 338 LEU A O 1
ATOM 2522 N N . TYR A 1 339 ? -4.699 -4.377 22.843 1.00 95.44 339 TYR A N 1
ATOM 2523 C CA . TYR A 1 339 ? -5.081 -5.705 23.323 1.00 95.44 339 TYR A CA 1
ATOM 2524 C C . TYR A 1 339 ? -5.081 -5.781 24.849 1.00 95.44 339 TYR A C 1
ATOM 2526 O O . TYR A 1 339 ? -6.067 -6.218 25.447 1.00 95.44 339 TYR A O 1
ATOM 2534 N N . LEU A 1 340 ? -4.005 -5.318 25.492 1.00 94.50 340 LEU A N 1
ATOM 2535 C CA . LEU A 1 340 ? -3.901 -5.309 26.952 1.00 94.50 340 LEU A CA 1
ATOM 2536 C C . LEU A 1 340 ? -4.974 -4.412 27.582 1.00 94.50 340 LEU A C 1
ATOM 2538 O O . LEU A 1 340 ? -5.655 -4.842 28.516 1.00 94.50 340 LEU A O 1
ATOM 2542 N N . ALA A 1 341 ? -5.189 -3.215 27.031 1.00 91.56 341 ALA A N 1
ATOM 2543 C CA . ALA A 1 341 ? -6.212 -2.284 27.503 1.00 91.56 341 ALA A CA 1
ATOM 2544 C C . ALA A 1 341 ? -7.636 -2.853 27.354 1.00 91.56 341 ALA A C 1
ATOM 2546 O O . ALA A 1 341 ? -8.420 -2.823 28.307 1.00 91.56 341 ALA A O 1
ATOM 2547 N N . ALA A 1 342 ? -7.969 -3.420 26.190 1.00 91.38 342 ALA A N 1
ATOM 2548 C CA . ALA A 1 342 ? -9.270 -4.038 25.938 1.00 91.38 342 ALA A CA 1
ATOM 2549 C C . ALA A 1 342 ? -9.506 -5.247 26.857 1.00 91.38 342 ALA A C 1
ATOM 2551 O O . ALA A 1 342 ? -10.584 -5.387 27.436 1.00 91.38 342 ALA A O 1
ATOM 2552 N N . ARG A 1 343 ? -8.482 -6.087 27.059 1.00 91.88 343 ARG A N 1
ATOM 2553 C CA . ARG A 1 343 ? -8.550 -7.253 27.953 1.00 91.88 343 ARG A CA 1
ATOM 2554 C C . ARG A 1 343 ? -8.743 -6.847 29.414 1.00 91.88 343 ARG A C 1
ATOM 2556 O O . ARG A 1 343 ? -9.546 -7.471 30.106 1.00 91.88 343 ARG A O 1
ATOM 2563 N N . ALA A 1 344 ? -8.042 -5.815 29.883 1.00 90.31 344 ALA A N 1
ATOM 2564 C CA . ALA A 1 344 ? -8.206 -5.289 31.237 1.00 90.31 344 ALA A CA 1
ATOM 2565 C C . ALA A 1 344 ? -9.628 -4.749 31.460 1.00 90.31 344 ALA A C 1
ATOM 2567 O O . ALA A 1 344 ? -10.292 -5.140 32.419 1.00 90.31 344 ALA A O 1
ATOM 2568 N N . ARG A 1 345 ? -10.142 -3.935 30.527 1.00 88.44 345 ARG A N 1
ATOM 2569 C CA . ARG A 1 345 ? -11.517 -3.407 30.582 1.00 88.44 345 ARG A CA 1
ATOM 2570 C C . ARG A 1 345 ? -12.571 -4.510 30.556 1.00 88.44 345 ARG A C 1
ATOM 2572 O O . ARG A 1 345 ? -13.527 -4.447 31.323 1.00 88.44 345 ARG A O 1
ATOM 2579 N N . LEU A 1 346 ? -12.387 -5.536 29.722 1.00 87.50 346 LEU A N 1
ATOM 2580 C CA . LEU A 1 346 ? -13.299 -6.679 29.668 1.00 87.50 346 LEU A CA 1
ATOM 2581 C C . LEU A 1 346 ? -13.338 -7.436 31.003 1.00 87.50 346 LEU A C 1
ATOM 2583 O O . LEU A 1 346 ? -14.418 -7.781 31.469 1.00 87.50 346 LEU A O 1
ATOM 2587 N N . ARG A 1 347 ? -12.185 -7.648 31.651 1.00 87.75 347 ARG A N 1
ATOM 2588 C CA . ARG A 1 347 ? -12.120 -8.287 32.977 1.00 87.75 347 ARG A CA 1
ATOM 2589 C C . ARG A 1 347 ? -12.852 -7.481 34.045 1.00 87.75 347 ARG A C 1
ATOM 2591 O O . ARG A 1 347 ? -13.627 -8.063 34.797 1.00 87.75 347 ARG A O 1
ATOM 2598 N N . ILE A 1 348 ? -12.649 -6.163 34.079 1.00 87.12 348 ILE A N 1
ATOM 2599 C CA . ILE A 1 348 ? -13.361 -5.272 35.008 1.00 87.12 348 ILE A CA 1
ATOM 2600 C C . ILE A 1 348 ? -14.873 -5.351 34.757 1.00 87.12 348 ILE A C 1
ATOM 2602 O O . ILE A 1 348 ? -15.638 -5.548 35.697 1.00 87.12 348 ILE A O 1
ATOM 2606 N N . ALA A 1 349 ? -15.311 -5.289 33.495 1.00 84.38 349 ALA A N 1
ATOM 2607 C CA . ALA A 1 349 ? -16.726 -5.414 33.142 1.00 84.38 349 ALA A CA 1
ATOM 2608 C C . ALA A 1 349 ? -17.323 -6.769 33.567 1.00 84.38 349 ALA A C 1
ATOM 2610 O O . ALA A 1 349 ? -18.437 -6.805 34.088 1.00 84.38 349 ALA A O 1
ATOM 2611 N N . CYS A 1 350 ? -16.584 -7.872 33.396 1.00 84.00 350 CYS A N 1
ATOM 2612 C CA . CYS A 1 350 ? -17.000 -9.195 33.867 1.00 84.00 350 CYS A CA 1
ATOM 2613 C C . CYS A 1 350 ? -17.131 -9.256 35.394 1.00 84.00 350 CYS A C 1
ATOM 2615 O O . CYS A 1 350 ? -18.116 -9.795 35.892 1.00 84.00 350 CYS A O 1
ATOM 2617 N N . ALA A 1 351 ? -16.169 -8.694 36.133 1.00 85.25 351 ALA A N 1
ATOM 2618 C CA . ALA A 1 351 ? -16.198 -8.674 37.594 1.00 85.25 351 ALA A CA 1
ATOM 2619 C C . ALA A 1 351 ? -17.400 -7.877 38.126 1.00 85.25 351 ALA A C 1
ATOM 2621 O O . ALA A 1 351 ? -18.127 -8.359 38.994 1.00 85.25 351 ALA A O 1
ATOM 2622 N N . LEU A 1 352 ? -17.666 -6.701 37.546 1.00 84.12 352 LEU A N 1
ATOM 2623 C CA . LEU A 1 352 ? -18.826 -5.876 37.894 1.00 84.12 352 LEU A CA 1
ATOM 2624 C C . LEU A 1 352 ? -20.152 -6.580 37.566 1.00 84.12 352 LEU A C 1
ATOM 2626 O O . LEU A 1 352 ? -21.082 -6.555 38.370 1.00 84.12 352 LEU A O 1
ATOM 2630 N N . ALA A 1 353 ? -20.238 -7.251 36.414 1.00 80.00 353 ALA A N 1
ATOM 2631 C CA . ALA A 1 353 ? -21.428 -8.005 36.025 1.00 80.00 353 ALA A CA 1
ATOM 2632 C C . ALA A 1 353 ? -21.680 -9.227 36.933 1.00 80.00 353 ALA A C 1
ATOM 2634 O O . ALA A 1 353 ? -22.825 -9.489 37.299 1.00 80.00 353 ALA A O 1
ATOM 2635 N N . GLY A 1 354 ? -20.625 -9.951 37.324 1.00 74.56 354 GLY A N 1
ATOM 2636 C CA . GLY A 1 354 ? -20.712 -11.085 38.250 1.00 74.56 354 GLY A CA 1
ATOM 2637 C C . GLY A 1 354 ? -21.126 -10.671 39.665 1.00 74.56 354 GLY A C 1
ATOM 2638 O O . GLY A 1 354 ? -21.984 -11.317 40.263 1.00 74.56 354 GLY A O 1
ATOM 2639 N N . GLY A 1 355 ? -20.588 -9.555 40.172 1.00 65.81 355 GLY A N 1
ATOM 2640 C CA . GLY A 1 355 ? -20.993 -8.983 41.461 1.00 65.81 355 GLY A CA 1
ATOM 2641 C C . GLY A 1 355 ? -22.448 -8.500 41.470 1.00 65.81 355 GLY A C 1
ATOM 2642 O O . GLY A 1 355 ? -23.165 -8.720 42.444 1.00 65.81 355 GLY A O 1
ATOM 2643 N N . SER A 1 356 ? -22.920 -7.918 40.360 1.00 59.56 356 SER A N 1
ATOM 2644 C CA . SER A 1 356 ? -24.326 -7.520 40.200 1.00 59.56 356 SER A CA 1
ATOM 2645 C C . SER A 1 356 ? -25.275 -8.721 40.243 1.00 59.56 356 SER A C 1
ATOM 2647 O O . SER A 1 356 ? -26.298 -8.656 40.916 1.00 59.56 356 SER A O 1
ATOM 2649 N N . ALA A 1 357 ? -24.932 -9.830 39.580 1.00 56.47 357 ALA A N 1
ATOM 2650 C CA . ALA A 1 357 ? -25.757 -11.042 39.577 1.00 56.47 357 ALA A CA 1
ATOM 2651 C C . ALA A 1 357 ? -25.801 -11.738 40.953 1.00 56.47 357 ALA A C 1
ATOM 2653 O O . ALA A 1 357 ? -26.842 -12.262 41.350 1.00 56.47 357 ALA A O 1
ATOM 2654 N N . ALA A 1 358 ? -24.694 -11.715 41.706 1.00 55.16 358 ALA A N 1
ATOM 2655 C CA . ALA A 1 358 ? -24.649 -12.229 43.077 1.00 55.16 358 ALA A CA 1
ATOM 2656 C C . ALA A 1 358 ? -25.490 -11.374 44.047 1.00 55.16 358 ALA A C 1
ATOM 2658 O O . ALA A 1 358 ? -26.180 -11.921 44.906 1.00 55.16 358 ALA A O 1
ATOM 2659 N N . SER A 1 359 ? -25.487 -10.047 43.869 1.00 53.22 359 SER A N 1
ATOM 2660 C CA . SER A 1 359 ? -26.317 -9.105 44.635 1.00 53.22 359 SER A CA 1
ATOM 2661 C C . SER A 1 359 ? -27.817 -9.244 44.318 1.00 53.22 359 SER A C 1
ATOM 2663 O O . SER A 1 359 ? -28.642 -9.315 45.230 1.00 53.22 359 SER A O 1
ATOM 2665 N N . GLU A 1 360 ? -28.185 -9.390 43.038 1.00 50.56 360 GLU A N 1
ATOM 2666 C CA . GLU A 1 360 ? -29.581 -9.590 42.605 1.00 50.56 360 GLU A CA 1
ATOM 2667 C C . GLU A 1 360 ? -30.193 -10.900 43.135 1.00 50.56 360 GLU A C 1
ATOM 2669 O O . GLU A 1 360 ? -31.384 -10.938 43.446 1.00 50.56 360 GLU A O 1
ATOM 2674 N N . ASN A 1 361 ? -29.397 -11.962 43.310 1.00 52.19 361 ASN A N 1
ATOM 2675 C CA . ASN A 1 361 ? -29.873 -13.212 43.915 1.00 52.19 361 ASN A CA 1
ATOM 2676 C C . ASN A 1 361 ? -30.093 -13.114 45.438 1.00 52.19 361 ASN A C 1
ATOM 2678 O O . ASN A 1 361 ? -30.879 -13.890 45.982 1.00 52.19 361 ASN A O 1
ATOM 2682 N N . GLY A 1 362 ? -29.437 -12.168 46.121 1.00 47.41 362 GLY A N 1
ATOM 2683 C CA . GLY A 1 362 ? -29.632 -11.897 47.551 1.00 47.41 362 GLY A CA 1
ATOM 2684 C C . GLY A 1 362 ? -30.791 -10.937 47.852 1.00 47.41 362 GLY A C 1
ATOM 2685 O O . GLY A 1 362 ? -31.396 -11.015 48.920 1.00 47.41 362 GLY A O 1
ATOM 2686 N N . ALA A 1 363 ? -31.152 -10.063 46.906 1.00 47.44 363 ALA A N 1
ATOM 2687 C CA . ALA A 1 363 ? -32.188 -9.045 47.074 1.00 47.44 363 ALA A CA 1
ATOM 2688 C C . ALA A 1 363 ? -33.492 -9.406 46.335 1.00 47.44 363 ALA A C 1
ATOM 2690 O O . ALA A 1 363 ? -33.859 -8.800 45.330 1.00 47.44 363 ALA A O 1
ATOM 2691 N N . ARG A 1 364 ? -34.264 -10.366 46.864 1.00 44.97 364 ARG A N 1
ATOM 2692 C CA . ARG A 1 364 ? -35.677 -10.533 46.473 1.00 44.97 364 ARG A CA 1
ATOM 2693 C C . ARG A 1 364 ? -36.537 -9.430 47.115 1.00 44.97 364 ARG A C 1
ATOM 2695 O O . ARG A 1 364 ? -37.208 -9.675 48.113 1.00 44.97 364 ARG A O 1
ATOM 2702 N N . ARG A 1 365 ? -36.556 -8.223 46.536 1.00 48.00 365 ARG A N 1
ATOM 2703 C CA . ARG A 1 365 ? -37.670 -7.261 46.690 1.00 48.00 365 ARG A CA 1
ATOM 2704 C C . ARG A 1 365 ? -38.038 -6.623 45.340 1.00 48.00 365 ARG A C 1
ATOM 2706 O O . ARG A 1 365 ? -37.148 -6.407 44.522 1.00 48.00 365 ARG A O 1
ATOM 2713 N N . PRO A 1 366 ? -39.328 -6.353 45.062 1.00 44.97 366 PRO A N 1
ATOM 2714 C CA . PRO A 1 366 ? -39.843 -6.316 43.693 1.00 44.97 366 PRO A CA 1
ATOM 2715 C C . PRO A 1 366 ? -39.963 -4.917 43.061 1.00 44.97 366 PRO A C 1
ATOM 2717 O O . PRO A 1 366 ? -40.823 -4.753 42.201 1.00 44.97 366 PRO A O 1
ATOM 2720 N N . THR A 1 367 ? -39.173 -3.902 43.439 1.00 42.62 367 THR A N 1
ATOM 2721 C CA . THR A 1 367 ? -39.510 -2.516 43.026 1.00 42.62 367 THR A CA 1
ATOM 2722 C C . THR A 1 367 ? -38.430 -1.640 42.394 1.00 42.62 367 THR A C 1
ATOM 2724 O O . THR A 1 367 ? -38.800 -0.582 41.914 1.00 42.62 367 THR A O 1
ATOM 2727 N N . ASP A 1 368 ? -37.173 -2.064 42.231 1.00 41.09 368 ASP A N 1
ATOM 2728 C CA . ASP A 1 368 ? -36.181 -1.257 41.486 1.00 41.09 368 ASP A CA 1
ATOM 2729 C C . ASP A 1 368 ? -35.511 -2.064 40.368 1.00 41.09 368 ASP A C 1
ATOM 2731 O O . ASP A 1 368 ? -34.396 -2.568 40.482 1.00 41.09 368 ASP A O 1
ATOM 2735 N N . ARG A 1 369 ? -36.226 -2.217 39.248 1.00 49.12 369 ARG A N 1
ATOM 2736 C CA . ARG A 1 369 ? -35.735 -2.875 38.025 1.00 49.12 369 ARG A CA 1
ATOM 2737 C C . ARG A 1 369 ? -35.600 -1.889 36.863 1.00 49.12 369 ARG A C 1
ATOM 2739 O O . ARG A 1 369 ? -36.186 -2.113 35.810 1.00 49.12 369 ARG A O 1
ATOM 2746 N N . ALA A 1 370 ? -34.839 -0.806 36.996 1.00 41.28 370 ALA A N 1
ATOM 2747 C CA . ALA A 1 370 ? -34.578 0.055 35.837 1.00 41.28 370 ALA A CA 1
ATOM 2748 C C . ALA A 1 370 ? -33.328 0.926 36.016 1.00 41.28 370 ALA A C 1
ATOM 2750 O O . ALA A 1 370 ? -33.402 2.025 36.545 1.00 41.28 370 ALA A O 1
ATOM 2751 N N . GLY A 1 371 ? -32.168 0.470 35.537 1.00 40.09 371 GLY A N 1
ATOM 2752 C CA . GLY A 1 371 ? -31.036 1.388 35.350 1.00 40.09 371 GLY A CA 1
ATOM 2753 C C . GLY A 1 371 ? -29.714 0.713 35.015 1.00 40.09 371 GLY A C 1
ATOM 2754 O O . GLY A 1 371 ? -29.119 0.978 33.975 1.00 40.09 371 GLY A O 1
ATOM 2755 N N . THR A 1 372 ? -29.262 -0.213 35.856 1.00 44.78 372 THR A N 1
ATOM 2756 C CA . THR A 1 372 ? -27.890 -0.753 35.800 1.00 44.78 372 THR A CA 1
ATOM 2757 C C . THR A 1 372 ? -27.747 -2.036 34.977 1.00 44.78 372 THR A C 1
ATOM 2759 O O . THR A 1 372 ? -26.702 -2.260 34.365 1.00 44.78 372 THR A O 1
ATOM 2762 N N . SER A 1 373 ? -28.796 -2.857 34.862 1.00 49.34 373 SER A N 1
ATOM 2763 C CA . SER A 1 373 ? -28.693 -4.179 34.221 1.00 49.34 373 SER A CA 1
ATOM 2764 C C . SER A 1 373 ? -28.588 -4.132 32.688 1.00 49.34 373 SER A C 1
ATOM 2766 O O . SER A 1 373 ? -27.956 -4.998 32.083 1.00 49.34 373 SER A O 1
ATOM 2768 N N . ALA A 1 374 ? -29.145 -3.112 32.022 1.00 51.19 374 ALA A N 1
ATOM 2769 C CA . ALA A 1 374 ? -29.161 -3.036 30.557 1.00 51.19 374 ALA A CA 1
ATOM 2770 C C . ALA A 1 374 ? -27.774 -2.827 29.935 1.00 51.19 374 ALA A C 1
ATOM 2772 O O . ALA A 1 374 ? -27.446 -3.472 28.934 1.00 51.19 374 ALA A O 1
ATOM 2773 N N . ASN A 1 375 ? -26.949 -1.990 30.566 1.00 57.22 375 ASN A N 1
ATOM 2774 C CA . ASN A 1 375 ? -25.636 -1.601 30.053 1.00 57.22 375 ASN A CA 1
ATOM 2775 C C . ASN A 1 375 ? -24.569 -2.699 30.192 1.00 57.22 375 A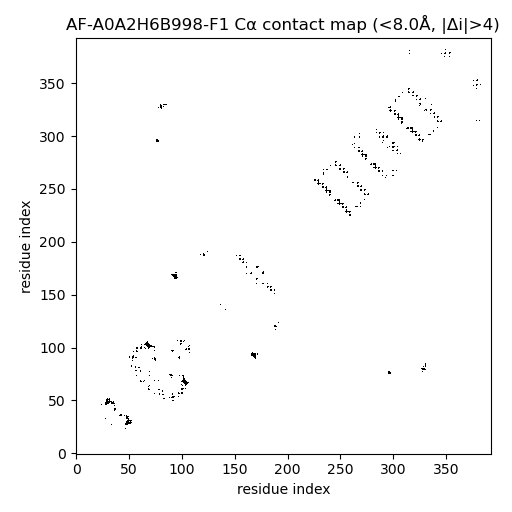SN A C 1
ATOM 2777 O O . ASN A 1 375 ? -23.530 -2.606 29.545 1.00 57.22 375 ASN A O 1
ATOM 2781 N N . LEU A 1 376 ? -24.830 -3.765 30.960 1.00 63.00 376 LEU A N 1
ATOM 2782 C CA . LEU A 1 376 ? -23.901 -4.886 31.178 1.00 63.00 376 LEU A CA 1
ATOM 2783 C C . LEU A 1 376 ? -24.409 -6.235 30.636 1.00 63.00 376 LEU A C 1
ATOM 2785 O O . LEU A 1 376 ? -23.678 -7.222 30.680 1.00 63.00 376 LEU A O 1
ATOM 2789 N N . ARG A 1 377 ? -25.604 -6.295 30.022 1.00 67.38 377 ARG A N 1
ATOM 2790 C CA . ARG A 1 377 ? -26.130 -7.516 29.360 1.00 67.38 377 ARG A CA 1
ATOM 2791 C C . ARG A 1 377 ? -25.230 -8.068 28.248 1.00 67.38 377 ARG A C 1
ATOM 2793 O O . ARG A 1 377 ? -25.369 -9.220 27.832 1.00 67.38 377 ARG A O 1
ATOM 2800 N N . TRP A 1 378 ? -24.364 -7.237 27.675 1.00 72.12 378 TRP A N 1
ATOM 2801 C CA . TRP A 1 378 ? -23.353 -7.705 26.731 1.00 72.12 378 TRP A CA 1
ATOM 2802 C C . TRP A 1 378 ? -22.157 -8.343 27.444 1.00 72.12 378 TRP A C 1
ATOM 2804 O O . TRP A 1 378 ? -21.619 -9.320 26.930 1.00 72.12 378 TRP A O 1
ATOM 2814 N N . ALA A 1 379 ? -21.781 -7.829 28.621 1.00 67.12 379 ALA A N 1
ATOM 2815 C CA . ALA A 1 379 ? -20.659 -8.325 29.402 1.00 67.12 379 ALA A CA 1
ATOM 2816 C C . ALA A 1 379 ? -20.955 -9.747 29.875 1.00 67.12 379 ALA A C 1
ATOM 2818 O O . ALA A 1 379 ? -20.190 -10.643 29.552 1.00 67.12 379 ALA A O 1
ATOM 2819 N N . THR A 1 380 ? -22.115 -10.007 30.488 1.00 68.88 380 THR A N 1
ATOM 2820 C CA . THR A 1 380 ? -22.507 -11.367 30.915 1.00 68.88 380 THR A CA 1
ATOM 2821 C C . THR A 1 380 ? -22.411 -12.404 29.789 1.00 68.88 380 THR A C 1
ATOM 2823 O O . THR A 1 380 ? -21.816 -13.465 29.978 1.00 68.88 380 THR A O 1
ATOM 2826 N N . ARG A 1 381 ? -22.907 -12.078 28.586 1.00 71.88 381 ARG A N 1
ATOM 2827 C CA . ARG A 1 381 ? -22.791 -12.948 27.399 1.00 71.88 381 ARG A CA 1
ATOM 2828 C C . ARG A 1 381 ? -21.346 -13.132 26.932 1.00 71.88 381 ARG A C 1
ATOM 2830 O O . ARG A 1 381 ? -20.944 -14.255 26.640 1.00 71.88 381 ARG A O 1
ATOM 2837 N N . ALA A 1 382 ? -20.562 -12.056 26.879 1.00 69.00 382 ALA A N 1
ATOM 2838 C CA . ALA A 1 382 ? -19.158 -12.114 26.478 1.00 69.00 382 ALA A CA 1
ATOM 2839 C C . ALA A 1 382 ? -18.305 -12.935 27.466 1.00 69.00 382 ALA A C 1
ATOM 2841 O O . ALA A 1 382 ? -17.456 -13.717 27.038 1.00 69.00 382 ALA A O 1
ATOM 2842 N N . CYS A 1 383 ? -18.556 -12.811 28.774 1.00 73.81 383 CYS A N 1
ATOM 2843 C CA . CYS A 1 383 ? -17.838 -13.543 29.819 1.00 73.81 383 CYS A CA 1
ATOM 2844 C C . CYS A 1 383 ? -18.188 -15.040 29.806 1.00 73.81 383 CYS A C 1
ATOM 2846 O O . CYS A 1 383 ? -17.285 -15.866 29.918 1.00 73.81 383 CYS A O 1
ATOM 2848 N N . ALA A 1 384 ? -19.461 -15.402 29.588 1.00 67.31 384 ALA A N 1
ATOM 2849 C CA . ALA A 1 384 ? -19.878 -16.801 29.443 1.00 67.31 384 ALA A CA 1
ATOM 2850 C C . ALA A 1 384 ? -19.204 -17.481 28.238 1.00 67.31 384 ALA A C 1
ATOM 2852 O O . ALA A 1 384 ? -18.719 -18.607 28.340 1.00 67.31 384 ALA A O 1
ATOM 2853 N N . HIS A 1 385 ? -19.101 -16.769 27.110 1.00 62.72 385 HIS A N 1
ATOM 2854 C CA . HIS A 1 385 ? -18.414 -17.267 25.917 1.00 62.72 385 HIS A CA 1
ATOM 2855 C C . HIS A 1 385 ? -16.893 -17.388 26.125 1.00 62.72 385 HIS A C 1
ATOM 2857 O O . HIS A 1 385 ? -16.273 -18.338 25.651 1.00 62.72 385 HIS A O 1
ATOM 2863 N N . GLY A 1 386 ? -16.287 -16.451 26.866 1.00 58.75 386 GLY A N 1
ATOM 2864 C CA . GLY A 1 386 ? -14.871 -16.502 27.240 1.00 58.75 386 GLY A CA 1
ATOM 2865 C C . GLY A 1 386 ? -14.531 -17.672 28.170 1.00 58.75 386 GLY A C 1
ATOM 2866 O O . GLY A 1 386 ? -13.545 -18.363 27.927 1.00 58.75 386 GLY A O 1
ATOM 2867 N N . ALA A 1 387 ? -15.360 -17.931 29.186 1.00 56.56 387 ALA A N 1
ATOM 2868 C CA . ALA A 1 387 ? -15.192 -19.057 30.108 1.00 56.56 387 ALA A CA 1
ATOM 2869 C C . ALA A 1 387 ? -15.351 -20.413 29.399 1.00 56.56 387 ALA A C 1
ATOM 2871 O O . ALA A 1 387 ? -14.546 -21.315 29.605 1.00 56.56 387 ALA A O 1
ATOM 2872 N N . ALA A 1 388 ? -16.327 -20.532 28.493 1.00 51.47 388 ALA A N 1
ATOM 2873 C CA . ALA A 1 388 ? -16.541 -21.744 27.703 1.00 51.47 388 ALA A CA 1
ATOM 2874 C C . ALA A 1 388 ? -15.420 -22.036 26.690 1.00 51.47 388 ALA A C 1
ATOM 2876 O O . ALA A 1 388 ? -15.304 -23.174 26.239 1.00 51.47 388 ALA A O 1
ATOM 2877 N N . LYS A 1 389 ? -14.632 -21.023 26.301 1.00 49.03 389 LYS A N 1
ATOM 2878 C CA . LYS A 1 389 ? -13.450 -21.185 25.445 1.00 49.03 389 LYS A CA 1
ATOM 2879 C C . LYS A 1 389 ? -12.206 -21.546 26.263 1.00 49.03 389 LYS A C 1
ATOM 2881 O O . LYS A 1 389 ? -11.515 -22.482 25.905 1.00 49.03 389 LYS A O 1
ATOM 2886 N N . ALA A 1 390 ? -11.985 -20.878 27.396 1.00 45.75 390 ALA A N 1
ATOM 2887 C CA . ALA A 1 390 ? -10.874 -21.175 28.308 1.00 45.75 390 ALA A CA 1
ATOM 2888 C C . ALA A 1 390 ? -10.973 -22.548 29.004 1.00 45.75 390 ALA A C 1
ATOM 2890 O O . ALA A 1 390 ? -10.010 -22.976 29.616 1.00 45.75 390 ALA A O 1
ATOM 2891 N N . ALA A 1 391 ? -12.135 -23.205 28.958 1.00 36.84 391 ALA A N 1
ATOM 2892 C CA . ALA A 1 391 ? -12.316 -24.579 29.429 1.00 36.84 391 ALA A CA 1
ATOM 2893 C C . ALA A 1 391 ? -12.073 -25.643 28.336 1.00 36.84 391 ALA A C 1
ATOM 2895 O O . ALA A 1 391 ? -12.157 -26.834 28.624 1.00 36.84 391 ALA A O 1
ATOM 2896 N N . ARG A 1 392 ? -11.857 -25.228 27.079 1.00 42.34 392 ARG A N 1
ATOM 2897 C CA . ARG A 1 392 ? -11.594 -26.116 25.928 1.00 42.34 392 ARG A CA 1
ATOM 2898 C C . ARG A 1 392 ? -10.159 -26.028 25.405 1.00 42.34 392 ARG A C 1
ATOM 2900 O O . ARG A 1 392 ? -9.753 -26.927 24.677 1.00 42.34 392 ARG A O 1
ATOM 2907 N N . ASP A 1 393 ? -9.464 -24.950 25.749 1.00 35.75 393 ASP A N 1
ATOM 2908 C CA . ASP A 1 393 ? -8.028 -24.743 25.551 1.00 35.75 393 ASP A CA 1
ATOM 2909 C C . ASP A 1 393 ? -7.315 -25.103 26.863 1.00 35.75 393 ASP A C 1
ATOM 2911 O O . ASP A 1 393 ? -6.213 -25.690 26.801 1.00 35.75 393 ASP A O 1
#

Nearest PDB structures (foldseek):
  5l9t-assembly1_Y  TM=7.428E-01  e=5.770E-02  Homo sapiens
  8sxg-assembly1_C  TM=5.492E-01  e=3.203E-02  Pseudomonas aeruginosa
  5a31-assembly1_Y  TM=4.274E-01  e=3.061E-02  Homo sapiens
  7r5j-assembly1_00  TM=4.828E-01  e=3.225E-01  Homo sapiens
  6q6g-assembly1_Z  TM=3.916E-01  e=2.349E-01  Homo sapiens

Foldseek 3Di:
DVVVVVVVVVVVVVVVVVVVVVVVLVCQQQDCPFDDDDDDPVNVVHSHDNLNQLLVLLVVQLVVPQAFADAQQCSQQQSQLVHDPDDGDSASFFQVSRQSRHGHPVSVVVVVVVVVVLVCLQCVVVVVVVVCVVPDDDPVVVVVVVVVVVVLVVLVVLLVVLNVSRRRGVSCPVCVSVVSNVVSSVCSSVPDDPDPDPPPPPDCVVVVVVVVVVVVVVVVVLVVVLLVQLVVLLVVLVVCVVVVNLVSSLVSLVVSCVSPVLDLSSLLSNLSSCVSVVVLVVSLVSLVVSCVSCVSGLVSLLSNLVSQLDPLHDLLSSLVSLVSSCSSRVNDPSSVVSNVSSVVVLVVLLVVLVVVVVVVVVDPDDPDDDDPNPSSPNSVVSVVVVVVVVVVD